Protein AF-L0RWX5-F1 (afdb_monomer)

Mean predicted aligned error: 13.11 Å

Solvent-accessible surface area (backbone atoms only — not comparable to full-atom values): 26676 Å² total; per-residue (Å²): 116,71,74,55,50,56,54,52,46,52,50,48,67,72,71,57,93,79,70,98,43,66,66,61,54,53,52,52,49,53,53,51,53,54,56,61,68,18,78,82,41,67,61,70,55,68,64,56,48,47,53,48,42,60,57,41,38,80,71,39,84,67,37,48,68,43,38,54,51,54,46,52,40,49,74,72,69,54,40,77,41,35,38,37,26,51,83,73,32,70,47,49,57,50,53,50,52,53,59,66,33,86,89,48,52,58,44,80,42,52,43,65,60,40,55,55,25,74,75,39,65,88,44,72,23,53,68,60,54,48,40,64,72,58,71,37,49,31,37,37,38,36,34,34,66,47,53,83,52,55,57,67,59,49,53,51,51,52,51,46,62,68,67,28,49,42,72,28,74,51,71,72,39,75,46,65,41,74,78,23,41,36,38,41,38,24,60,52,90,57,87,75,48,80,90,58,76,67,48,59,51,63,82,63,45,45,60,60,42,53,48,44,41,62,74,50,46,45,57,54,48,23,66,74,69,77,50,87,72,78,77,53,73,68,56,49,51,51,57,48,69,75,34,58,56,46,44,68,48,54,46,52,52,51,48,53,52,47,53,52,49,30,61,76,69,70,55,76,77,91,50,74,63,60,55,53,52,47,61,71,73,49,64,78,87,59,79,84,56,101,60,85,86,65,84,41,41,5,39,28,34,32,55,29,49,39,93,89,71,79,42,39,48,78,46,36,40,40,38,43,78,33,96,47,61,54,71,42,76,70,39,67,69,53,72,56,30,58,49,25,52,52,42,16,50,55,34,33,48,54,56,30,54,78,76,39,49,76,64,43,69,82,44,76,68,56,10,40,31,38,33,42,83,51,53,82,59,58,52,58,22,56,38,41,16,51,30,50,20,49,14,51,42,19,38,73,72,63,40,65,53,64,91,38,40,39,33,40,16,23,56,45,74,89,30,42,39,34,63,60,83,66,54,63,44,41,48,50,41,35,36,35,51,46,30,38,34,35,42,36,21,43,79,40,46,74,58,46,62,79,46,53,89,42,38,41,88,77,40,46,75,43,70,33,59,41,49,64,63,54,47,52,74,68,50,63,75,51,64,75,67,76,79,116

Sequence (484 aa):
MKNNIEKIIENLIMHNYTTHNPNFISENRKKIEILESFSNKNQNVKDELINLILNLMNSIIGFKSVAINLKNDLKNDITNFNLIGSKNSDIEQFIQSISNYKKLKTITIDAAKFINSLNNNNNVNLLTSEIIKSKVNNPIIFIKNISTLSPEHINFIFNQFNTKKIKDQYLNLDINIKKSIVFFIFNEYNNALINHNFHMFEEIKFNEKIETLLKREIPKINQKFNSNIQFTNDQILHFVSLNKNQCLDNLKSALFDFFSYLNKHNISNLNIEAFNNWDSENTYKEQNNNESNIQKPGLVNIIGVSPFYNKAFISKIITQFSSSNDDMILMKSNDDMNLSVKIAKEVAYEYLKANNPSEIKHHINKGFCISTNDINSQISGNSAGISLTTAIISKILNIKIPDDTAFTGAISLEGCIKAVGAIDLKLIKCSNSGIKKVFIPKENEKDYLKISSYLNPEMNVILINTYDEIFNNLFLNKNKMLIK

Structure (mmCIF, N/CA/C/O backbone):
data_AF-L0RWX5-F1
#
_entry.id   AF-L0RWX5-F1
#
loop_
_atom_site.group_PDB
_atom_site.id
_atom_site.type_symbol
_atom_site.label_atom_id
_atom_site.label_alt_id
_atom_site.label_comp_id
_atom_site.label_asym_id
_atom_site.label_entity_id
_atom_site.label_seq_id
_atom_site.pdbx_PDB_ins_code
_atom_site.Cartn_x
_atom_site.Cartn_y
_atom_site.Cartn_z
_atom_site.occupancy
_atom_site.B_iso_or_equiv
_atom_site.auth_seq_id
_atom_site.auth_comp_id
_atom_site.auth_asym_id
_atom_site.auth_atom_id
_atom_site.pdbx_PDB_model_num
ATOM 1 N N . MET A 1 1 ? -10.264 -1.232 55.047 1.00 43.47 1 MET A N 1
ATOM 2 C CA . MET A 1 1 ? -10.429 -0.258 53.941 1.00 43.47 1 MET A CA 1
ATOM 3 C C . MET A 1 1 ? -10.267 1.194 54.404 1.00 43.47 1 MET A C 1
ATOM 5 O O . MET A 1 1 ? -9.486 1.881 53.771 1.00 43.47 1 MET A O 1
ATOM 9 N N . LYS A 1 2 ? -10.851 1.647 55.532 1.00 35.06 2 LYS A N 1
ATOM 10 C CA . LYS A 1 2 ? -10.612 3.005 56.092 1.00 35.06 2 LYS A CA 1
ATOM 11 C C . LYS A 1 2 ? -9.134 3.347 56.392 1.00 35.06 2 LYS A C 1
ATOM 13 O O . LYS A 1 2 ? -8.679 4.404 55.985 1.00 35.06 2 LYS A O 1
ATOM 18 N N . ASN A 1 3 ? -8.355 2.425 56.969 1.00 41.94 3 ASN A N 1
ATOM 19 C CA . ASN A 1 3 ? -6.941 2.689 57.313 1.00 41.94 3 ASN A CA 1
ATOM 20 C C . ASN A 1 3 ? -5.988 2.832 56.108 1.00 41.94 3 ASN A C 1
ATOM 22 O O . ASN A 1 3 ? -4.879 3.324 56.275 1.00 41.94 3 ASN A O 1
ATOM 26 N N . ASN A 1 4 ? -6.386 2.418 54.896 1.00 50.44 4 ASN A N 1
ATOM 27 C CA . ASN A 1 4 ? -5.586 2.682 53.690 1.00 50.44 4 ASN A CA 1
ATOM 28 C C . ASN A 1 4 ? -5.815 4.102 53.164 1.00 50.44 4 ASN A C 1
ATOM 30 O O . ASN A 1 4 ? -4.911 4.669 52.564 1.00 50.44 4 ASN A O 1
ATOM 34 N N . ILE A 1 5 ? -6.993 4.680 53.414 1.00 49.12 5 ILE A N 1
ATOM 35 C CA . ILE A 1 5 ? -7.357 6.024 52.961 1.00 49.12 5 ILE A CA 1
ATOM 36 C C . ILE A 1 5 ? -6.548 7.065 53.733 1.00 49.12 5 ILE A C 1
ATOM 38 O O . ILE A 1 5 ? -5.940 7.921 53.109 1.00 49.12 5 ILE A O 1
ATOM 42 N N . GLU A 1 6 ? -6.447 6.952 55.059 1.00 50.97 6 GLU A N 1
ATOM 43 C CA . GLU A 1 6 ? -5.618 7.865 55.864 1.00 50.97 6 GLU A CA 1
ATOM 44 C C . GLU A 1 6 ? -4.140 7.785 55.485 1.00 50.97 6 GLU A C 1
ATOM 46 O O . GLU A 1 6 ? -3.507 8.815 55.313 1.00 50.97 6 GLU A O 1
ATOM 51 N N . LYS A 1 7 ? -3.617 6.585 55.216 1.00 50.97 7 LYS A N 1
ATOM 52 C CA . LYS A 1 7 ? -2.214 6.393 54.818 1.00 50.97 7 LYS A CA 1
ATOM 53 C C . LYS A 1 7 ? -1.907 6.899 53.403 1.00 50.97 7 LYS A C 1
ATOM 55 O O . LYS A 1 7 ? -0.819 7.408 53.147 1.00 50.97 7 LYS A O 1
ATOM 60 N N . ILE A 1 8 ? -2.857 6.769 52.473 1.00 53.31 8 ILE A N 1
ATOM 61 C CA . ILE A 1 8 ? -2.763 7.348 51.122 1.00 53.31 8 ILE A CA 1
ATOM 62 C C . ILE A 1 8 ? -2.906 8.874 51.195 1.00 53.31 8 ILE A C 1
ATOM 64 O O . ILE A 1 8 ? -2.178 9.577 50.504 1.00 53.31 8 ILE A O 1
ATOM 68 N N . ILE A 1 9 ? -3.776 9.390 52.068 1.00 52.16 9 ILE A N 1
ATOM 69 C CA . ILE A 1 9 ? -3.965 10.825 52.319 1.00 52.16 9 ILE A CA 1
ATOM 70 C C . ILE A 1 9 ? -2.725 11.440 52.973 1.00 52.16 9 ILE A C 1
ATOM 72 O O . ILE A 1 9 ? -2.271 12.475 52.505 1.00 52.16 9 ILE A O 1
ATOM 76 N N . GLU A 1 10 ? -2.136 10.809 53.986 1.00 52.94 10 GLU A N 1
ATOM 77 C CA . GLU A 1 10 ? -0.882 11.253 54.608 1.00 52.94 10 GLU A CA 1
ATOM 78 C C . GLU A 1 10 ? 0.265 11.244 53.596 1.00 52.94 10 GLU A C 1
ATOM 80 O O . GLU A 1 10 ? 1.011 12.215 53.508 1.00 52.94 10 GLU A O 1
ATOM 85 N N . ASN A 1 11 ? 0.356 10.216 52.746 1.00 50.34 11 ASN A N 1
ATOM 86 C CA . ASN A 1 11 ? 1.349 10.183 51.670 1.00 50.34 11 ASN A CA 1
ATOM 87 C C . ASN A 1 11 ? 1.093 11.240 50.583 1.00 50.34 11 ASN A C 1
ATOM 89 O O . ASN A 1 11 ? 2.051 11.796 50.052 1.00 50.34 11 ASN A O 1
ATOM 93 N N . LEU A 1 12 ? -0.166 11.558 50.267 1.00 48.75 12 LEU A N 1
ATOM 94 C CA . LEU A 1 12 ? -0.534 12.634 49.337 1.00 48.75 12 LEU A CA 1
ATOM 95 C C . LEU A 1 12 ? -0.238 14.026 49.908 1.00 48.75 12 LEU A C 1
ATOM 97 O O . LEU A 1 12 ? 0.231 14.892 49.174 1.00 48.75 12 LEU A O 1
ATOM 101 N N . ILE A 1 13 ? -0.463 14.216 51.211 1.00 51.84 13 ILE A N 1
ATOM 102 C CA . ILE A 1 13 ? -0.117 15.435 51.954 1.00 51.84 13 ILE A CA 1
ATOM 103 C C . ILE A 1 13 ? 1.407 15.602 52.037 1.00 51.84 13 ILE A C 1
ATOM 105 O O . ILE A 1 13 ? 1.899 16.722 51.939 1.00 51.84 13 ILE A O 1
ATOM 109 N N . MET A 1 14 ? 2.153 14.503 52.174 1.00 48.44 14 MET A N 1
ATOM 110 C CA . MET A 1 14 ? 3.611 14.527 52.321 1.00 48.44 14 MET A CA 1
ATOM 111 C C . MET A 1 14 ? 4.381 14.633 50.997 1.00 48.44 14 MET A C 1
ATOM 113 O O . MET A 1 14 ? 5.498 15.141 51.010 1.00 48.44 14 MET A O 1
ATOM 117 N N . HIS A 1 15 ? 3.848 14.136 49.872 1.00 44.56 15 HIS A N 1
ATOM 118 C CA . HIS A 1 15 ? 4.599 14.074 48.603 1.00 44.56 15 HIS A CA 1
ATOM 119 C C . HIS A 1 15 ? 4.208 15.130 47.558 1.00 44.56 15 HIS A C 1
ATOM 121 O O . HIS A 1 15 ? 5.030 15.412 46.689 1.00 44.56 15 HIS A O 1
ATOM 127 N N . ASN A 1 16 ? 3.024 15.755 47.639 1.00 42.59 16 ASN A N 1
ATOM 128 C CA . ASN A 1 16 ? 2.586 16.752 46.654 1.00 42.59 16 ASN A CA 1
ATOM 129 C C . ASN A 1 16 ? 2.390 18.140 47.278 1.00 42.59 16 ASN A C 1
ATOM 131 O O . ASN A 1 16 ? 1.287 18.544 47.644 1.00 42.59 16 ASN A O 1
ATOM 135 N N . TYR A 1 17 ? 3.467 18.927 47.308 1.00 42.75 17 TYR A N 1
ATOM 136 C CA . TYR A 1 17 ? 3.356 20.382 47.378 1.00 42.75 17 TYR A CA 1
ATOM 137 C C . TYR A 1 17 ? 2.915 20.932 46.018 1.00 42.75 17 TYR A C 1
ATOM 139 O O . TYR A 1 17 ? 3.749 21.340 45.220 1.00 42.75 17 TYR A O 1
ATOM 147 N N . THR A 1 18 ? 1.606 21.016 45.776 1.00 43.44 18 THR A N 1
ATOM 148 C CA . THR A 1 18 ? 1.030 22.103 44.967 1.00 43.44 18 THR A CA 1
ATOM 149 C C . THR A 1 18 ? -0.337 22.498 45.538 1.00 43.44 18 THR A C 1
ATOM 151 O O . THR A 1 18 ? -1.398 22.040 45.130 1.00 43.44 18 THR A O 1
ATOM 154 N N . THR A 1 19 ? -0.269 23.424 46.501 1.00 43.22 19 THR A N 1
ATOM 155 C CA . THR A 1 19 ? -1.348 24.147 47.201 1.00 43.22 19 THR A CA 1
ATOM 156 C C . THR A 1 19 ? -1.963 23.452 48.429 1.00 43.22 19 THR A C 1
ATOM 158 O O . THR A 1 19 ? -2.712 22.488 48.330 1.00 43.22 19 THR A O 1
ATOM 161 N N . HIS A 1 20 ? -1.776 24.048 49.616 1.00 50.41 20 HIS A N 1
ATOM 162 C CA . HIS A 1 20 ? -2.645 23.877 50.798 1.00 50.41 20 HIS A CA 1
ATOM 163 C C . HIS A 1 20 ? -4.076 24.407 50.556 1.00 50.41 20 HIS A C 1
ATOM 165 O O . HIS A 1 20 ? -4.748 24.864 51.475 1.00 50.41 20 HIS A O 1
ATOM 171 N N . ASN A 1 21 ? -4.545 24.410 49.308 1.00 57.00 21 ASN A N 1
ATOM 172 C CA . ASN A 1 21 ? -5.842 24.929 48.937 1.00 57.00 21 ASN A CA 1
ATOM 173 C C . ASN A 1 21 ? -6.885 23.813 49.139 1.00 57.00 21 ASN A C 1
ATOM 175 O O . ASN A 1 21 ? -6.863 22.810 48.414 1.00 57.00 21 ASN A O 1
ATOM 179 N N . PRO A 1 22 ? -7.814 23.972 50.099 1.00 61.06 22 PRO A N 1
ATOM 180 C CA . PRO A 1 22 ? -8.799 22.947 50.431 1.00 61.06 22 PRO A CA 1
ATOM 181 C C . PRO A 1 22 ? -9.681 22.549 49.239 1.00 61.06 22 PRO A C 1
ATOM 183 O O . PRO A 1 22 ? -10.177 21.421 49.196 1.00 61.06 22 PRO A O 1
ATOM 186 N N . ASN A 1 23 ? -9.835 23.430 48.243 1.00 61.97 23 ASN A N 1
ATOM 187 C CA . ASN A 1 23 ? -10.617 23.147 47.041 1.00 61.97 23 ASN A CA 1
ATOM 188 C C . ASN A 1 23 ? -9.975 22.051 46.178 1.00 61.97 23 ASN A C 1
ATOM 190 O O . ASN A 1 23 ? -10.678 21.127 45.774 1.00 61.97 23 ASN A O 1
ATOM 194 N N . PHE A 1 24 ? -8.654 22.086 45.966 1.00 62.97 24 PHE A N 1
ATOM 195 C CA . PHE A 1 24 ? -7.948 21.049 45.199 1.00 62.97 24 PHE A CA 1
ATOM 196 C C . PHE A 1 24 ? -7.957 19.701 45.927 1.00 62.97 24 PHE A C 1
ATOM 198 O O . PHE A 1 24 ? -8.168 18.661 45.306 1.00 62.97 24 PHE A O 1
ATOM 205 N N . ILE A 1 25 ? -7.817 19.710 47.256 1.00 65.62 25 ILE A N 1
ATOM 206 C CA . ILE A 1 25 ? -7.908 18.495 48.080 1.00 65.62 25 ILE A CA 1
ATOM 207 C C . ILE A 1 25 ? -9.308 17.875 47.969 1.00 65.62 25 ILE A C 1
ATOM 209 O O . ILE A 1 25 ? -9.438 16.668 47.763 1.00 65.62 25 ILE A O 1
ATOM 213 N N . SER A 1 26 ? -10.359 18.693 48.070 1.00 68.62 26 SER A N 1
ATOM 214 C CA . SER A 1 26 ? -11.752 18.253 47.915 1.00 68.62 26 SER A CA 1
ATOM 215 C C . SER A 1 26 ? -12.031 17.701 46.513 1.00 68.62 26 SER A C 1
ATOM 217 O O . SER A 1 26 ? -12.653 16.647 46.363 1.00 68.62 26 SER A O 1
ATOM 219 N N . GLU A 1 27 ? -11.521 18.359 45.472 1.00 73.69 27 GLU A N 1
ATOM 220 C CA . GLU A 1 27 ? -11.663 17.904 44.088 1.00 73.69 27 GLU A CA 1
ATOM 221 C C . GLU A 1 27 ? -10.933 16.574 43.838 1.00 73.69 27 GLU A C 1
ATOM 223 O O . GLU A 1 27 ? -11.491 15.662 43.224 1.00 73.69 27 GLU A O 1
ATOM 228 N N . ASN A 1 28 ? -9.717 16.420 44.366 1.00 74.19 28 ASN A N 1
ATOM 229 C CA . ASN A 1 28 ? -8.938 15.188 44.241 1.00 74.19 28 ASN A CA 1
ATOM 230 C C . ASN A 1 28 ? -9.560 14.029 45.028 1.00 74.19 28 ASN A C 1
ATOM 232 O O . ASN A 1 28 ? -9.602 12.910 44.515 1.00 74.19 28 ASN A O 1
ATOM 236 N N . ARG A 1 29 ? -10.141 14.291 46.209 1.00 72.31 29 ARG A N 1
ATOM 237 C CA . ARG A 1 29 ? -10.935 13.293 46.949 1.00 72.31 29 ARG A CA 1
ATOM 238 C C . ARG A 1 29 ? -12.110 12.786 46.123 1.00 72.31 29 ARG A C 1
ATOM 240 O O . ARG A 1 29 ? -12.251 11.577 45.967 1.00 72.31 29 ARG A O 1
ATOM 247 N N . LYS A 1 30 ? -12.883 13.686 45.505 1.00 76.81 30 LYS A N 1
ATOM 248 C CA . LYS A 1 30 ? -13.994 13.293 44.622 1.00 76.81 30 LYS A CA 1
AT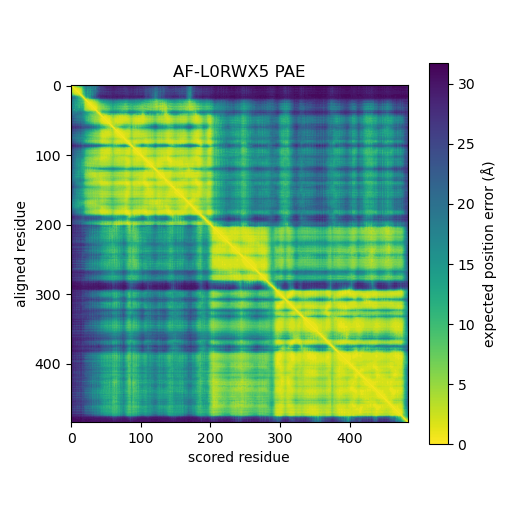OM 249 C C . LYS A 1 30 ? -13.522 12.416 43.462 1.00 76.81 30 LYS A C 1
ATOM 251 O O . LYS A 1 30 ? -14.187 11.442 43.129 1.00 76.81 30 LYS A O 1
ATOM 256 N N . LYS A 1 31 ? -12.374 12.726 42.848 1.00 78.38 31 LYS A N 1
ATOM 257 C CA . LYS A 1 31 ? -11.805 11.911 41.757 1.00 78.38 31 LYS A CA 1
ATOM 258 C C . LYS A 1 31 ? -11.441 10.498 42.227 1.00 78.38 31 LYS A C 1
ATOM 260 O O . LYS A 1 31 ? -11.764 9.539 41.529 1.00 78.38 31 LYS A O 1
ATOM 265 N N . ILE A 1 32 ? -10.826 10.366 43.403 1.00 77.31 32 ILE A N 1
ATOM 266 C CA . ILE A 1 32 ? -10.473 9.065 43.995 1.00 77.31 32 ILE A CA 1
ATOM 267 C C . ILE A 1 32 ? -11.736 8.267 44.348 1.00 77.31 32 ILE A C 1
ATOM 269 O O . ILE A 1 32 ? -11.853 7.114 43.942 1.00 77.31 32 ILE A O 1
ATOM 273 N N . GLU A 1 33 ? -12.720 8.888 45.003 1.00 77.56 33 GLU A N 1
ATOM 274 C CA . GLU A 1 33 ? -14.001 8.244 45.336 1.00 77.56 33 GLU A CA 1
ATOM 275 C C . GLU A 1 33 ? -14.735 7.740 44.082 1.00 77.56 33 GLU A C 1
ATOM 277 O O . GLU A 1 33 ? -15.280 6.634 44.066 1.00 77.56 33 GLU A O 1
ATOM 282 N N . ILE A 1 34 ? -14.707 8.522 42.995 1.00 78.56 34 ILE A N 1
ATOM 283 C CA . ILE A 1 34 ? -15.264 8.114 41.702 1.00 78.56 34 ILE A CA 1
ATOM 284 C C . ILE A 1 34 ? -14.545 6.867 41.171 1.00 78.56 34 ILE A C 1
ATOM 286 O O . ILE A 1 34 ? -15.220 5.912 40.780 1.00 78.56 34 ILE A O 1
ATOM 290 N N . LEU A 1 35 ? -13.209 6.844 41.185 1.00 75.38 35 LEU A N 1
ATOM 291 C CA . LEU A 1 35 ? -12.421 5.692 40.731 1.00 75.38 35 LEU A CA 1
ATOM 292 C C . LEU A 1 35 ? -12.709 4.435 41.566 1.00 75.38 35 LEU A C 1
ATOM 294 O O . LEU A 1 35 ? -12.925 3.359 41.006 1.00 75.38 35 LEU A O 1
ATOM 298 N N . GLU A 1 36 ? -12.789 4.566 42.890 1.00 73.88 36 GLU A N 1
ATOM 299 C CA . GLU A 1 36 ? -13.103 3.449 43.789 1.00 73.88 36 GLU A CA 1
ATOM 300 C C . GLU A 1 36 ? -14.527 2.908 43.574 1.00 73.88 36 GLU A C 1
ATOM 302 O O . GLU A 1 36 ? -14.747 1.689 43.608 1.00 73.88 36 GLU A O 1
ATOM 307 N N . SER A 1 37 ? -15.485 3.787 43.245 1.00 73.69 37 SER A N 1
ATOM 308 C CA . SER A 1 37 ? -16.873 3.404 42.938 1.00 73.69 37 SER A CA 1
ATOM 309 C C . SER A 1 37 ? -17.006 2.491 41.710 1.00 73.69 37 SER A C 1
ATOM 311 O O . SER A 1 37 ? -18.031 1.824 41.530 1.00 73.69 37 SER A O 1
ATOM 313 N N . PHE A 1 38 ? -15.983 2.434 40.851 1.00 73.19 38 PHE A N 1
ATOM 314 C CA . PHE A 1 38 ? -15.997 1.619 39.637 1.00 73.19 38 PHE A CA 1
ATOM 315 C C . PHE A 1 38 ? -15.566 0.171 39.855 1.00 73.19 38 PHE A C 1
ATOM 317 O O . PHE A 1 38 ? -15.795 -0.646 38.966 1.00 73.19 38 PHE A O 1
ATOM 324 N N . SER A 1 39 ? -15.014 -0.186 41.018 1.00 62.03 39 SER A N 1
ATOM 325 C CA . SER A 1 39 ? -14.544 -1.548 41.338 1.00 62.03 39 SER A CA 1
ATOM 326 C C . SER A 1 39 ? -15.546 -2.666 40.975 1.00 62.03 39 SER A C 1
ATOM 328 O O . SER A 1 39 ? -15.143 -3.732 40.496 1.00 62.03 39 SER A O 1
ATOM 330 N N . ASN A 1 40 ? -16.850 -2.379 41.080 1.00 61.22 40 ASN A N 1
ATOM 331 C CA . ASN A 1 40 ? -17.952 -3.291 40.746 1.00 61.22 40 ASN A CA 1
ATOM 332 C C . ASN A 1 40 ? -18.602 -3.060 39.361 1.00 61.22 40 ASN A C 1
ATOM 334 O O . ASN A 1 40 ? -19.476 -3.825 38.961 1.00 61.22 40 ASN A O 1
ATOM 338 N N . LYS A 1 41 ? -18.185 -2.045 38.593 1.00 70.88 41 LYS A N 1
ATOM 339 C CA . LYS A 1 41 ? -18.716 -1.712 37.253 1.00 70.88 41 LYS A CA 1
ATOM 340 C C . LYS A 1 41 ? -17.830 -2.276 36.141 1.00 70.88 41 LYS A C 1
ATOM 342 O O . LYS A 1 41 ? -17.271 -1.530 35.334 1.00 70.88 41 LYS A O 1
ATOM 347 N N . ASN A 1 42 ? -17.686 -3.600 36.119 1.00 77.50 42 ASN A N 1
ATOM 348 C CA . ASN A 1 42 ? -16.978 -4.291 35.042 1.00 77.50 42 ASN A CA 1
ATOM 349 C C . ASN A 1 42 ? -17.953 -4.636 33.909 1.00 77.50 42 ASN A C 1
ATOM 351 O O . ASN A 1 42 ? -18.993 -5.248 34.131 1.00 77.50 42 ASN A O 1
ATOM 355 N N . GLN A 1 43 ? -17.594 -4.261 32.690 1.00 85.94 43 GLN A N 1
ATOM 356 C CA . GLN A 1 43 ? -18.282 -4.643 31.463 1.00 85.94 43 GLN A CA 1
ATOM 357 C C . GLN A 1 43 ? -17.898 -6.075 31.070 1.00 85.94 43 GLN A C 1
ATOM 359 O O . GLN A 1 43 ? -16.756 -6.486 31.309 1.00 85.94 43 GLN A O 1
ATOM 364 N N . ASN A 1 44 ? -18.791 -6.801 30.390 1.00 86.19 44 ASN A N 1
ATOM 365 C CA . ASN A 1 44 ? -18.440 -8.063 29.733 1.00 86.19 44 ASN A CA 1
ATOM 366 C C . ASN A 1 44 ? -17.735 -7.800 28.388 1.00 86.19 44 ASN A C 1
ATOM 368 O O . ASN A 1 44 ? -18.266 -8.095 27.319 1.00 86.19 44 ASN A O 1
ATOM 372 N N . VAL A 1 45 ? -16.561 -7.159 28.446 1.00 86.00 45 VAL A N 1
ATOM 373 C CA . VAL A 1 45 ? -15.870 -6.625 27.260 1.00 86.00 45 VAL A CA 1
ATOM 374 C C . VAL A 1 45 ? -15.551 -7.723 26.252 1.00 86.00 45 VAL A C 1
ATOM 376 O O . VAL A 1 45 ? -15.787 -7.529 25.066 1.00 86.00 45 VAL A O 1
ATOM 379 N N . LYS A 1 46 ? -15.037 -8.869 26.714 1.00 87.69 46 LYS A N 1
ATOM 380 C CA . LYS A 1 46 ? -14.573 -9.963 25.849 1.00 87.69 46 LYS A CA 1
ATOM 381 C C . LYS A 1 46 ? -15.712 -10.532 25.001 1.00 87.69 46 LYS A C 1
ATOM 383 O O . LYS A 1 46 ? -15.606 -10.524 23.776 1.00 87.69 46 LYS A O 1
ATOM 388 N N . ASP A 1 47 ? -16.804 -10.968 25.625 1.00 88.25 47 ASP A N 1
ATOM 389 C CA . ASP A 1 47 ? -17.904 -11.614 24.899 1.00 88.25 47 ASP A CA 1
ATOM 390 C C . ASP A 1 47 ? -18.646 -10.625 23.995 1.00 88.25 47 ASP A C 1
ATOM 392 O O . ASP A 1 47 ? -18.957 -10.932 22.843 1.00 88.25 47 ASP A O 1
ATOM 396 N N . GLU A 1 48 ? -18.890 -9.407 24.486 1.00 91.75 48 GLU A N 1
ATOM 397 C CA . GLU A 1 48 ? -19.562 -8.368 23.704 1.00 91.75 48 GLU A CA 1
ATOM 398 C C . GLU A 1 48 ? -18.724 -7.913 22.504 1.00 91.75 48 GLU A C 1
ATOM 400 O O . GLU A 1 48 ? -19.273 -7.681 21.425 1.00 91.75 48 GLU A O 1
ATOM 405 N N . LEU A 1 49 ? -17.398 -7.845 22.650 1.00 90.56 49 LEU A N 1
ATOM 406 C CA . LEU A 1 49 ? -16.497 -7.533 21.546 1.00 90.56 49 LEU A CA 1
ATOM 407 C C . LEU A 1 49 ? -16.424 -8.678 20.527 1.00 90.56 49 LEU A C 1
ATOM 409 O O . LEU A 1 49 ? -16.453 -8.408 19.329 1.00 90.56 49 LEU A O 1
ATOM 413 N N . ILE A 1 50 ? -16.392 -9.942 20.967 1.00 89.50 50 ILE A N 1
ATOM 414 C CA . ILE A 1 50 ? -16.450 -11.105 20.063 1.00 89.50 50 ILE A CA 1
ATOM 415 C C . ILE A 1 50 ? -17.755 -11.094 19.256 1.00 89.50 50 ILE A C 1
ATOM 417 O O . ILE A 1 50 ? -17.722 -11.283 18.039 1.00 89.50 50 ILE A O 1
ATOM 421 N N . ASN A 1 51 ? -18.892 -10.830 19.905 1.00 88.81 51 ASN A N 1
ATOM 422 C CA . ASN A 1 51 ? -20.188 -10.734 19.230 1.00 88.81 51 ASN A CA 1
ATOM 423 C C . ASN A 1 51 ? -20.211 -9.595 18.205 1.00 88.81 51 ASN A C 1
ATOM 425 O O . ASN A 1 51 ? -20.673 -9.785 17.078 1.00 88.81 51 ASN A O 1
ATOM 429 N N . LEU A 1 52 ? -19.666 -8.428 18.561 1.00 88.94 52 LEU A N 1
ATOM 430 C CA . LEU A 1 52 ? -19.542 -7.314 17.629 1.00 88.94 52 LEU A CA 1
ATOM 431 C C . LEU A 1 52 ? -18.644 -7.674 16.436 1.00 88.94 52 LEU A C 1
ATOM 433 O O . LEU A 1 52 ? -19.045 -7.446 15.300 1.00 88.94 52 LEU A O 1
ATOM 437 N N . ILE A 1 53 ? -17.476 -8.282 16.668 1.00 87.31 53 ILE A N 1
ATOM 438 C CA . ILE A 1 53 ? -16.557 -8.722 15.604 1.00 87.31 53 ILE A CA 1
ATOM 439 C C . ILE A 1 53 ? -17.254 -9.696 14.647 1.00 87.31 53 ILE A C 1
ATOM 441 O O . ILE A 1 53 ? -17.118 -9.553 13.435 1.00 87.31 53 ILE A O 1
ATOM 445 N N . LEU A 1 54 ? -18.039 -10.646 15.163 1.00 85.69 54 LEU A N 1
ATOM 446 C CA . LEU A 1 54 ? -18.798 -11.593 14.338 1.00 85.69 54 LEU A CA 1
ATOM 447 C C . LEU A 1 54 ? -19.863 -10.905 13.477 1.00 85.69 54 LEU A C 1
ATOM 449 O O . LEU A 1 54 ? -20.021 -11.258 12.310 1.00 85.69 54 LEU A O 1
ATOM 453 N N . ASN A 1 55 ? -20.547 -9.893 14.012 1.00 83.44 55 ASN A N 1
ATOM 454 C CA . ASN A 1 55 ? -21.501 -9.090 13.241 1.00 83.44 55 ASN A CA 1
ATOM 455 C C . ASN A 1 55 ? -20.797 -8.229 12.179 1.00 83.44 55 ASN A C 1
ATOM 457 O O . ASN A 1 55 ? -21.292 -8.069 11.060 1.00 83.44 55 ASN A O 1
ATOM 461 N N . LEU A 1 56 ? -19.622 -7.689 12.509 1.00 79.81 56 LEU A N 1
ATOM 462 C CA . LEU A 1 56 ? -18.805 -6.903 11.587 1.00 79.81 56 LEU A CA 1
ATOM 463 C C . LEU A 1 56 ? -18.199 -7.753 10.471 1.00 79.81 56 LEU A C 1
ATOM 465 O O . LEU A 1 56 ? -18.080 -7.273 9.349 1.00 79.81 56 LEU A O 1
ATOM 469 N N . MET A 1 57 ? -17.906 -9.026 10.739 1.00 76.06 57 MET A N 1
ATOM 470 C CA . MET A 1 57 ? -17.376 -9.976 9.755 1.00 76.06 57 MET A CA 1
ATOM 471 C C . MET A 1 57 ? -18.262 -10.102 8.507 1.00 76.06 57 MET A C 1
ATOM 473 O O . MET A 1 57 ? -17.753 -10.371 7.424 1.00 76.06 57 MET A O 1
ATOM 477 N N . ASN A 1 58 ? -19.572 -9.883 8.655 1.00 66.44 58 ASN A N 1
ATOM 478 C CA . ASN A 1 58 ? -20.534 -9.935 7.554 1.00 66.44 58 ASN A CA 1
ATOM 479 C C . ASN A 1 58 ? -20.844 -8.556 6.943 1.00 66.44 58 ASN A C 1
ATOM 481 O O . ASN A 1 58 ? -21.488 -8.498 5.900 1.00 66.44 58 ASN A O 1
ATOM 485 N N . SER A 1 59 ? -20.435 -7.453 7.581 1.00 64.00 59 SER A N 1
ATOM 486 C CA . SER A 1 59 ? -20.779 -6.085 7.153 1.00 64.00 59 SER A CA 1
ATOM 487 C C . SER A 1 59 ? -19.590 -5.250 6.670 1.00 64.00 59 SER A C 1
ATOM 489 O O . SER A 1 59 ? -19.791 -4.266 5.954 1.00 64.00 59 SER A O 1
ATOM 491 N N . ILE A 1 60 ? -18.362 -5.631 7.028 1.00 60.88 60 ILE A N 1
ATOM 492 C CA . ILE A 1 60 ? -17.127 -5.017 6.537 1.00 60.88 60 ILE A CA 1
ATOM 493 C C . ILE A 1 60 ? -16.476 -5.986 5.549 1.00 60.88 60 ILE A C 1
ATOM 495 O O . ILE A 1 60 ? -16.009 -7.066 5.911 1.00 60.88 60 ILE A O 1
ATOM 499 N N . ILE A 1 61 ? -16.477 -5.592 4.281 1.00 53.78 61 ILE A N 1
ATOM 500 C CA . ILE A 1 61 ? -15.856 -6.341 3.193 1.00 53.78 61 ILE A CA 1
ATOM 501 C C . ILE A 1 61 ? -14.328 -6.294 3.393 1.00 53.78 61 ILE A C 1
ATOM 503 O O . ILE A 1 61 ? -13.808 -5.239 3.722 1.00 53.78 61 ILE A O 1
ATOM 507 N N . GLY A 1 62 ? -13.617 -7.423 3.279 1.00 55.81 62 GLY A N 1
ATOM 508 C CA . GLY A 1 62 ? -12.166 -7.498 3.552 1.00 55.81 62 GLY A CA 1
ATOM 509 C C . GLY A 1 62 ? -11.770 -7.691 5.029 1.00 55.81 62 GLY A C 1
ATOM 510 O O . GLY A 1 62 ? -10.632 -8.038 5.328 1.00 55.81 62 GLY A O 1
ATOM 511 N N . PHE A 1 63 ? -12.711 -7.590 5.977 1.00 67.56 63 PHE A N 1
ATOM 512 C CA . PHE A 1 63 ? -12.434 -7.749 7.416 1.00 67.56 63 PHE A CA 1
ATOM 513 C C . PHE A 1 63 ? -12.380 -9.212 7.890 1.00 67.56 63 PHE A C 1
ATOM 515 O O . PHE A 1 63 ? -12.019 -9.490 9.032 1.00 67.56 63 PHE A O 1
ATOM 522 N N . LYS A 1 64 ? -12.745 -10.178 7.040 1.00 68.88 64 LYS A N 1
ATOM 523 C CA . LYS A 1 64 ? -12.972 -11.572 7.459 1.00 68.88 64 LYS A CA 1
ATOM 524 C C . LYS A 1 64 ? -11.725 -12.252 8.037 1.00 68.88 64 LYS A C 1
ATOM 526 O O . LYS A 1 64 ? -11.834 -12.913 9.068 1.00 68.88 64 LYS A O 1
ATOM 531 N N . SER A 1 65 ? -10.559 -12.086 7.411 1.00 65.94 65 SER A N 1
ATOM 532 C CA . SER A 1 65 ? -9.288 -12.654 7.889 1.00 65.94 65 SER A CA 1
ATOM 533 C C . SER A 1 65 ? -8.894 -12.070 9.252 1.00 65.94 65 SER A C 1
ATOM 535 O O . SER A 1 65 ? -8.632 -12.804 10.208 1.00 65.94 65 SER A O 1
ATOM 537 N N . VAL A 1 66 ? -8.965 -10.745 9.376 1.00 73.81 66 VAL A N 1
ATOM 538 C CA . VAL A 1 66 ? -8.670 -9.992 10.605 1.00 73.81 66 VAL A CA 1
ATOM 539 C C . VAL A 1 66 ? -9.621 -10.356 11.739 1.00 73.81 66 VAL A C 1
ATOM 541 O O . VAL A 1 66 ? -9.179 -10.591 12.863 1.00 73.81 66 VAL A O 1
ATOM 544 N N . ALA A 1 67 ? -10.918 -10.455 11.442 1.00 80.06 67 ALA A N 1
ATOM 545 C CA . ALA A 1 67 ? -11.956 -10.820 12.397 1.00 80.06 67 ALA A CA 1
ATOM 546 C C . ALA A 1 67 ? -11.705 -12.198 13.020 1.00 80.06 67 ALA A C 1
ATOM 548 O O . ALA A 1 67 ? -11.861 -12.365 14.231 1.00 80.06 67 ALA A O 1
ATOM 549 N N . ILE A 1 68 ? -11.295 -13.180 12.206 1.00 76.75 68 ILE A N 1
ATOM 550 C CA . ILE A 1 68 ? -10.979 -14.537 12.672 1.00 76.75 68 ILE A CA 1
ATOM 551 C C . ILE A 1 68 ? -9.787 -14.504 13.635 1.00 76.75 68 ILE A C 1
ATOM 553 O O . ILE A 1 68 ? -9.878 -15.071 14.726 1.00 76.75 68 ILE A O 1
ATOM 557 N N . ASN A 1 69 ? -8.712 -13.797 13.276 1.00 77.88 69 ASN A N 1
ATOM 558 C CA . ASN A 1 69 ? -7.514 -13.695 14.114 1.00 77.88 69 ASN A CA 1
ATOM 559 C C . ASN A 1 69 ? -7.799 -12.954 15.427 1.00 77.88 69 ASN A C 1
ATOM 561 O O . ASN A 1 69 ? -7.491 -13.472 16.495 1.00 77.88 69 ASN A O 1
ATOM 565 N N . LEU A 1 70 ? -8.481 -11.803 15.370 1.00 85.38 70 LEU A N 1
ATOM 566 C CA . LEU A 1 70 ? -8.888 -11.056 16.567 1.00 85.38 70 LEU A CA 1
ATOM 567 C C . LEU A 1 70 ? -9.758 -11.906 17.496 1.00 85.38 70 LEU A C 1
ATOM 569 O O . LEU A 1 70 ? -9.561 -11.906 18.708 1.00 85.38 70 LEU A O 1
ATOM 573 N N . LYS A 1 71 ? -10.711 -12.662 16.941 1.00 86.31 71 LYS A N 1
ATOM 574 C CA . LYS A 1 71 ? -11.565 -13.564 17.721 1.00 86.31 71 LYS A CA 1
ATOM 575 C C . LYS A 1 71 ? -10.755 -14.658 18.418 1.00 86.31 71 LYS A C 1
ATOM 577 O O . LYS A 1 71 ? -11.042 -14.961 19.575 1.00 86.31 71 LYS A O 1
ATOM 582 N N . ASN A 1 72 ? -9.803 -15.277 17.724 1.00 81.56 72 ASN A N 1
ATOM 583 C CA . ASN A 1 72 ? -8.968 -16.336 18.297 1.00 81.56 72 ASN A CA 1
ATOM 584 C C . ASN A 1 72 ? -8.078 -15.791 19.420 1.00 81.56 72 ASN A C 1
ATOM 586 O O . ASN A 1 72 ? -8.032 -16.372 20.502 1.00 81.56 72 ASN A O 1
ATOM 590 N N . ASP A 1 73 ? -7.474 -14.628 19.207 1.00 84.06 73 ASP A N 1
ATOM 591 C CA . ASP A 1 73 ? -6.604 -13.991 20.191 1.00 84.06 73 ASP A CA 1
ATOM 592 C C . ASP A 1 73 ? -7.382 -13.514 21.423 1.00 84.06 73 ASP A C 1
ATOM 594 O O . ASP A 1 73 ? -6.961 -13.754 22.555 1.00 84.06 73 ASP A O 1
ATOM 598 N N . LEU A 1 74 ? -8.584 -12.959 21.230 1.00 87.56 74 LEU A N 1
ATOM 599 C CA . LEU A 1 74 ? -9.498 -12.653 22.333 1.00 87.56 74 LEU A CA 1
ATOM 600 C C . LEU A 1 74 ? -9.855 -13.910 23.132 1.00 87.56 74 LEU A C 1
ATOM 602 O O . LEU A 1 74 ? -9.884 -13.864 24.362 1.00 87.56 74 LEU A O 1
ATOM 606 N N . LYS A 1 75 ? -10.115 -15.045 22.467 1.00 87.19 75 LYS A N 1
ATOM 607 C CA . LYS A 1 75 ? -10.386 -16.321 23.151 1.00 87.19 75 LYS A CA 1
ATOM 608 C C . LYS A 1 75 ? -9.200 -16.782 23.998 1.00 87.19 75 LYS A C 1
ATOM 610 O O . LYS A 1 75 ? -9.454 -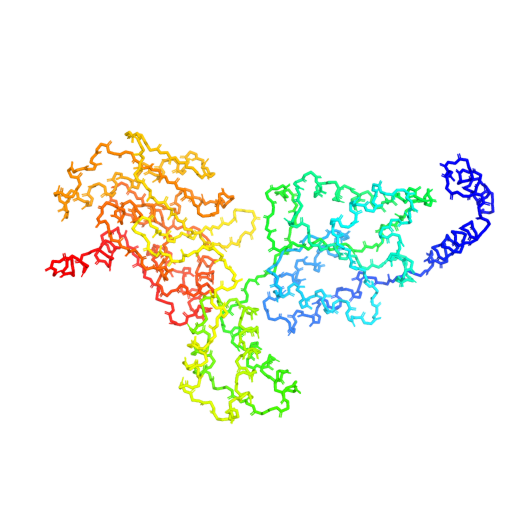17.243 25.107 1.00 87.19 75 LYS A O 1
ATOM 615 N N . ASN A 1 76 ? -7.973 -16.556 23.529 1.00 85.12 76 ASN A N 1
ATOM 616 C CA . ASN A 1 76 ? -6.714 -16.857 24.220 1.00 85.12 76 ASN A CA 1
ATOM 617 C C . ASN A 1 76 ? -6.320 -15.820 25.297 1.00 85.12 76 ASN A C 1
ATOM 619 O O . ASN A 1 76 ? -5.168 -15.785 25.720 1.00 85.12 76 ASN A O 1
ATOM 623 N N . ASP A 1 77 ? -7.254 -14.964 25.729 1.00 83.69 77 ASP A N 1
ATOM 624 C CA . ASP A 1 77 ? -7.053 -13.937 26.764 1.00 83.69 77 ASP A CA 1
ATOM 625 C C . ASP A 1 77 ? -5.979 -12.887 26.428 1.00 83.69 77 ASP A C 1
ATOM 627 O O . ASP A 1 77 ? -5.465 -12.182 27.306 1.00 83.69 77 ASP A O 1
ATOM 631 N N . ILE A 1 78 ? -5.693 -12.702 25.136 1.00 84.56 78 ILE A N 1
ATOM 632 C CA . ILE A 1 78 ? -4.906 -11.565 24.671 1.00 84.56 78 ILE A CA 1
ATOM 633 C C . ILE A 1 78 ? -5.734 -10.296 24.879 1.00 84.56 78 ILE A C 1
ATOM 635 O O . ILE A 1 78 ? -6.911 -10.209 24.532 1.00 84.56 78 ILE A O 1
ATOM 639 N N . THR A 1 79 ? -5.102 -9.299 25.492 1.00 87.19 79 THR A N 1
ATOM 640 C CA . THR A 1 79 ? -5.744 -8.031 25.870 1.00 87.19 79 THR A CA 1
ATOM 641 C C . THR A 1 79 ? -5.072 -6.814 25.248 1.00 87.19 79 THR A C 1
ATOM 643 O O . THR A 1 79 ? -5.631 -5.728 25.335 1.00 87.19 79 THR A O 1
ATOM 646 N N . ASN A 1 80 ? -3.900 -6.978 24.633 1.00 89.06 80 ASN A N 1
ATOM 647 C CA . ASN A 1 80 ? -3.163 -5.925 23.942 1.00 89.06 80 ASN A CA 1
ATOM 648 C C . ASN A 1 80 ? -3.059 -6.314 22.466 1.00 89.06 80 ASN A C 1
ATOM 650 O O . ASN A 1 80 ? -2.476 -7.344 22.141 1.00 89.06 80 ASN A O 1
ATOM 654 N N . PHE A 1 81 ? -3.623 -5.489 21.594 1.00 88.75 81 PHE A N 1
ATOM 655 C CA . PHE A 1 81 ? -3.732 -5.746 20.165 1.00 88.75 81 PHE A CA 1
ATOM 656 C C . PHE A 1 81 ? -3.063 -4.621 19.397 1.00 88.75 81 PHE A C 1
ATOM 658 O O . PHE A 1 81 ? -3.394 -3.453 19.601 1.00 88.75 81 PHE A O 1
ATOM 665 N N . ASN A 1 82 ? -2.166 -4.961 18.481 1.00 86.12 82 ASN A N 1
ATOM 666 C CA . ASN A 1 82 ? -1.589 -3.978 17.577 1.00 86.12 82 ASN A CA 1
ATOM 667 C C . ASN A 1 82 ? -2.345 -4.038 16.256 1.00 86.12 82 ASN A C 1
ATOM 669 O O . ASN A 1 82 ? -2.349 -5.069 15.591 1.00 86.12 82 ASN A O 1
ATOM 673 N N . LEU A 1 83 ? -3.020 -2.956 15.894 1.00 84.50 83 LEU A N 1
ATOM 674 C CA . LEU A 1 83 ? -3.778 -2.837 14.659 1.00 84.50 83 LEU A CA 1
ATOM 675 C C . LEU A 1 83 ? -3.019 -1.912 13.707 1.00 84.50 83 LEU A C 1
ATOM 677 O O . LEU A 1 83 ? -2.732 -0.768 14.063 1.00 84.50 83 LEU A O 1
ATOM 681 N N . ILE A 1 84 ? -2.724 -2.379 12.496 1.00 77.00 84 ILE A N 1
ATOM 682 C CA . ILE A 1 84 ? -2.186 -1.525 11.429 1.00 77.00 84 ILE A CA 1
ATOM 683 C C . ILE A 1 84 ? -3.220 -1.417 10.313 1.00 77.00 84 ILE A C 1
ATOM 685 O O . ILE A 1 84 ? -3.752 -2.420 9.835 1.00 77.00 84 ILE A O 1
ATOM 689 N N . GLY A 1 85 ? -3.454 -0.191 9.860 1.00 68.94 85 GLY A N 1
ATOM 690 C CA . GLY A 1 85 ? -4.262 0.111 8.686 1.00 68.94 85 GLY A CA 1
ATOM 691 C C . GLY A 1 85 ? -3.981 1.534 8.219 1.00 68.94 85 GLY A C 1
ATOM 692 O O . GLY A 1 85 ? -3.562 2.373 9.009 1.00 68.94 85 GLY A O 1
ATOM 693 N N . SER A 1 86 ? -4.191 1.835 6.936 1.00 57.16 86 SER A N 1
ATOM 694 C CA . SER A 1 86 ? -4.069 3.223 6.474 1.00 57.16 86 SER A CA 1
ATOM 695 C C . SER A 1 86 ? -5.124 4.100 7.152 1.00 57.16 86 SER A C 1
ATOM 697 O O . SER A 1 86 ? -6.196 3.609 7.530 1.00 57.16 86 SER A O 1
ATOM 699 N N . LYS A 1 87 ? -4.853 5.407 7.274 1.00 50.34 87 LYS A N 1
ATOM 700 C CA . LYS A 1 87 ? -5.880 6.379 7.680 1.00 50.34 87 LYS A CA 1
ATOM 701 C C . LYS A 1 87 ? -7.127 6.157 6.821 1.00 50.34 87 LYS A C 1
ATOM 703 O O . LYS A 1 87 ? -6.994 6.127 5.603 1.00 50.34 87 LYS A O 1
ATOM 708 N N . ASN A 1 88 ? -8.283 6.004 7.476 1.00 47.78 88 ASN A N 1
ATOM 709 C CA . ASN A 1 88 ? -9.615 5.751 6.902 1.00 47.78 88 ASN A CA 1
ATOM 710 C C . ASN A 1 88 ? -9.887 4.336 6.318 1.00 47.78 88 ASN A C 1
ATOM 712 O O . ASN A 1 88 ? -11.010 4.078 5.873 1.00 47.78 88 ASN A O 1
ATOM 716 N N . SER A 1 89 ? -8.941 3.391 6.431 1.00 56.03 89 SER A N 1
ATOM 717 C CA . SER A 1 89 ? -9.185 1.973 6.105 1.00 56.03 89 SER A CA 1
ATOM 718 C C . SER A 1 89 ? -10.262 1.337 6.996 1.00 56.03 89 SER A C 1
ATOM 720 O O . SER A 1 89 ? -10.778 1.963 7.930 1.00 56.03 89 SER A O 1
ATOM 722 N N . ASP A 1 90 ? -10.571 0.059 6.755 1.00 66.44 90 ASP A N 1
ATOM 723 C CA . ASP A 1 90 ? -11.481 -0.744 7.584 1.00 66.44 90 ASP A CA 1
ATOM 724 C C . ASP A 1 90 ? -11.156 -0.679 9.084 1.00 66.44 90 ASP A C 1
ATOM 726 O O . ASP A 1 90 ? -12.054 -0.861 9.905 1.00 66.44 90 ASP A O 1
ATOM 730 N N . ILE A 1 91 ? -9.915 -0.337 9.457 1.00 75.94 91 ILE A N 1
ATOM 731 C CA . ILE A 1 91 ? -9.527 -0.082 10.846 1.00 75.94 91 ILE A CA 1
ATOM 732 C C . ILE A 1 91 ? -10.342 1.052 11.484 1.00 75.94 91 ILE A C 1
ATOM 734 O O . ILE A 1 91 ? -10.805 0.905 12.609 1.00 75.94 91 ILE A O 1
ATOM 738 N N . GLU A 1 92 ? -10.578 2.168 10.786 1.00 74.38 92 GLU A N 1
ATOM 739 C CA . GLU A 1 92 ? -11.340 3.299 11.330 1.00 74.38 92 GLU A CA 1
ATOM 740 C C . GLU A 1 92 ? -12.825 2.958 11.387 1.00 74.38 92 GLU A C 1
ATOM 742 O O . GLU A 1 92 ? -13.492 3.273 12.371 1.00 74.38 92 GLU A O 1
ATOM 747 N N . GLN A 1 93 ? -13.343 2.230 10.392 1.00 73.69 93 GLN A N 1
ATOM 748 C CA . GLN A 1 93 ? -14.706 1.708 10.463 1.00 73.69 93 GLN A CA 1
ATOM 749 C C . GLN A 1 93 ? -14.869 0.731 11.637 1.00 73.69 93 GLN A C 1
ATOM 751 O O . GLN A 1 93 ? -15.886 0.775 12.334 1.00 73.69 93 GLN A O 1
ATOM 756 N N . PHE A 1 94 ? -13.876 -0.119 11.886 1.00 82.62 94 PHE A N 1
ATOM 757 C CA . PHE A 1 94 ? -13.840 -1.041 13.015 1.00 82.62 94 PHE A CA 1
ATOM 758 C C . PHE A 1 94 ? -13.805 -0.293 14.356 1.00 82.62 94 PHE A C 1
ATOM 760 O O . PHE A 1 94 ? -14.666 -0.524 15.208 1.00 82.62 94 PHE A O 1
ATOM 767 N N . ILE A 1 95 ? -12.895 0.674 14.516 1.00 86.56 95 ILE A N 1
ATOM 768 C CA . ILE A 1 95 ? -12.791 1.529 15.711 1.00 86.56 95 ILE A CA 1
ATOM 769 C C . ILE A 1 95 ? -14.099 2.287 15.953 1.00 86.56 95 ILE A C 1
ATOM 771 O O . ILE A 1 95 ? -14.599 2.315 17.081 1.00 86.56 95 ILE A O 1
ATOM 775 N N . GLN A 1 96 ? -14.683 2.870 14.905 1.00 83.38 96 GLN A N 1
ATOM 776 C CA . GLN A 1 96 ? -15.939 3.610 14.987 1.00 83.38 96 GLN A CA 1
ATOM 777 C C . GLN A 1 96 ? -17.109 2.689 15.349 1.00 83.38 96 GLN A C 1
ATOM 779 O O . GLN A 1 96 ? -17.982 3.073 16.127 1.00 83.38 96 GLN A O 1
ATOM 784 N N . SER A 1 97 ? -17.116 1.458 14.835 1.00 85.00 97 SER A N 1
ATOM 785 C CA . SER A 1 97 ? -18.139 0.462 15.163 1.00 85.00 97 SER A CA 1
ATOM 786 C C . SER A 1 97 ? -18.070 0.041 16.629 1.00 85.00 97 SER A C 1
ATOM 788 O O . SER A 1 97 ? -19.109 -0.034 17.279 1.00 85.00 97 SER A O 1
ATOM 790 N N . ILE A 1 98 ? -16.865 -0.158 17.176 1.00 89.88 98 ILE A N 1
ATOM 791 C CA . ILE A 1 98 ? -16.676 -0.428 18.611 1.00 89.88 98 ILE A CA 1
ATOM 792 C C . ILE A 1 98 ? -17.075 0.792 19.445 1.00 89.88 98 ILE A C 1
ATOM 794 O O . ILE A 1 98 ? -17.805 0.649 20.422 1.00 89.88 98 ILE A O 1
ATOM 798 N N . SER A 1 99 ? -16.649 1.992 19.047 1.00 88.88 99 SER A N 1
ATOM 799 C CA . SER A 1 99 ? -16.928 3.235 19.783 1.00 88.88 99 SER A CA 1
ATOM 800 C C . SER A 1 99 ? -18.421 3.569 19.851 1.00 88.88 99 SER A C 1
ATOM 802 O O . SER A 1 99 ? -18.894 4.094 20.857 1.00 88.88 99 SER A O 1
ATOM 804 N N . ASN A 1 100 ? -19.186 3.221 18.813 1.00 87.50 100 ASN A N 1
ATOM 805 C CA . ASN A 1 100 ? -20.636 3.431 18.772 1.00 87.50 100 ASN A CA 1
ATOM 806 C C . ASN A 1 100 ? -21.443 2.275 19.378 1.00 87.50 100 ASN A C 1
ATOM 808 O O . ASN A 1 100 ? -22.672 2.365 19.484 1.00 87.50 100 ASN A O 1
ATOM 812 N N . TYR A 1 101 ? -20.792 1.178 19.770 1.00 90.62 101 TYR A N 1
ATOM 813 C CA . TYR A 1 101 ? -21.490 0.024 20.307 1.00 90.62 101 TYR A CA 1
ATOM 814 C C . TYR A 1 101 ? -21.949 0.299 21.739 1.00 90.62 101 TYR A C 1
ATOM 816 O O . TYR A 1 101 ? -21.172 0.249 22.685 1.00 90.62 101 TYR A O 1
ATOM 824 N N . LYS A 1 102 ? -23.250 0.567 21.905 1.00 86.00 102 LYS A N 1
ATOM 825 C CA . LYS A 1 102 ? -23.864 1.052 23.159 1.00 86.00 102 LYS A CA 1
ATOM 826 C C . LYS A 1 102 ? -23.495 0.263 24.421 1.00 86.00 102 LYS A C 1
ATOM 828 O O . LYS A 1 102 ? -23.512 0.837 25.509 1.00 86.00 102 LYS A O 1
ATOM 833 N N . LYS A 1 103 ? -23.209 -1.035 24.289 1.00 87.00 103 LYS A N 1
ATOM 834 C CA . LYS A 1 103 ? -22.881 -1.923 25.411 1.00 87.00 103 LYS A CA 1
ATOM 835 C C . LYS A 1 103 ? -21.439 -1.792 25.909 1.00 87.00 103 LYS A C 1
ATOM 837 O O . LYS A 1 103 ? -21.145 -2.283 26.994 1.00 87.00 103 LYS A O 1
ATOM 842 N N . LEU A 1 104 ? -20.559 -1.162 25.132 1.00 90.75 104 LEU A N 1
ATOM 843 C CA . LEU A 1 104 ? -19.151 -0.989 25.459 1.00 90.75 104 LEU A CA 1
ATOM 844 C C . LEU A 1 104 ? -18.817 0.496 25.585 1.00 90.75 104 LEU A C 1
ATOM 846 O O . LEU A 1 104 ? -19.217 1.335 24.782 1.00 90.75 104 LEU A O 1
ATOM 850 N N . LYS A 1 105 ? -18.062 0.827 26.623 1.00 92.19 105 LYS A N 1
ATOM 851 C CA . LYS A 1 105 ? -17.431 2.128 26.803 1.00 92.19 105 LYS A CA 1
ATOM 852 C C . LYS A 1 105 ? -16.003 2.066 26.301 1.00 92.19 105 LYS A C 1
ATOM 854 O O . LYS A 1 105 ? -15.247 1.157 26.654 1.00 92.19 105 LYS A O 1
ATOM 859 N N . THR A 1 106 ? -15.656 3.059 25.500 1.00 93.56 106 THR A N 1
ATOM 860 C CA . THR A 1 106 ? -14.356 3.197 24.864 1.00 93.56 106 THR A CA 1
ATOM 861 C C . THR A 1 106 ? -13.687 4.489 25.308 1.00 93.56 106 THR A C 1
ATOM 863 O O . THR A 1 106 ? -14.351 5.470 25.643 1.00 93.56 106 THR A O 1
ATOM 866 N N . ILE A 1 107 ? -12.363 4.495 25.280 1.00 94.19 107 ILE A N 1
ATOM 867 C CA . ILE A 1 107 ? -11.523 5.667 25.488 1.00 94.19 107 ILE A CA 1
ATOM 868 C C . ILE A 1 107 ? -10.568 5.756 24.306 1.00 94.19 107 ILE A C 1
ATOM 870 O O . ILE A 1 107 ? -10.048 4.735 23.866 1.00 94.19 107 ILE A O 1
ATOM 874 N N . THR A 1 108 ? -10.315 6.966 23.811 1.00 93.50 108 THR A N 1
ATOM 875 C CA . THR A 1 108 ? -9.281 7.204 22.797 1.00 93.50 108 THR A CA 1
ATOM 876 C C . THR A 1 108 ? -8.209 8.120 23.363 1.00 93.50 108 THR A C 1
ATOM 878 O O . THR A 1 108 ? -8.513 9.189 23.883 1.00 93.50 108 THR A O 1
ATOM 881 N N . ILE A 1 109 ? -6.956 7.697 23.248 1.00 93.69 109 ILE A N 1
ATOM 882 C CA . ILE A 1 109 ? -5.782 8.379 23.781 1.00 93.69 109 ILE A CA 1
ATOM 883 C C . ILE A 1 109 ? -4.825 8.660 22.627 1.00 93.69 109 ILE A C 1
ATOM 885 O O . ILE A 1 109 ? -4.496 7.774 21.842 1.00 93.69 109 ILE A O 1
ATOM 889 N N . ASP A 1 110 ? -4.367 9.903 22.530 1.00 92.69 110 ASP A N 1
ATOM 890 C CA . ASP A 1 110 ? -3.259 10.260 21.651 1.00 92.69 110 ASP A CA 1
ATOM 891 C C . ASP A 1 110 ? -1.928 9.915 22.333 1.00 92.69 110 ASP A C 1
ATOM 893 O O . ASP A 1 110 ? -1.688 10.316 23.477 1.00 92.69 110 ASP A O 1
ATOM 897 N N . ALA A 1 111 ? -1.074 9.162 21.639 1.00 90.56 111 ALA A N 1
ATOM 898 C CA . ALA A 1 111 ? 0.157 8.618 22.201 1.00 90.56 111 ALA A CA 1
ATOM 899 C C . ALA A 1 111 ? 1.145 9.707 22.666 1.00 90.56 111 ALA A C 1
ATOM 901 O O . ALA A 1 111 ? 1.715 9.593 23.753 1.00 90.56 111 ALA A O 1
ATOM 902 N N . ALA A 1 112 ? 1.302 10.792 21.899 1.00 89.06 112 ALA A N 1
ATOM 903 C CA . ALA A 1 112 ? 2.195 11.895 22.257 1.00 89.06 112 ALA A CA 1
ATOM 904 C C . ALA A 1 112 ? 1.678 12.652 23.489 1.00 89.06 112 ALA A C 1
ATOM 906 O O . ALA A 1 112 ? 2.429 12.928 24.429 1.00 89.06 112 ALA A O 1
ATOM 907 N N . LYS A 1 113 ? 0.368 12.934 23.529 1.00 91.38 113 LYS A N 1
ATOM 908 C CA . LYS A 1 113 ? -0.264 13.577 24.694 1.00 91.38 113 LYS A CA 1
ATOM 909 C C . LYS A 1 113 ? -0.174 12.711 25.948 1.00 91.38 113 LYS A C 1
ATOM 911 O O . LYS A 1 113 ? 0.005 13.251 27.037 1.00 91.38 113 LYS A O 1
ATOM 916 N N . PHE A 1 114 ? -0.276 11.391 25.807 1.00 92.19 114 PHE A N 1
ATOM 917 C CA . PHE A 1 114 ? -0.138 10.467 26.928 1.00 92.19 114 PHE A CA 1
ATOM 918 C C . PHE A 1 114 ? 1.257 10.527 27.553 1.00 92.19 114 PHE A C 1
ATOM 920 O O . PHE A 1 114 ? 1.352 10.729 28.764 1.00 92.19 114 PHE A O 1
ATOM 927 N N . ILE A 1 115 ? 2.319 10.446 26.742 1.00 88.81 115 ILE A N 1
ATOM 928 C CA . ILE A 1 115 ? 3.707 10.571 27.223 1.00 88.81 115 ILE A CA 1
ATOM 929 C C . ILE A 1 115 ? 3.902 11.906 27.945 1.00 88.81 115 ILE A C 1
ATOM 931 O O . ILE A 1 115 ? 4.372 11.930 29.081 1.00 88.81 115 ILE A O 1
ATOM 935 N N . ASN A 1 116 ? 3.455 13.008 27.337 1.00 87.25 116 ASN A N 1
ATOM 936 C CA . ASN A 1 116 ? 3.549 14.330 27.959 1.00 87.25 116 ASN A CA 1
ATOM 937 C C . ASN A 1 116 ? 2.799 14.395 29.299 1.00 87.25 116 ASN A C 1
ATOM 939 O O . ASN A 1 116 ? 3.272 15.033 30.236 1.00 87.25 116 ASN A O 1
ATOM 943 N N . SER A 1 117 ? 1.653 13.716 29.417 1.00 87.25 117 SER A N 1
ATOM 944 C CA . SER A 1 117 ? 0.881 13.676 30.663 1.00 87.25 117 SER A CA 1
ATOM 945 C C . SER A 1 117 ? 1.519 12.829 31.765 1.00 87.25 117 SER A C 1
ATOM 947 O O . SER A 1 117 ? 1.263 13.089 32.932 1.00 87.25 117 SER A O 1
ATOM 949 N N . LEU A 1 118 ? 2.346 11.836 31.422 1.00 84.75 118 LEU A N 1
ATOM 950 C CA . LEU A 1 118 ? 3.073 11.030 32.409 1.00 84.75 118 LEU A CA 1
ATOM 951 C C . LEU A 1 118 ? 4.257 11.783 33.019 1.00 84.75 118 LEU A C 1
ATOM 953 O O . LEU A 1 118 ? 4.613 11.525 34.166 1.00 84.75 118 LEU A O 1
ATOM 957 N N . ASN A 1 119 ? 4.847 12.705 32.255 1.00 78.62 119 ASN A N 1
ATOM 958 C CA . ASN A 1 119 ? 5.965 13.537 32.700 1.00 78.62 119 ASN A CA 1
ATOM 959 C C . ASN A 1 119 ? 5.506 14.800 33.448 1.00 78.62 119 ASN A C 1
ATOM 961 O O . ASN A 1 119 ? 6.316 15.458 34.097 1.00 78.62 119 ASN A O 1
ATOM 965 N N . ASN A 1 120 ? 4.227 15.172 33.332 1.00 75.69 120 ASN A N 1
ATOM 966 C CA . ASN A 1 120 ? 3.681 16.376 33.944 1.00 75.69 120 ASN A CA 1
ATOM 967 C C . ASN A 1 120 ? 2.953 16.052 35.254 1.00 75.69 120 ASN A C 1
ATOM 969 O O . ASN A 1 120 ? 1.842 15.530 35.243 1.00 75.69 120 ASN A O 1
ATOM 973 N N . ASN A 1 121 ? 3.550 16.454 36.374 1.00 75.69 121 ASN A N 1
ATOM 974 C CA . ASN A 1 121 ? 3.021 16.187 37.713 1.00 75.69 121 ASN A CA 1
ATOM 975 C C . ASN A 1 121 ? 2.060 17.262 38.227 1.00 75.69 121 ASN A C 1
ATOM 977 O O . ASN A 1 121 ? 1.669 17.218 39.388 1.00 75.69 121 ASN A O 1
ATOM 981 N N . ASN A 1 122 ? 1.674 18.229 37.393 1.00 75.81 122 ASN A N 1
ATOM 982 C CA . ASN A 1 122 ? 0.787 19.316 37.8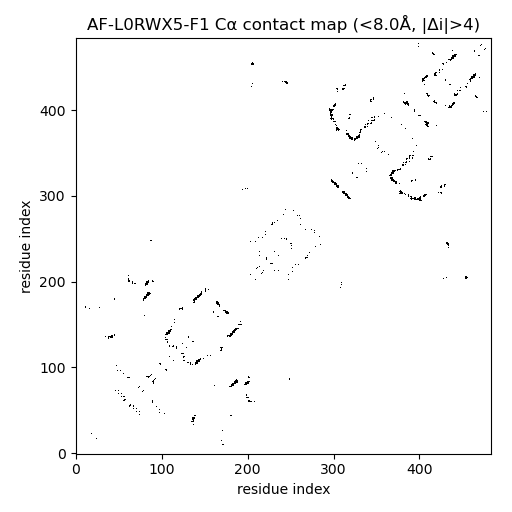14 1.00 75.81 122 ASN A CA 1
ATOM 983 C C . ASN A 1 122 ? -0.700 18.959 37.699 1.00 75.81 122 ASN A C 1
ATOM 985 O O . ASN A 1 122 ? -1.531 19.679 38.242 1.00 75.81 122 ASN A O 1
ATOM 989 N N . ASN A 1 123 ? -1.040 17.883 36.985 1.00 79.06 123 ASN A N 1
ATOM 990 C CA . ASN A 1 123 ? -2.411 17.437 36.763 1.00 79.06 123 ASN A CA 1
ATOM 991 C C . ASN A 1 123 ? -2.487 15.908 36.707 1.00 79.06 123 ASN A C 1
ATOM 993 O O . ASN A 1 123 ? -1.500 15.232 36.432 1.00 79.06 123 ASN A O 1
ATOM 997 N N . VAL A 1 124 ? -3.698 15.386 36.902 1.00 83.25 124 VAL A N 1
ATOM 998 C CA . VAL A 1 124 ? -4.049 13.981 36.652 1.00 83.25 124 VAL A CA 1
ATOM 999 C C . VAL A 1 124 ? -3.615 13.580 35.239 1.00 83.25 124 VAL A C 1
ATOM 1001 O O . VAL A 1 124 ? -3.847 14.332 34.284 1.00 83.25 124 VAL A O 1
ATOM 1004 N N . ASN A 1 125 ? -3.022 12.394 35.090 1.00 88.50 125 ASN A N 1
ATOM 1005 C CA . ASN A 1 125 ? -2.552 11.936 33.787 1.00 88.50 125 ASN A CA 1
ATOM 1006 C C . ASN A 1 125 ? -3.733 11.699 32.820 1.00 88.50 125 ASN A C 1
ATOM 1008 O O . ASN A 1 125 ? -4.894 11.533 33.220 1.00 88.50 125 ASN A O 1
ATOM 1012 N N . LEU A 1 126 ? -3.442 11.680 31.515 1.00 90.00 126 LEU A N 1
ATOM 1013 C CA . LEU A 1 126 ? -4.481 11.616 30.486 1.00 90.00 126 LEU A CA 1
ATOM 1014 C C . LEU A 1 126 ? -5.339 10.349 30.613 1.00 90.00 126 LEU A C 1
ATOM 1016 O O . LEU A 1 126 ? -6.564 10.435 30.548 1.00 90.00 126 LEU A O 1
ATOM 1020 N N . LEU A 1 127 ? -4.715 9.194 30.861 1.00 90.12 127 LEU A N 1
ATOM 1021 C CA . LEU A 1 127 ? -5.415 7.918 31.007 1.00 90.12 127 LEU A CA 1
ATOM 1022 C C . LEU A 1 127 ? -6.404 7.942 32.180 1.00 90.12 127 LEU A C 1
ATOM 1024 O O . LEU A 1 127 ? -7.568 7.583 32.007 1.00 90.12 127 LEU A O 1
ATOM 1028 N N . THR A 1 128 ? -5.965 8.392 33.354 1.00 87.56 128 THR A N 1
ATOM 1029 C CA . THR A 1 128 ? -6.799 8.498 34.553 1.00 87.56 128 THR A CA 1
ATOM 1030 C C . THR A 1 128 ? -7.979 9.432 34.306 1.00 87.56 128 THR A C 1
ATOM 1032 O O . THR A 1 128 ? -9.121 9.092 34.622 1.00 87.56 128 THR A O 1
ATOM 1035 N N . SER A 1 129 ? -7.728 10.587 33.680 1.00 88.81 129 SER A N 1
ATOM 1036 C CA . SER A 1 129 ? -8.778 11.562 33.376 1.00 88.81 129 SER A CA 1
ATOM 1037 C C . SER A 1 129 ? -9.862 10.983 32.457 1.00 88.81 129 SER A C 1
ATOM 1039 O O . SER A 1 129 ? -11.053 11.211 32.677 1.00 88.81 129 SER A O 1
ATOM 1041 N N . GLU A 1 130 ? -9.473 10.177 31.469 1.00 91.31 130 GLU A N 1
ATOM 1042 C CA . GLU A 1 130 ? -10.410 9.552 30.541 1.00 91.31 130 GLU A CA 1
ATOM 1043 C C . GLU A 1 130 ? -11.148 8.354 31.156 1.00 91.31 130 GLU A C 1
ATOM 1045 O O . GLU A 1 130 ? -12.338 8.162 30.897 1.00 91.31 130 GLU A O 1
ATOM 1050 N N . ILE A 1 131 ? -10.501 7.581 32.036 1.00 88.50 131 ILE A N 1
ATOM 1051 C CA . ILE A 1 131 ? -11.173 6.510 32.790 1.00 88.50 131 ILE A CA 1
ATOM 1052 C C . ILE A 1 131 ? -12.279 7.096 33.669 1.00 88.50 131 ILE A C 1
ATOM 1054 O O . ILE A 1 131 ? -13.407 6.593 33.638 1.00 88.50 131 ILE A O 1
ATOM 1058 N N . ILE A 1 132 ? -12.005 8.206 34.364 1.00 86.00 132 ILE A N 1
ATOM 1059 C CA . ILE A 1 132 ? -13.008 8.933 35.155 1.00 86.00 132 ILE A CA 1
ATOM 1060 C C . ILE A 1 132 ? -14.209 9.329 34.280 1.00 86.00 132 ILE A C 1
ATOM 1062 O O . ILE A 1 132 ? -15.358 9.101 34.669 1.00 86.00 132 ILE A O 1
ATOM 1066 N N . LYS A 1 133 ? -13.965 9.856 33.072 1.00 87.00 133 LYS A N 1
ATOM 1067 C CA . LYS A 1 133 ? -15.030 10.224 32.118 1.00 87.00 133 LYS A CA 1
ATOM 1068 C C . LYS A 1 133 ? -15.821 9.016 31.606 1.00 87.00 133 LYS A C 1
ATOM 1070 O O . LYS A 1 133 ? -17.029 9.133 31.401 1.00 87.00 133 LYS A O 1
ATOM 1075 N N . SER A 1 134 ? -15.170 7.865 31.424 1.00 86.75 134 SER A N 1
ATOM 1076 C CA . SER A 1 134 ? -15.796 6.643 30.897 1.00 86.75 134 SER A CA 1
ATOM 1077 C C . SER A 1 134 ? -16.816 6.007 31.851 1.00 86.75 134 SER A C 1
ATOM 1079 O O . SER A 1 134 ? -17.739 5.322 31.403 1.00 86.75 134 SER A O 1
ATOM 1081 N N . LYS A 1 135 ? -16.678 6.267 33.161 1.00 86.00 135 LYS A N 1
ATOM 1082 C CA . LYS A 1 135 ? -17.522 5.743 34.251 1.00 86.00 135 LYS A CA 1
ATOM 1083 C C . LYS A 1 135 ? -17.506 4.215 34.420 1.00 86.00 135 LYS A C 1
ATOM 1085 O O . LYS A 1 135 ? -18.418 3.660 35.042 1.00 86.00 135 LYS A O 1
ATOM 1090 N N . VAL A 1 136 ? -16.499 3.538 33.869 1.00 85.38 136 VAL A N 1
ATOM 1091 C CA . VAL A 1 136 ? -16.304 2.082 33.958 1.00 85.38 136 VAL A CA 1
ATOM 1092 C C . VAL A 1 136 ? -14.866 1.757 34.352 1.00 85.38 136 VAL A C 1
ATOM 1094 O O . VAL A 1 136 ? -13.955 2.540 34.103 1.00 85.38 136 VAL A O 1
ATOM 1097 N N . ASN A 1 137 ? -14.653 0.578 34.935 1.00 84.12 137 ASN A N 1
ATOM 1098 C CA . ASN A 1 137 ? -13.322 0.146 35.374 1.00 84.12 137 ASN A CA 1
ATOM 1099 C C . ASN A 1 137 ? -12.496 -0.529 34.266 1.00 84.12 137 ASN A C 1
ATOM 1101 O O . ASN A 1 137 ? -11.272 -0.548 34.314 1.00 84.12 137 ASN A O 1
ATOM 1105 N N . ASN A 1 138 ? -13.164 -1.097 33.262 1.00 89.19 138 ASN A N 1
ATOM 1106 C CA . ASN A 1 138 ? -12.531 -1.806 32.153 1.00 89.19 138 ASN A CA 1
ATOM 1107 C C . ASN A 1 138 ? -13.034 -1.304 30.788 1.00 89.19 138 ASN A C 1
ATOM 1109 O O . ASN A 1 138 ? -13.720 -2.032 30.066 1.00 89.19 138 ASN A O 1
ATOM 1113 N N . PRO A 1 139 ? -12.764 -0.039 30.433 1.00 92.25 139 PRO A N 1
ATOM 1114 C CA . PRO A 1 139 ? -13.056 0.464 29.097 1.00 92.25 139 PRO A CA 1
ATOM 1115 C C . PRO A 1 139 ? -12.181 -0.233 28.046 1.00 92.25 139 PRO A C 1
ATOM 1117 O O . PRO A 1 139 ? -11.091 -0.721 28.352 1.00 92.25 139 PRO A O 1
ATOM 1120 N N . ILE A 1 140 ? -12.629 -0.237 26.790 1.00 94.69 140 ILE A N 1
ATOM 1121 C CA . ILE A 1 140 ? -11.729 -0.506 25.660 1.00 94.69 140 ILE A CA 1
ATOM 1122 C C . ILE A 1 140 ? -10.891 0.749 25.424 1.00 94.69 140 ILE A C 1
ATOM 1124 O O . ILE A 1 140 ? -11.438 1.848 25.347 1.00 94.69 140 ILE A O 1
ATOM 1128 N N . ILE A 1 141 ? -9.576 0.601 25.308 1.00 95.06 141 ILE A N 1
ATOM 1129 C CA . ILE A 1 141 ? -8.643 1.721 25.177 1.00 95.06 141 ILE A CA 1
ATOM 1130 C C . ILE A 1 141 ? -8.042 1.700 23.774 1.00 95.06 141 ILE A C 1
ATOM 1132 O O . ILE A 1 141 ? -7.368 0.745 23.404 1.00 95.06 141 ILE A O 1
ATOM 1136 N N . PHE A 1 142 ? -8.251 2.764 23.008 1.00 94.62 142 PHE A N 1
ATOM 1137 C CA . PHE A 1 142 ? -7.599 2.997 21.725 1.00 94.62 142 PHE A CA 1
ATOM 1138 C C . PHE A 1 142 ? -6.433 3.961 21.906 1.00 94.62 142 PHE A C 1
ATOM 1140 O O . PHE A 1 142 ? -6.622 5.058 22.427 1.00 94.62 142 PHE A O 1
ATOM 1147 N N . ILE A 1 143 ? -5.245 3.587 21.441 1.00 92.81 143 ILE A N 1
ATOM 1148 C CA . ILE A 1 143 ? -4.065 4.456 21.443 1.00 92.81 143 ILE A CA 1
ATOM 1149 C C . ILE A 1 143 ? -3.740 4.790 19.992 1.00 92.81 143 ILE A C 1
ATOM 1151 O O . ILE A 1 143 ? -3.359 3.912 19.220 1.00 92.81 143 ILE A O 1
ATOM 1155 N N . LYS A 1 144 ? -3.940 6.053 19.611 1.00 90.00 144 LYS A N 1
ATOM 1156 C CA . LYS A 1 144 ? -3.753 6.560 18.244 1.00 90.00 144 LYS A CA 1
ATOM 1157 C C . LYS A 1 144 ? -2.439 7.331 18.104 1.00 90.00 144 LYS A C 1
ATOM 1159 O O . LYS A 1 144 ? -1.853 7.767 19.093 1.00 90.00 144 LYS A O 1
ATOM 1164 N N . ASN A 1 145 ? -2.021 7.531 16.852 1.00 83.44 145 ASN A N 1
ATOM 1165 C CA . ASN A 1 145 ? -0.841 8.317 16.468 1.00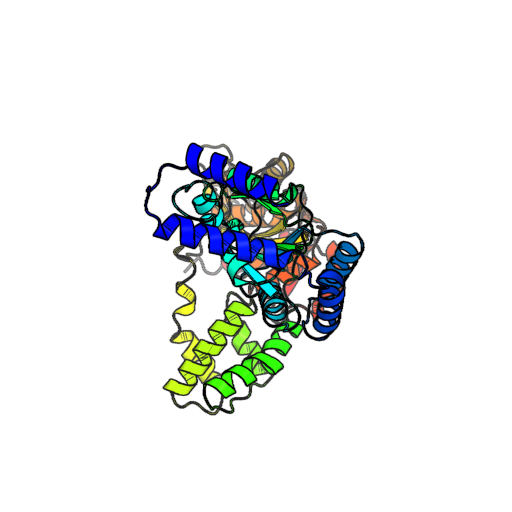 83.44 145 ASN A CA 1
ATOM 1166 C C . ASN A 1 145 ? 0.473 7.791 17.065 1.00 83.44 145 ASN A C 1
ATOM 1168 O O . ASN A 1 145 ? 1.369 8.553 17.406 1.00 83.44 145 ASN A O 1
ATOM 1172 N N . ILE A 1 146 ? 0.605 6.470 17.183 1.00 83.38 146 ILE A N 1
ATOM 1173 C CA . ILE A 1 146 ? 1.835 5.853 17.695 1.00 83.38 146 ILE A CA 1
ATOM 1174 C C . ILE A 1 146 ? 2.948 5.922 16.641 1.00 83.38 146 ILE A C 1
ATOM 1176 O O . ILE A 1 146 ? 4.102 6.161 16.981 1.00 83.38 146 ILE A O 1
ATOM 1180 N N . SER A 1 147 ? 2.603 5.779 15.354 1.00 74.00 147 SER A N 1
ATOM 1181 C CA . SER A 1 147 ? 3.564 5.794 14.240 1.00 74.00 147 SER A CA 1
ATOM 1182 C C . SER A 1 147 ? 4.371 7.095 14.125 1.00 74.00 147 SER A C 1
ATOM 1184 O O . SER A 1 147 ? 5.434 7.081 13.521 1.00 74.00 147 SER A O 1
ATOM 1186 N N . THR A 1 148 ? 3.901 8.209 14.699 1.00 78.25 148 THR A N 1
ATOM 1187 C CA . THR A 1 148 ? 4.607 9.504 14.659 1.00 78.25 148 THR A CA 1
ATOM 1188 C C . THR A 1 148 ? 5.691 9.640 15.733 1.00 78.25 148 THR A C 1
ATOM 1190 O O . THR A 1 148 ? 6.361 10.667 15.793 1.00 78.25 148 THR A O 1
ATOM 1193 N N . LEU A 1 149 ? 5.832 8.654 16.624 1.00 81.62 149 LEU A N 1
ATOM 1194 C CA . LEU A 1 149 ? 6.764 8.685 17.749 1.00 81.62 149 LEU A CA 1
ATOM 1195 C C . LEU A 1 149 ? 8.090 7.981 17.428 1.00 81.62 149 LEU A C 1
ATOM 1197 O O . LEU A 1 149 ? 8.166 7.108 16.562 1.00 81.62 149 LEU A O 1
ATOM 1201 N N . SER A 1 150 ? 9.136 8.336 18.179 1.00 81.75 150 SER A N 1
ATOM 1202 C CA . SER A 1 150 ? 10.421 7.636 18.128 1.00 81.75 150 SER A CA 1
ATOM 1203 C C . SER A 1 150 ? 10.306 6.203 18.683 1.00 81.75 150 SER A C 1
ATOM 1205 O O . SER A 1 150 ? 9.470 5.947 19.555 1.00 81.75 150 SER A O 1
ATOM 1207 N N . PRO A 1 151 ? 11.167 5.265 18.240 1.00 79.00 151 PRO A N 1
ATOM 1208 C CA . PRO A 1 151 ? 11.228 3.892 18.756 1.00 79.00 151 PRO A CA 1
ATOM 1209 C C . PRO A 1 151 ? 11.220 3.777 20.288 1.00 79.00 151 PRO A C 1
ATOM 1211 O O . PRO A 1 151 ? 10.499 2.957 20.854 1.00 79.00 151 PRO A O 1
ATOM 1214 N N . GLU A 1 152 ? 11.988 4.632 20.965 1.00 82.25 152 GLU A N 1
ATOM 1215 C CA . GLU A 1 152 ? 12.106 4.662 22.427 1.00 82.25 152 GLU A CA 1
ATOM 1216 C C . GLU A 1 152 ? 10.771 4.989 23.103 1.00 82.25 152 GLU A C 1
ATOM 1218 O O . GLU A 1 152 ? 10.348 4.299 24.032 1.00 82.25 152 GLU A O 1
ATOM 1223 N N . HIS A 1 153 ? 10.064 5.998 22.590 1.00 87.19 153 HIS A N 1
ATOM 1224 C CA . HIS A 1 153 ? 8.752 6.398 23.086 1.00 87.19 153 HIS A CA 1
ATOM 1225 C C . HIS A 1 153 ? 7.687 5.319 22.862 1.00 87.19 153 HIS A C 1
ATOM 1227 O O . HIS A 1 153 ? 6.832 5.108 23.723 1.00 87.19 153 HIS A O 1
ATOM 1233 N N . ILE A 1 154 ? 7.746 4.604 21.736 1.00 85.25 154 ILE A N 1
ATOM 1234 C CA . ILE A 1 154 ? 6.822 3.499 21.458 1.00 85.25 154 ILE A CA 1
ATOM 1235 C C . ILE A 1 154 ? 7.050 2.348 22.446 1.00 85.25 154 ILE A C 1
ATOM 1237 O O . ILE A 1 154 ? 6.097 1.883 23.075 1.00 85.25 154 ILE A O 1
ATOM 1241 N N . ASN A 1 155 ? 8.307 1.940 22.642 1.00 84.56 155 ASN A N 1
ATOM 1242 C CA . ASN A 1 155 ? 8.665 0.896 23.605 1.00 84.56 155 ASN A CA 1
ATOM 1243 C C . ASN A 1 155 ? 8.265 1.279 25.034 1.00 84.56 155 ASN A C 1
ATOM 1245 O O . ASN A 1 155 ? 7.751 0.446 25.783 1.00 84.56 155 ASN A O 1
ATOM 1249 N N . PHE A 1 156 ? 8.438 2.550 25.403 1.00 87.44 156 PHE A N 1
ATOM 1250 C CA . PHE A 1 156 ? 7.976 3.065 26.685 1.00 87.44 156 PHE A CA 1
ATOM 1251 C C . PHE A 1 156 ? 6.462 2.882 26.862 1.00 87.44 156 PHE A C 1
ATOM 1253 O O . PHE A 1 156 ? 6.038 2.317 27.871 1.00 87.44 156 PHE A O 1
ATOM 1260 N N . ILE A 1 157 ? 5.647 3.277 25.876 1.00 88.81 157 ILE A N 1
ATOM 1261 C CA . ILE A 1 157 ? 4.187 3.088 25.920 1.00 88.81 157 ILE A CA 1
ATOM 1262 C C . ILE A 1 157 ? 3.838 1.603 26.070 1.00 88.81 157 ILE A C 1
ATOM 1264 O O . ILE A 1 157 ? 3.053 1.240 26.947 1.00 88.81 157 ILE A O 1
ATOM 1268 N N . PHE A 1 158 ? 4.426 0.730 25.253 1.00 87.50 158 PHE A N 1
ATOM 1269 C CA . PHE A 1 158 ? 4.160 -0.707 25.326 1.00 87.50 158 PHE A CA 1
ATOM 1270 C C . PHE A 1 158 ? 4.480 -1.286 26.701 1.00 87.50 158 PHE A C 1
ATOM 1272 O O . PHE A 1 158 ? 3.661 -2.017 27.259 1.00 87.50 158 PHE A O 1
ATOM 1279 N N . ASN A 1 159 ? 5.607 -0.894 27.295 1.00 86.88 159 ASN A N 1
ATOM 1280 C CA . ASN A 1 159 ? 5.961 -1.306 28.649 1.00 86.88 159 ASN A CA 1
ATOM 1281 C C . ASN A 1 159 ? 4.915 -0.846 29.675 1.00 86.88 159 ASN A C 1
ATOM 1283 O O . ASN A 1 159 ? 4.449 -1.673 30.457 1.00 86.88 159 ASN A O 1
ATOM 1287 N N . GLN A 1 160 ? 4.467 0.415 29.624 1.00 88.31 160 GLN A N 1
ATOM 1288 C CA . GLN A 1 160 ? 3.428 0.931 30.533 1.00 88.31 160 GLN A CA 1
ATOM 1289 C C . GLN A 1 160 ? 2.113 0.139 30.443 1.00 88.31 160 GLN A C 1
ATOM 1291 O O . GLN A 1 160 ? 1.479 -0.153 31.455 1.00 88.31 160 GLN A O 1
ATOM 1296 N N . PHE A 1 161 ? 1.692 -0.244 29.239 1.00 88.88 161 PHE A N 1
ATOM 1297 C CA . PHE A 1 161 ? 0.444 -0.988 29.045 1.00 88.88 161 PHE A CA 1
ATOM 1298 C C . PHE A 1 161 ? 0.594 -2.506 29.251 1.00 88.88 161 PHE A C 1
ATOM 1300 O O . PHE A 1 161 ? -0.401 -3.187 29.515 1.00 88.88 161 PHE A O 1
ATOM 1307 N N . ASN A 1 162 ? 1.812 -3.051 29.184 1.00 86.00 162 ASN A N 1
ATOM 1308 C CA . ASN A 1 162 ? 2.095 -4.458 29.482 1.00 86.00 162 ASN A CA 1
ATOM 1309 C C . ASN A 1 162 ? 2.134 -4.747 30.990 1.00 86.00 162 ASN A C 1
ATOM 1311 O O . ASN A 1 162 ? 1.696 -5.820 31.403 1.00 86.00 162 ASN A O 1
ATOM 1315 N N . THR A 1 163 ? 2.563 -3.799 31.835 1.00 84.00 163 THR A N 1
ATOM 1316 C CA . THR A 1 163 ? 2.507 -3.966 33.306 1.00 84.00 163 THR A CA 1
ATOM 1317 C C . THR A 1 163 ? 1.073 -4.009 33.845 1.00 84.00 163 THR A C 1
ATOM 1319 O O . THR A 1 163 ? 0.842 -4.455 34.973 1.00 84.00 163 THR A O 1
ATOM 1322 N N . LYS A 1 164 ? 0.097 -3.533 33.055 1.00 84.81 164 LYS A N 1
ATOM 1323 C CA . LYS A 1 164 ? -1.331 -3.398 33.401 1.00 84.81 164 LYS A CA 1
ATOM 1324 C C . LYS A 1 164 ? -1.619 -2.517 34.625 1.00 84.81 164 LYS A C 1
ATOM 1326 O O . LYS A 1 164 ? -2.766 -2.456 35.075 1.00 84.81 164 LYS A O 1
ATOM 1331 N N . LYS A 1 165 ? -0.605 -1.840 35.160 1.00 86.31 165 LYS A N 1
ATOM 1332 C CA . LYS A 1 165 ? -0.695 -0.883 36.260 1.00 86.31 165 LYS A CA 1
ATOM 1333 C C . LYS A 1 165 ? 0.084 0.358 35.864 1.00 86.31 165 LYS A C 1
ATOM 1335 O O . LYS A 1 165 ? 1.298 0.286 35.689 1.00 86.31 165 LYS A O 1
ATOM 1340 N N . ILE A 1 166 ? -0.626 1.467 35.726 1.00 87.88 166 ILE A N 1
ATOM 1341 C CA . ILE A 1 166 ? -0.044 2.744 35.322 1.00 87.88 166 ILE A CA 1
ATOM 1342 C C . ILE A 1 166 ? -0.185 3.700 36.495 1.00 87.88 166 ILE A C 1
ATOM 1344 O O . ILE A 1 166 ? -1.291 3.922 36.988 1.00 87.88 166 ILE A O 1
ATOM 1348 N N . LYS A 1 167 ? 0.940 4.244 36.953 1.00 85.19 167 LYS A N 1
ATOM 1349 C CA . LYS A 1 167 ? 0.963 5.160 38.089 1.00 85.19 167 LYS A CA 1
ATOM 1350 C C . LYS A 1 167 ? 0.553 6.561 37.644 1.00 85.19 167 LYS A C 1
ATOM 1352 O O . LYS A 1 167 ? 1.149 7.137 36.735 1.00 85.19 167 LYS A O 1
ATOM 1357 N N . ASP A 1 168 ? -0.442 7.126 38.311 1.00 84.44 168 ASP A N 1
ATOM 1358 C CA . ASP A 1 168 ? -0.736 8.551 38.248 1.00 84.44 168 ASP A CA 1
ATOM 1359 C C . ASP A 1 168 ? 0.116 9.266 39.299 1.00 84.44 168 ASP A C 1
ATOM 1361 O O . ASP A 1 168 ? -0.081 9.062 40.495 1.00 84.44 168 ASP A O 1
ATOM 1365 N N . GLN A 1 169 ? 1.111 10.047 38.868 1.00 83.31 169 GLN A N 1
ATOM 1366 C CA . GLN A 1 169 ? 2.023 10.729 39.794 1.00 83.31 169 GLN A CA 1
ATOM 1367 C C . GLN A 1 169 ? 1.307 11.829 40.592 1.00 83.31 169 GLN A C 1
ATOM 1369 O O . GLN A 1 169 ? 1.596 12.016 41.773 1.00 83.31 169 GLN A O 1
ATOM 1374 N N . TYR A 1 170 ? 0.324 12.500 39.985 1.00 81.44 170 TYR A N 1
ATOM 1375 C CA . TYR A 1 170 ? -0.437 13.572 40.623 1.00 81.44 170 TYR A CA 1
ATOM 1376 C C . TYR A 1 170 ? -1.374 13.048 41.721 1.00 81.44 170 TYR A C 1
ATOM 1378 O O . TYR A 1 170 ? -1.465 13.635 42.797 1.00 81.44 170 TYR A O 1
ATOM 1386 N N . LEU A 1 171 ? -2.040 11.913 41.491 1.00 79.44 171 LEU A N 1
ATOM 1387 C CA . LEU A 1 171 ? -2.871 11.249 42.508 1.00 79.44 171 LEU A CA 1
ATOM 1388 C C . LEU A 1 171 ? -2.110 10.215 43.347 1.00 79.44 171 LEU A C 1
ATOM 1390 O O . LEU A 1 171 ? -2.711 9.598 44.224 1.00 79.44 171 LEU A O 1
ATOM 1394 N N . ASN A 1 172 ? -0.821 9.996 43.068 1.00 79.75 172 ASN A N 1
ATOM 1395 C CA . ASN A 1 172 ? 0.011 8.928 43.632 1.00 79.75 172 ASN A CA 1
ATOM 1396 C C . ASN A 1 172 ? -0.724 7.573 43.717 1.00 79.75 172 ASN A C 1
ATOM 1398 O O . ASN A 1 172 ? -0.665 6.875 44.731 1.00 79.75 172 ASN A O 1
ATOM 1402 N N . LEU A 1 173 ? -1.453 7.224 42.653 1.00 81.94 173 LEU A N 1
ATOM 1403 C CA . LEU A 1 173 ? -2.371 6.087 42.623 1.00 81.94 173 LEU A CA 1
ATOM 1404 C C . LEU A 1 173 ? -2.100 5.199 41.408 1.00 81.94 173 LEU A C 1
ATOM 1406 O O . LEU A 1 173 ? -1.924 5.686 40.291 1.00 81.94 173 LEU A O 1
ATOM 1410 N N . ASP A 1 174 ? -2.097 3.885 41.628 1.00 83.25 174 ASP A N 1
ATOM 1411 C CA . ASP A 1 174 ? -1.948 2.898 40.561 1.00 83.25 174 ASP A CA 1
ATOM 1412 C C . ASP A 1 174 ? -3.296 2.623 39.892 1.00 83.25 174 ASP A C 1
ATOM 1414 O O . ASP A 1 174 ? -4.203 2.021 40.475 1.00 83.25 174 ASP A O 1
ATOM 1418 N N . ILE A 1 175 ? -3.407 3.002 38.624 1.00 86.38 175 ILE A N 1
ATOM 1419 C CA . ILE A 1 175 ? -4.565 2.702 37.790 1.00 86.38 175 ILE A CA 1
ATOM 1420 C C . ILE A 1 175 ? -4.407 1.300 37.208 1.00 86.38 175 ILE A C 1
ATOM 1422 O O . ILE A 1 175 ? -3.484 1.018 36.440 1.00 86.38 175 ILE A O 1
ATOM 1426 N N . ASN A 1 176 ? -5.321 0.403 37.576 1.00 85.44 176 ASN A N 1
ATOM 1427 C CA . ASN A 1 176 ? -5.309 -0.988 37.138 1.00 85.44 176 ASN A CA 1
ATOM 1428 C C . ASN A 1 176 ? -6.158 -1.176 35.874 1.00 85.44 176 ASN A C 1
ATOM 1430 O O . ASN A 1 176 ? -7.378 -1.043 35.914 1.00 85.44 176 ASN A O 1
ATOM 1434 N N . ILE A 1 177 ? -5.512 -1.573 34.781 1.00 87.31 177 ILE A N 1
ATOM 1435 C CA . ILE A 1 177 ? -6.145 -1.823 33.479 1.00 87.31 177 ILE A CA 1
ATOM 1436 C C . ILE A 1 177 ? -6.117 -3.308 33.081 1.00 87.31 177 ILE A C 1
ATOM 1438 O O . ILE A 1 177 ? -6.277 -3.640 31.909 1.00 87.31 177 ILE A O 1
ATOM 1442 N N . LYS A 1 178 ? -5.923 -4.237 34.031 1.00 84.81 178 LYS A N 1
ATOM 1443 C CA . LYS A 1 178 ? -5.841 -5.690 33.752 1.00 84.81 178 LYS A CA 1
ATOM 1444 C C . LYS A 1 178 ? -7.039 -6.245 32.982 1.00 84.81 178 LYS A C 1
ATOM 1446 O O . LYS A 1 178 ? -6.867 -7.152 32.180 1.00 84.81 178 LYS A O 1
ATOM 1451 N N . LYS A 1 179 ? -8.241 -5.727 33.247 1.00 86.12 179 LYS A N 1
ATOM 1452 C CA . LYS A 1 179 ? -9.491 -6.175 32.609 1.00 86.12 179 LYS A CA 1
ATOM 1453 C C . LYS A 1 179 ? -9.838 -5.394 31.336 1.00 86.12 179 LYS A C 1
ATOM 1455 O O . LYS A 1 179 ? -10.847 -5.704 30.705 1.00 86.12 179 LYS A O 1
ATOM 1460 N N . SER A 1 180 ? -9.053 -4.375 30.995 1.00 90.12 180 SER A N 1
ATOM 1461 C CA . SER A 1 180 ? -9.248 -3.550 29.805 1.00 90.12 180 SER A CA 1
ATOM 1462 C C . SER A 1 180 ? -8.607 -4.214 28.592 1.00 90.12 180 SER A C 1
ATOM 1464 O O . SER A 1 180 ? -7.532 -4.810 28.691 1.00 90.12 180 SER A O 1
ATOM 1466 N N . ILE A 1 181 ? -9.255 -4.068 27.438 1.00 93.12 181 ILE A N 1
ATOM 1467 C CA . ILE A 1 181 ? -8.682 -4.433 26.141 1.00 93.12 181 ILE A CA 1
ATOM 1468 C C . ILE A 1 181 ? -8.100 -3.169 25.514 1.00 93.12 181 ILE A C 1
ATOM 1470 O O . ILE A 1 181 ? -8.765 -2.134 25.471 1.00 93.12 181 ILE A O 1
ATOM 1474 N N . VAL A 1 182 ? -6.855 -3.250 25.057 1.00 93.38 182 VAL A N 1
ATOM 1475 C CA . VAL A 1 182 ? -6.077 -2.136 24.517 1.00 93.38 182 VAL A CA 1
ATOM 1476 C C . VAL A 1 182 ? -5.782 -2.401 23.046 1.00 93.38 182 VAL A C 1
ATOM 1478 O O . VAL A 1 182 ? -5.228 -3.441 22.698 1.00 93.38 182 VAL A O 1
ATOM 1481 N N . PHE A 1 183 ? -6.130 -1.444 22.195 1.00 92.81 183 PHE A N 1
ATOM 1482 C CA . PHE A 1 183 ? -5.842 -1.438 20.768 1.00 92.81 183 PHE A CA 1
ATOM 1483 C C . PHE A 1 183 ? -4.846 -0.320 20.452 1.00 92.81 183 PHE A C 1
ATOM 1485 O O . PHE A 1 183 ? -5.173 0.866 20.545 1.00 92.81 183 PHE A O 1
ATOM 1492 N N . PHE A 1 184 ? -3.636 -0.695 20.056 1.00 90.31 184 PHE A N 1
ATOM 1493 C CA . PHE A 1 184 ? -2.613 0.213 19.550 1.00 90.31 184 PHE A CA 1
ATOM 1494 C C . PHE A 1 184 ? -2.799 0.387 18.046 1.00 90.31 184 PHE A C 1
ATOM 1496 O O . PHE A 1 184 ? -2.747 -0.592 17.308 1.00 90.31 184 PHE A O 1
ATOM 1503 N N . ILE A 1 185 ? -3.044 1.613 17.590 1.00 87.12 185 ILE A N 1
ATOM 1504 C CA . ILE A 1 185 ? -3.402 1.911 16.201 1.00 87.12 185 ILE A CA 1
ATOM 1505 C C . ILE A 1 185 ? -2.224 2.568 15.491 1.00 87.12 185 ILE A C 1
ATOM 1507 O O . ILE A 1 185 ? -1.735 3.632 15.890 1.00 87.12 185 ILE A O 1
ATOM 1511 N N . PHE A 1 186 ? -1.821 1.943 14.394 1.00 77.50 186 PHE A N 1
ATOM 1512 C CA . PHE A 1 186 ? -0.692 2.335 13.570 1.00 77.50 186 PHE A CA 1
ATOM 1513 C C . PHE A 1 186 ? -1.165 2.657 12.153 1.00 77.50 186 PHE A C 1
ATOM 1515 O O . PHE A 1 186 ? -1.829 1.844 11.512 1.00 77.50 186 PHE A O 1
ATOM 1522 N N . ASN A 1 187 ? -0.791 3.841 11.665 1.00 66.31 187 ASN A N 1
ATOM 1523 C CA . ASN A 1 187 ? -1.084 4.263 10.290 1.00 66.31 187 ASN A CA 1
ATOM 1524 C C . ASN A 1 187 ? -0.031 3.734 9.312 1.00 66.31 187 ASN A C 1
ATOM 1526 O O . ASN A 1 187 ? -0.323 3.391 8.170 1.00 66.31 187 ASN A O 1
ATOM 1530 N N . GLU A 1 188 ? 1.206 3.687 9.793 1.00 58.44 188 GLU A N 1
ATOM 1531 C CA . GLU A 1 188 ? 2.388 3.240 9.076 1.00 58.44 188 GLU A CA 1
ATOM 1532 C C . GLU A 1 188 ? 3.228 2.390 10.018 1.00 58.44 188 GLU A C 1
ATOM 1534 O O . GLU A 1 188 ? 3.162 2.533 11.248 1.00 58.44 188 GLU A O 1
ATOM 1539 N N . TYR A 1 189 ? 3.997 1.481 9.433 1.00 50.03 189 TYR A N 1
ATOM 1540 C CA . TYR A 1 189 ? 4.824 0.583 10.208 1.00 50.03 189 TYR A CA 1
ATOM 1541 C C . TYR A 1 189 ? 6.088 1.282 10.722 1.00 50.03 189 TYR A C 1
ATOM 1543 O O . TYR A 1 189 ? 6.757 1.989 9.974 1.00 50.03 189 TYR A O 1
ATOM 1551 N N . ASN A 1 190 ? 6.443 1.039 11.987 1.00 54.44 190 ASN A N 1
ATOM 1552 C CA . ASN A 1 190 ? 7.691 1.509 12.582 1.00 54.44 190 ASN A CA 1
ATOM 1553 C C . ASN A 1 190 ? 8.617 0.313 12.856 1.00 54.44 190 ASN A C 1
ATOM 1555 O O . ASN A 1 190 ? 8.256 -0.592 13.606 1.00 54.44 190 ASN A O 1
ATOM 1559 N N . ASN A 1 191 ? 9.827 0.335 12.282 1.00 51.09 191 ASN A N 1
ATOM 1560 C CA . ASN A 1 191 ? 10.847 -0.718 12.399 1.00 51.09 191 ASN A CA 1
ATOM 1561 C C . ASN A 1 191 ? 11.231 -1.079 13.847 1.00 51.09 191 ASN A C 1
ATOM 1563 O O . ASN A 1 191 ? 11.810 -2.137 14.069 1.00 51.09 191 ASN A O 1
ATOM 1567 N N . ALA A 1 192 ? 10.886 -0.251 14.833 1.00 50.41 192 ALA A N 1
ATOM 1568 C CA . ALA A 1 192 ? 11.044 -0.563 16.251 1.00 50.41 192 ALA A CA 1
ATOM 1569 C C . ALA A 1 192 ? 10.209 -1.764 16.738 1.00 50.41 192 ALA A C 1
ATOM 1571 O O . ALA A 1 192 ? 10.476 -2.294 17.812 1.00 50.41 192 ALA A O 1
ATOM 1572 N N . LEU A 1 193 ? 9.191 -2.184 15.977 1.00 57.84 193 LEU A N 1
ATOM 1573 C CA . LEU A 1 193 ? 8.117 -3.057 16.462 1.00 57.84 193 LEU A CA 1
ATOM 1574 C C . LEU A 1 193 ? 8.162 -4.487 15.909 1.00 57.84 193 LEU A C 1
ATOM 1576 O O . LEU A 1 193 ? 7.161 -5.194 15.967 1.00 57.84 193 LEU A O 1
ATOM 1580 N N . ILE A 1 194 ? 9.319 -4.926 15.406 1.00 50.12 194 ILE A N 1
ATOM 1581 C CA . ILE A 1 194 ? 9.497 -6.195 14.667 1.00 50.12 194 ILE A CA 1
ATOM 1582 C C . ILE A 1 194 ? 9.043 -7.431 15.463 1.00 50.12 194 ILE A C 1
ATOM 1584 O O . ILE A 1 194 ? 8.641 -8.427 14.873 1.00 50.12 194 ILE A O 1
ATOM 1588 N N . ASN A 1 195 ? 9.056 -7.356 16.795 1.00 55.78 195 ASN A N 1
ATOM 1589 C CA . ASN A 1 195 ? 8.737 -8.482 17.677 1.00 55.78 195 ASN A CA 1
ATOM 1590 C C . ASN A 1 195 ? 7.278 -8.508 18.164 1.00 55.78 195 ASN A C 1
ATOM 1592 O O . ASN A 1 195 ? 6.944 -9.293 19.052 1.00 55.78 195 ASN A O 1
ATOM 1596 N N . HIS A 1 196 ? 6.410 -7.639 17.645 1.00 63.56 196 HIS A N 1
ATOM 1597 C CA . HIS A 1 196 ? 5.019 -7.561 18.080 1.00 63.56 196 HIS A CA 1
ATOM 1598 C C . HIS A 1 196 ? 4.073 -8.205 17.066 1.00 63.56 196 HIS A C 1
ATOM 1600 O O . HIS A 1 196 ? 4.232 -8.038 15.864 1.00 63.56 196 HIS A O 1
ATOM 1606 N N . ASN A 1 197 ? 3.052 -8.914 17.554 1.00 66.38 197 ASN A N 1
ATOM 1607 C CA . ASN A 1 197 ? 1.987 -9.444 16.704 1.00 66.38 197 ASN A CA 1
ATOM 1608 C C . ASN A 1 197 ? 1.057 -8.307 16.273 1.00 66.38 197 ASN A C 1
ATOM 1610 O O . ASN A 1 197 ? 0.585 -7.544 17.123 1.00 66.38 197 ASN A O 1
ATOM 1614 N N . PHE A 1 198 ? 0.771 -8.216 14.974 1.00 70.62 198 PHE A N 1
ATOM 1615 C CA . PHE A 1 198 ? -0.131 -7.217 14.411 1.00 70.62 198 PHE A CA 1
ATOM 1616 C C . PHE A 1 198 ? -1.319 -7.850 13.690 1.00 70.62 198 PHE A C 1
ATOM 1618 O O . PHE A 1 198 ? -1.181 -8.811 12.937 1.00 70.62 198 PHE A O 1
ATOM 1625 N N . HIS A 1 199 ? -2.485 -7.240 13.871 1.00 71.44 199 HIS A N 1
ATOM 1626 C CA . HIS A 1 199 ? -3.682 -7.484 13.085 1.00 71.44 199 HIS A CA 1
ATOM 1627 C C . HIS A 1 199 ? -3.748 -6.433 11.984 1.00 71.44 199 HIS A C 1
ATOM 1629 O O . HIS A 1 199 ? -3.989 -5.248 12.233 1.00 71.44 199 HIS A O 1
ATOM 1635 N N . MET A 1 200 ? -3.488 -6.882 10.765 1.00 65.62 200 MET A N 1
ATOM 1636 C CA . MET A 1 200 ? -3.370 -6.015 9.602 1.00 65.62 200 MET A CA 1
ATOM 1637 C C . MET A 1 200 ? -4.713 -5.925 8.896 1.00 65.62 200 MET A C 1
ATOM 1639 O O . MET A 1 200 ? -5.221 -6.940 8.433 1.00 65.62 200 MET A O 1
ATOM 1643 N N . PHE A 1 201 ? -5.268 -4.727 8.770 1.00 66.31 201 PHE A N 1
ATOM 1644 C CA . PHE A 1 201 ? -6.433 -4.508 7.918 1.00 66.31 201 PHE A CA 1
ATOM 1645 C C . PHE A 1 201 ? -5.972 -4.487 6.452 1.00 66.31 201 PHE A C 1
ATOM 1647 O O . PHE A 1 201 ? -5.122 -3.673 6.077 1.00 66.31 201 PHE A O 1
ATOM 1654 N N . GLU A 1 202 ? -6.470 -5.439 5.653 1.00 56.97 202 GLU A N 1
ATOM 1655 C CA . GLU A 1 202 ? -6.108 -5.616 4.241 1.00 56.97 202 GLU A CA 1
ATOM 1656 C C . GLU A 1 202 ? -6.530 -4.405 3.392 1.00 56.97 202 GLU A C 1
ATOM 1658 O O . GLU A 1 202 ? -7.480 -3.688 3.712 1.00 56.97 202 GLU A O 1
ATOM 1663 N N . GLU A 1 203 ? -5.819 -4.158 2.286 1.00 58.41 203 GLU A N 1
ATOM 1664 C CA . GLU A 1 203 ? -6.315 -3.210 1.289 1.00 58.41 203 GLU A CA 1
ATOM 1665 C C . GLU A 1 203 ? -7.474 -3.862 0.524 1.00 58.41 203 GLU A C 1
ATOM 1667 O O . GLU A 1 203 ? -7.288 -4.877 -0.145 1.00 58.41 203 GLU A O 1
ATOM 1672 N N . ILE A 1 204 ? -8.662 -3.260 0.625 1.00 65.31 204 ILE A N 1
ATOM 1673 C CA . ILE A 1 204 ? -9.895 -3.719 -0.028 1.00 65.31 204 ILE A CA 1
ATOM 1674 C C . ILE A 1 204 ? -9.643 -3.966 -1.522 1.00 65.31 204 ILE A C 1
ATOM 1676 O O . ILE A 1 204 ? -9.072 -3.112 -2.218 1.00 65.31 204 ILE A O 1
ATOM 1680 N N . LYS A 1 205 ? -10.099 -5.122 -2.021 1.00 71.56 205 LYS A N 1
ATOM 1681 C CA . LYS A 1 205 ? -9.977 -5.499 -3.437 1.00 71.56 205 LYS A CA 1
ATOM 1682 C C . LYS A 1 205 ? -10.674 -4.479 -4.331 1.00 71.56 205 LYS A C 1
ATOM 1684 O O . LYS A 1 205 ? -11.614 -3.806 -3.907 1.00 71.56 205 LYS A O 1
ATOM 1689 N N . PHE A 1 206 ? -10.270 -4.391 -5.597 1.00 75.94 206 PHE A N 1
ATOM 1690 C CA . PHE A 1 206 ? -10.822 -3.382 -6.501 1.00 75.94 206 PHE A CA 1
ATOM 1691 C C . PHE A 1 206 ? -12.357 -3.468 -6.610 1.00 75.94 206 PHE A C 1
ATOM 1693 O O . PHE A 1 206 ? -13.042 -2.472 -6.394 1.00 75.94 206 PHE A O 1
ATOM 1700 N N . ASN A 1 207 ? -12.916 -4.663 -6.817 1.00 77.31 207 ASN A N 1
ATOM 1701 C CA . ASN A 1 207 ? -14.370 -4.843 -6.955 1.00 77.31 207 ASN A CA 1
ATOM 1702 C C . ASN A 1 207 ? -15.140 -4.492 -5.674 1.00 77.31 207 ASN A C 1
ATOM 1704 O O . ASN A 1 207 ? -16.169 -3.824 -5.720 1.00 77.31 207 ASN A O 1
ATOM 1708 N N . GLU A 1 208 ? -14.611 -4.902 -4.523 1.00 75.50 208 GLU A N 1
ATOM 1709 C CA . GLU A 1 208 ? -15.189 -4.628 -3.203 1.00 75.50 208 GLU A CA 1
ATOM 1710 C C . GLU A 1 208 ? -15.202 -3.121 -2.896 1.00 75.50 208 GLU A C 1
ATOM 1712 O O . GLU A 1 208 ? -16.127 -2.588 -2.275 1.00 75.50 208 GLU A O 1
ATOM 1717 N N . LYS A 1 209 ? -14.186 -2.405 -3.387 1.00 78.50 209 LYS A N 1
ATOM 1718 C CA . LYS A 1 209 ? -14.078 -0.950 -3.291 1.00 78.50 209 LYS A CA 1
ATOM 1719 C C . LYS A 1 209 ? -15.142 -0.255 -4.132 1.00 78.50 209 LYS A C 1
ATOM 1721 O O . LYS A 1 209 ? -15.827 0.625 -3.615 1.00 78.50 209 LYS A O 1
ATOM 1726 N N . ILE A 1 210 ? -15.316 -0.676 -5.387 1.00 84.38 210 ILE A N 1
ATOM 1727 C CA . ILE A 1 210 ? -16.377 -0.166 -6.268 1.00 84.38 210 ILE A CA 1
ATOM 1728 C C . ILE A 1 210 ? -17.755 -0.417 -5.648 1.00 84.38 210 ILE A C 1
ATOM 1730 O O . ILE A 1 210 ? -18.572 0.500 -5.561 1.00 84.38 210 ILE A O 1
ATOM 1734 N N . GLU A 1 211 ? -17.989 -1.624 -5.130 1.00 82.81 211 GLU A N 1
ATOM 1735 C CA . GLU A 1 211 ? -19.235 -1.967 -4.446 1.00 82.81 211 GLU A CA 1
ATOM 1736 C C . GLU A 1 211 ? -19.483 -1.072 -3.223 1.00 82.81 211 GLU A C 1
ATOM 1738 O O . GLU A 1 211 ? -20.594 -0.573 -3.033 1.00 82.81 211 GLU A O 1
ATOM 1743 N N . THR A 1 212 ? -18.443 -0.813 -2.426 1.00 80.62 212 THR A N 1
ATOM 1744 C CA . THR A 1 212 ? -18.526 0.079 -1.262 1.00 80.62 212 THR A CA 1
ATOM 1745 C C . THR A 1 212 ? -18.891 1.508 -1.668 1.00 80.62 212 THR A C 1
ATOM 1747 O O . THR A 1 212 ? -19.758 2.123 -1.040 1.00 80.62 212 THR A O 1
ATOM 1750 N N . LEU A 1 213 ? -18.277 2.039 -2.730 1.00 86.12 213 LEU A N 1
ATOM 1751 C CA . LEU A 1 213 ? -18.584 3.380 -3.234 1.00 86.12 213 LEU A CA 1
ATOM 1752 C C . LEU A 1 213 ? -20.042 3.478 -3.706 1.00 86.12 213 LEU A C 1
ATOM 1754 O O . LEU A 1 213 ? -20.763 4.369 -3.256 1.00 86.12 213 LEU A O 1
ATOM 1758 N N . LEU A 1 214 ? -20.494 2.528 -4.530 1.00 89.12 214 LEU A N 1
ATOM 1759 C CA . LEU A 1 214 ? -21.846 2.506 -5.099 1.00 89.12 214 LEU A CA 1
ATOM 1760 C C . LEU A 1 214 ? -22.941 2.279 -4.051 1.00 89.12 214 LEU A C 1
ATOM 1762 O O . LEU A 1 214 ? -23.916 3.026 -4.003 1.00 89.12 214 LEU A O 1
ATOM 1766 N N . LYS A 1 215 ? -22.803 1.250 -3.206 1.00 83.88 215 LYS A N 1
ATOM 1767 C CA . LYS A 1 215 ? -23.882 0.819 -2.299 1.00 83.88 215 LYS A CA 1
ATOM 1768 C C . LYS A 1 215 ? -23.915 1.579 -0.979 1.00 83.88 215 LYS A C 1
ATOM 1770 O O . LYS A 1 215 ? -24.947 1.578 -0.311 1.00 83.88 215 LYS A O 1
ATOM 1775 N N . ARG A 1 216 ? -22.799 2.188 -0.565 1.00 82.62 216 ARG A N 1
ATOM 1776 C CA . ARG A 1 216 ? -22.671 2.769 0.778 1.00 82.62 216 ARG A CA 1
ATOM 1777 C C . ARG A 1 216 ? -22.305 4.241 0.770 1.00 82.62 216 ARG A C 1
ATOM 1779 O O . ARG A 1 216 ? -22.952 5.007 1.477 1.00 82.62 216 ARG A O 1
ATOM 1786 N N . GLU A 1 217 ? -21.276 4.639 0.031 1.00 84.88 217 GLU A N 1
ATOM 1787 C CA . GLU A 1 217 ? -20.763 6.013 0.117 1.00 84.88 217 GLU A CA 1
ATOM 1788 C C . GLU A 1 217 ? -21.604 6.999 -0.707 1.00 84.88 217 GLU A C 1
ATOM 1790 O O . GLU A 1 217 ? -22.035 8.012 -0.159 1.00 84.88 217 GLU A O 1
ATOM 1795 N N . ILE A 1 218 ? -21.949 6.676 -1.959 1.00 91.94 218 ILE A N 1
ATOM 1796 C CA . ILE A 1 218 ? -22.819 7.519 -2.802 1.00 91.94 218 ILE A CA 1
ATOM 1797 C C . ILE A 1 218 ? -24.177 7.807 -2.126 1.00 91.94 218 ILE A C 1
ATOM 1799 O O . ILE A 1 218 ? -24.531 8.982 -2.009 1.00 91.94 218 ILE A O 1
ATOM 1803 N N . PRO A 1 219 ? -24.922 6.815 -1.589 1.00 89.44 219 PRO A N 1
ATOM 1804 C CA . PRO A 1 219 ? -26.182 7.079 -0.891 1.00 89.44 219 PRO A CA 1
ATOM 1805 C C . PRO A 1 219 ? -26.030 7.994 0.330 1.00 89.44 219 PRO A C 1
ATOM 1807 O O . PRO A 1 219 ? -26.862 8.873 0.553 1.00 89.44 219 PRO A O 1
ATOM 1810 N N . LYS A 1 220 ? -24.951 7.830 1.107 1.00 88.31 220 LYS A N 1
ATOM 1811 C CA . LYS A 1 220 ? -24.663 8.698 2.260 1.00 88.31 220 LYS A CA 1
ATOM 1812 C C . LYS A 1 220 ? -24.374 10.138 1.839 1.00 88.31 220 LYS A C 1
ATOM 1814 O O . LYS A 1 220 ? -24.772 11.062 2.544 1.00 88.31 220 LYS A O 1
ATOM 1819 N N . ILE A 1 221 ? -23.659 10.341 0.733 1.00 90.81 221 ILE A N 1
ATOM 1820 C CA . ILE A 1 221 ? -23.343 11.681 0.223 1.00 90.81 221 ILE A CA 1
ATOM 1821 C C . ILE A 1 221 ? -24.605 12.332 -0.363 1.00 90.81 221 ILE A C 1
ATOM 1823 O O . ILE A 1 221 ? -24.894 13.472 -0.012 1.00 90.81 221 ILE A O 1
ATOM 1827 N N . ASN A 1 222 ? -25.413 11.595 -1.132 1.00 91.56 222 ASN A N 1
ATOM 1828 C CA . ASN A 1 222 ? -26.726 12.051 -1.611 1.00 91.56 222 ASN A CA 1
ATOM 1829 C C . ASN A 1 222 ? -27.608 12.582 -0.469 1.00 91.56 222 ASN A C 1
ATOM 1831 O O . ASN A 1 222 ? -28.146 13.681 -0.564 1.00 91.56 222 ASN A O 1
ATOM 1835 N N . GLN A 1 223 ? -27.688 11.852 0.652 1.00 91.31 223 GLN A N 1
ATOM 1836 C CA . GLN A 1 223 ? -28.427 12.301 1.840 1.00 91.31 223 GLN A CA 1
ATOM 1837 C C . GLN A 1 223 ? -27.888 13.612 2.427 1.00 91.31 223 GLN A C 1
ATOM 1839 O O . GLN A 1 223 ? -28.663 14.418 2.927 1.00 91.31 223 GLN A O 1
ATOM 1844 N N . LYS A 1 224 ? -26.571 13.841 2.383 1.00 91.62 224 LYS A N 1
ATOM 1845 C CA . LYS A 1 224 ? -25.963 15.083 2.888 1.00 91.62 224 LYS A CA 1
ATOM 1846 C C . LYS A 1 224 ? -26.221 16.282 1.978 1.00 91.62 224 LYS A C 1
ATOM 1848 O O . LYS A 1 224 ? -26.403 17.383 2.483 1.00 91.62 224 LYS A O 1
ATOM 1853 N N . PHE A 1 225 ? -26.206 16.072 0.665 1.00 89.00 225 PHE A N 1
ATOM 1854 C CA . PHE A 1 225 ? -26.412 17.127 -0.332 1.00 89.00 225 PHE A CA 1
ATOM 1855 C C . PHE A 1 225 ? -27.877 17.280 -0.764 1.00 89.00 225 PHE A C 1
ATOM 1857 O O . PHE A 1 225 ? -28.165 18.125 -1.604 1.00 89.00 225 PHE A O 1
ATOM 1864 N N . ASN A 1 226 ? -28.800 16.488 -0.202 1.00 88.06 226 ASN A N 1
ATOM 1865 C CA . ASN A 1 226 ? -30.192 16.388 -0.655 1.00 88.06 226 ASN A CA 1
ATOM 1866 C C . ASN A 1 226 ? -30.305 16.167 -2.178 1.00 88.06 226 ASN A C 1
ATOM 1868 O O . ASN A 1 226 ? -31.162 16.747 -2.842 1.00 88.06 226 ASN A O 1
ATOM 1872 N N . SER A 1 227 ? -29.428 15.329 -2.732 1.00 87.06 227 SER A N 1
ATOM 1873 C CA . SER A 1 227 ? -29.387 14.981 -4.154 1.00 87.06 227 SER A CA 1
ATOM 1874 C C . SER A 1 227 ? -29.806 13.524 -4.393 1.00 87.06 227 SER A C 1
ATOM 1876 O O . SER A 1 227 ? -29.954 12.736 -3.458 1.00 87.06 227 SER A O 1
ATOM 1878 N N . ASN A 1 228 ? -30.039 13.160 -5.659 1.00 88.75 228 ASN A N 1
ATOM 1879 C CA . ASN A 1 228 ? -30.393 11.796 -6.076 1.00 88.75 228 ASN A CA 1
ATOM 1880 C C . ASN A 1 228 ? -29.509 11.320 -7.241 1.00 88.75 228 ASN A C 1
ATOM 1882 O O . ASN A 1 228 ? -29.985 10.769 -8.232 1.00 88.75 228 ASN A O 1
ATOM 1886 N N . ILE A 1 229 ? -28.211 11.601 -7.149 1.00 89.38 229 ILE A N 1
ATOM 1887 C CA . ILE A 1 229 ? -27.240 11.260 -8.187 1.00 89.3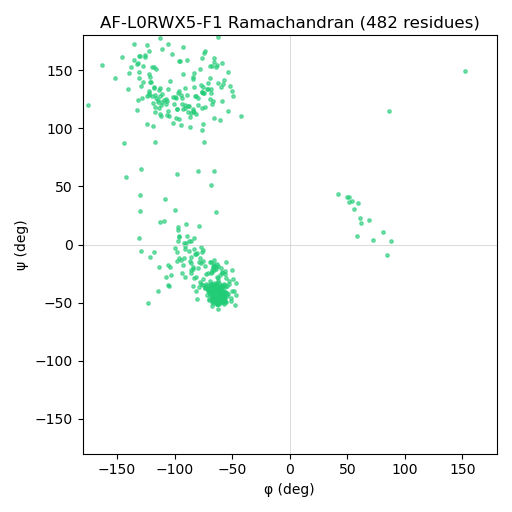8 229 ILE A CA 1
ATOM 1888 C C . ILE A 1 229 ? -26.951 9.758 -8.121 1.00 89.38 229 ILE A C 1
ATOM 1890 O O . ILE A 1 229 ? -26.641 9.218 -7.056 1.00 89.38 229 ILE A O 1
ATOM 1894 N N . GLN A 1 230 ? -27.016 9.084 -9.265 1.00 89.06 230 GLN A N 1
ATOM 1895 C CA . GLN A 1 230 ? -26.708 7.661 -9.394 1.00 89.06 230 GLN A CA 1
ATOM 1896 C C . GLN A 1 230 ? -25.575 7.456 -10.391 1.00 89.06 230 GLN A C 1
ATOM 1898 O O . GLN A 1 230 ? -25.531 8.112 -11.425 1.00 89.06 230 GLN A O 1
ATOM 1903 N N . PHE A 1 231 ? -24.673 6.532 -10.072 1.00 91.69 231 PHE A N 1
ATOM 1904 C CA . PHE A 1 231 ? -23.550 6.169 -10.927 1.00 91.69 231 PHE A CA 1
ATOM 1905 C C . PHE A 1 231 ? -23.822 4.808 -11.558 1.00 91.69 231 PHE A C 1
ATOM 1907 O O . PHE A 1 231 ? -24.197 3.858 -10.869 1.00 91.69 231 PHE A O 1
ATOM 1914 N N . THR A 1 232 ? -23.580 4.704 -12.858 1.00 90.12 232 THR A N 1
ATOM 1915 C CA . THR A 1 232 ? -23.415 3.414 -13.537 1.00 90.12 232 THR A CA 1
ATOM 1916 C C . THR A 1 232 ? -22.048 2.808 -13.207 1.00 90.12 232 THR A C 1
ATOM 1918 O O . THR A 1 232 ? -21.144 3.505 -12.737 1.00 90.12 232 THR A O 1
ATOM 1921 N N . ASN A 1 233 ? -21.875 1.510 -13.482 1.00 86.62 233 ASN A N 1
ATOM 1922 C CA . ASN A 1 233 ? -20.580 0.840 -13.315 1.00 86.62 233 ASN A CA 1
ATOM 1923 C C . ASN A 1 233 ? -19.475 1.523 -14.139 1.00 86.62 233 ASN A C 1
ATOM 1925 O O . ASN A 1 233 ? -18.391 1.763 -13.620 1.00 86.62 233 ASN A O 1
ATOM 1929 N N . ASP A 1 234 ? -19.758 1.918 -15.378 1.00 87.31 234 ASP A N 1
ATOM 1930 C CA . ASP A 1 234 ? -18.754 2.563 -16.232 1.00 87.31 234 ASP A CA 1
ATOM 1931 C C . ASP A 1 234 ? -18.377 3.958 -15.718 1.00 87.31 234 ASP A C 1
ATOM 1933 O O . ASP A 1 234 ? -17.204 4.325 -15.705 1.00 87.31 234 ASP A O 1
ATOM 1937 N N . GLN A 1 235 ? -19.349 4.723 -15.211 1.00 91.19 235 GLN A N 1
ATOM 1938 C CA . GLN A 1 235 ? -19.095 6.048 -14.635 1.00 91.19 235 GLN A CA 1
ATOM 1939 C C . GLN A 1 235 ? -18.261 5.981 -13.355 1.00 91.19 235 GLN A C 1
ATOM 1941 O O . GLN A 1 235 ? -17.371 6.808 -13.170 1.00 91.19 235 GLN A O 1
ATOM 1946 N N . ILE A 1 236 ? -18.518 5.014 -12.464 1.00 90.69 236 ILE A N 1
ATOM 1947 C CA . ILE A 1 236 ? -17.700 4.878 -11.252 1.00 90.69 236 ILE A CA 1
ATOM 1948 C C . ILE A 1 236 ? -16.291 4.382 -11.588 1.00 90.69 236 ILE A C 1
ATOM 1950 O O . ILE A 1 236 ? -15.333 4.858 -10.987 1.00 90.69 236 ILE A O 1
ATOM 1954 N N . LEU A 1 237 ? -16.139 3.490 -12.571 1.00 88.44 237 LEU A N 1
ATOM 1955 C CA . LEU A 1 237 ? -14.821 3.058 -13.040 1.00 88.44 237 LEU A CA 1
ATOM 1956 C C . LEU A 1 237 ? -14.038 4.228 -13.639 1.00 88.44 237 LEU A C 1
ATOM 1958 O O . LEU A 1 237 ? -12.883 4.431 -13.270 1.00 88.44 237 LEU A O 1
ATOM 1962 N N . HIS A 1 238 ? -14.689 5.045 -14.470 1.00 87.88 238 HIS A N 1
ATOM 1963 C CA . HIS A 1 238 ? -14.099 6.262 -15.019 1.00 87.88 238 HIS A CA 1
ATOM 1964 C C . HIS A 1 238 ? -13.702 7.258 -13.919 1.00 87.88 238 HIS A C 1
ATOM 1966 O O . HIS A 1 238 ? -12.584 7.764 -13.904 1.00 87.88 238 HIS A O 1
ATOM 1972 N N . PHE A 1 239 ? -14.571 7.484 -12.931 1.00 89.44 239 PHE A N 1
ATOM 1973 C CA . PHE A 1 239 ? -14.240 8.308 -11.769 1.00 89.44 239 PHE A CA 1
ATOM 1974 C C . PHE A 1 239 ? -12.998 7.787 -11.027 1.00 89.44 239 PHE A C 1
ATOM 1976 O O . PHE A 1 239 ? -12.102 8.557 -10.680 1.00 89.44 239 PHE A O 1
ATOM 1983 N N . VAL A 1 240 ? -12.908 6.474 -10.797 1.00 86.38 240 VAL A N 1
ATOM 1984 C CA . VAL A 1 240 ? -11.750 5.869 -10.127 1.00 86.38 240 VAL A CA 1
ATOM 1985 C C . VAL A 1 240 ? -10.477 5.994 -10.969 1.00 86.38 240 VAL A C 1
ATOM 1987 O O . VAL A 1 240 ? -9.417 6.249 -10.397 1.00 86.38 240 VAL A O 1
ATOM 1990 N N . SER A 1 241 ? -10.551 5.881 -12.298 1.00 82.00 241 SER A N 1
ATOM 1991 C CA . SER A 1 241 ? -9.372 5.991 -13.167 1.00 82.00 241 SER A CA 1
ATOM 1992 C C . SER A 1 241 ? -8.805 7.407 -13.284 1.00 82.00 241 SER A C 1
ATOM 1994 O O . SER A 1 241 ? -7.598 7.560 -13.489 1.00 82.00 241 SER A O 1
ATOM 1996 N N . LEU A 1 242 ? -9.621 8.442 -13.055 1.00 81.62 242 LEU A N 1
ATOM 1997 C CA . LEU A 1 242 ? -9.153 9.832 -12.937 1.00 81.62 242 LEU A CA 1
ATOM 1998 C C . LEU A 1 242 ? -8.299 10.068 -11.674 1.00 81.62 242 LEU A C 1
ATOM 2000 O O . LEU A 1 242 ? -7.441 10.955 -11.633 1.00 81.62 242 LEU A O 1
ATOM 2004 N N . ASN A 1 243 ? -8.474 9.234 -10.646 1.00 77.31 243 ASN A N 1
ATOM 2005 C CA . ASN A 1 243 ? -7.763 9.346 -9.380 1.00 77.31 243 ASN A CA 1
ATOM 2006 C C . ASN A 1 243 ? -6.459 8.528 -9.396 1.00 77.31 243 ASN A C 1
ATOM 2008 O O . ASN A 1 243 ? -6.474 7.304 -9.503 1.00 77.31 243 ASN A O 1
ATOM 2012 N N . LYS A 1 244 ? -5.308 9.195 -9.211 1.00 66.56 244 LYS A N 1
ATOM 2013 C CA . LYS A 1 244 ? -3.989 8.524 -9.142 1.00 66.56 244 LYS A CA 1
ATOM 2014 C C . LYS A 1 244 ? -3.870 7.582 -7.942 1.00 66.56 244 LYS A C 1
ATOM 2016 O O . LYS A 1 244 ? -3.405 6.458 -8.074 1.00 66.56 244 LYS A O 1
ATOM 2021 N N . ASN A 1 245 ? -4.274 8.046 -6.760 1.00 67.88 245 ASN A N 1
ATOM 2022 C CA . ASN A 1 245 ? -4.324 7.212 -5.566 1.00 67.88 245 ASN A CA 1
ATOM 2023 C C . ASN A 1 245 ? -5.738 6.645 -5.425 1.00 67.88 245 ASN A C 1
ATOM 2025 O O . ASN A 1 245 ? -6.652 7.345 -4.994 1.00 67.88 245 ASN A O 1
ATOM 2029 N N . GLN A 1 246 ? -5.898 5.376 -5.790 1.00 72.31 246 GLN A N 1
ATOM 2030 C CA . GLN A 1 246 ? -7.188 4.693 -5.801 1.00 72.31 246 GLN A CA 1
ATOM 2031 C C . GLN A 1 246 ? -7.485 4.006 -4.463 1.00 72.31 246 GLN A C 1
ATOM 2033 O O . GLN A 1 246 ? -8.337 3.120 -4.404 1.00 72.31 246 GLN A O 1
ATOM 2038 N N . CYS A 1 247 ? -6.809 4.363 -3.367 1.00 68.31 247 CYS A N 1
ATOM 2039 C CA . CYS A 1 247 ? -7.237 3.951 -2.031 1.00 68.31 247 CYS A CA 1
ATOM 2040 C C . CYS A 1 247 ? -8.676 4.419 -1.773 1.00 68.31 247 CYS A C 1
ATOM 2042 O O . CYS A 1 247 ? -9.051 5.527 -2.156 1.00 68.31 247 CYS A O 1
ATOM 2044 N N . LEU A 1 248 ? -9.478 3.585 -1.097 1.00 72.88 248 LEU A N 1
ATOM 2045 C CA . LEU A 1 248 ? -10.906 3.852 -0.876 1.00 72.88 248 LEU A CA 1
ATOM 2046 C C . LEU A 1 248 ? -11.152 5.242 -0.263 1.00 72.88 248 LEU A C 1
ATOM 2048 O O . LEU A 1 248 ? -12.160 5.872 -0.549 1.00 72.88 248 LEU A O 1
ATOM 2052 N N . ASP A 1 249 ? -10.231 5.738 0.551 1.00 67.00 249 ASP A N 1
ATOM 2053 C CA . ASP A 1 249 ? -10.420 6.980 1.297 1.00 67.00 249 ASP A CA 1
ATOM 2054 C C . ASP A 1 249 ? -10.137 8.223 0.482 1.00 67.00 249 ASP A C 1
ATOM 2056 O O . ASP A 1 249 ? -10.917 9.170 0.534 1.00 67.00 249 ASP A O 1
ATOM 2060 N N . ASN A 1 250 ? -9.089 8.177 -0.341 1.00 71.06 250 ASN A N 1
ATOM 2061 C CA . ASN A 1 250 ? -8.868 9.183 -1.368 1.00 71.06 250 ASN A CA 1
ATOM 2062 C C . ASN A 1 250 ? -10.076 9.247 -2.301 1.00 71.06 250 ASN A C 1
ATOM 2064 O O . ASN A 1 250 ? -10.545 10.338 -2.598 1.00 71.06 250 ASN A O 1
ATOM 2068 N N . LEU A 1 251 ? -10.635 8.093 -2.679 1.00 81.19 251 LEU A N 1
ATOM 2069 C CA . LEU A 1 251 ? -11.845 8.045 -3.496 1.00 81.19 251 LEU A CA 1
ATOM 2070 C C . LEU A 1 251 ? -13.074 8.595 -2.763 1.00 81.19 251 LEU A C 1
ATOM 2072 O O . LEU A 1 251 ? -13.846 9.310 -3.382 1.00 81.19 251 LEU A O 1
ATOM 2076 N N . LYS A 1 252 ? -13.262 8.328 -1.462 1.00 82.50 252 LYS A N 1
ATOM 2077 C CA . LYS A 1 252 ? -14.357 8.923 -0.665 1.00 82.50 252 LYS A CA 1
ATOM 2078 C C . LYS A 1 252 ? -14.248 10.448 -0.604 1.00 82.50 252 LYS A C 1
ATOM 2080 O O . LYS A 1 252 ? -15.256 11.127 -0.782 1.00 82.50 252 LYS A O 1
ATOM 2085 N N . SER A 1 253 ? -13.050 10.973 -0.339 1.00 79.88 253 SER A N 1
ATOM 2086 C CA . SER A 1 253 ? -12.795 12.417 -0.313 1.00 79.88 253 SER A CA 1
ATOM 2087 C C . SER A 1 253 ? -13.026 13.038 -1.686 1.00 79.88 253 SER A C 1
ATOM 2089 O O . SER A 1 253 ? -13.849 13.939 -1.803 1.00 79.88 253 SER A O 1
ATOM 2091 N N . ALA A 1 254 ? -12.417 12.475 -2.731 1.00 84.75 254 ALA A N 1
ATOM 2092 C CA . ALA A 1 254 ? -12.612 12.914 -4.107 1.00 84.75 254 ALA A CA 1
ATOM 2093 C C . ALA A 1 254 ? -14.086 12.849 -4.533 1.00 84.75 254 ALA A C 1
ATOM 2095 O O . ALA A 1 254 ? -14.565 13.723 -5.245 1.00 84.75 254 ALA A O 1
ATOM 2096 N N . LEU A 1 255 ? -14.831 11.836 -4.081 1.00 90.12 255 LEU A N 1
ATOM 2097 C CA . LEU A 1 255 ? -16.249 11.689 -4.393 1.00 90.12 255 LEU A CA 1
ATOM 2098 C C . LEU A 1 255 ? -17.068 12.782 -3.701 1.00 90.12 255 LEU A C 1
ATOM 2100 O O . LEU A 1 255 ? -17.956 13.361 -4.315 1.00 90.12 255 LEU A O 1
ATOM 2104 N N . PHE A 1 256 ? -16.764 13.104 -2.444 1.00 89.69 256 PHE A N 1
ATOM 2105 C CA . PHE A 1 256 ? -17.398 14.223 -1.747 1.00 89.69 256 PHE A CA 1
ATOM 2106 C C . PHE A 1 256 ? -17.106 15.566 -2.440 1.00 89.69 256 PHE A C 1
ATOM 2108 O O . PHE A 1 256 ? -18.016 16.380 -2.627 1.00 89.69 256 PHE A O 1
ATOM 2115 N N . ASP A 1 257 ? -15.862 15.771 -2.874 1.00 89.00 257 ASP A N 1
ATOM 2116 C CA . ASP A 1 257 ? -15.451 16.961 -3.625 1.00 89.00 257 ASP A CA 1
ATOM 2117 C C . ASP A 1 257 ? -16.154 17.027 -4.989 1.00 89.00 257 ASP A C 1
ATOM 2119 O O . ASP A 1 257 ? -16.639 18.084 -5.394 1.00 89.00 257 ASP A O 1
ATOM 2123 N N . PHE A 1 258 ? -16.309 15.888 -5.670 1.00 91.56 258 PHE A N 1
ATOM 2124 C CA . PHE A 1 258 ? -17.065 15.791 -6.917 1.00 91.56 258 PHE A CA 1
ATOM 2125 C C . PHE A 1 258 ? -18.539 16.137 -6.730 1.00 91.56 258 PHE A C 1
ATOM 2127 O O . PHE A 1 258 ? -19.082 16.934 -7.487 1.00 91.56 258 PHE A O 1
ATOM 2134 N N . PHE A 1 259 ? -19.191 15.633 -5.683 1.00 92.25 259 PHE A N 1
ATOM 2135 C CA . PHE A 1 259 ? -20.570 16.020 -5.370 1.00 92.25 259 PHE A CA 1
ATOM 2136 C C . PHE A 1 259 ? -20.703 17.513 -5.057 1.00 92.25 259 PHE A C 1
ATOM 2138 O O . PHE A 1 259 ? -21.674 18.147 -5.473 1.00 92.25 259 PHE A O 1
ATOM 2145 N N . SER A 1 260 ? -19.711 18.088 -4.376 1.00 89.81 260 SER A N 1
ATOM 2146 C CA . SER A 1 260 ? -19.656 19.529 -4.120 1.00 89.81 260 SER A CA 1
ATOM 2147 C C . SER A 1 260 ? -19.560 20.326 -5.426 1.00 89.81 260 SER A C 1
ATOM 2149 O O . SER A 1 260 ? -20.271 21.318 -5.591 1.00 89.81 260 SER A O 1
ATOM 2151 N N . TYR A 1 261 ? -18.738 19.865 -6.374 1.00 90.94 261 TYR A N 1
ATOM 2152 C CA . TYR A 1 261 ? -18.644 20.426 -7.723 1.00 90.94 261 TYR A CA 1
ATOM 2153 C C . TYR A 1 261 ? -19.972 20.326 -8.481 1.00 90.94 261 TYR A C 1
ATOM 2155 O O . TYR A 1 261 ? -20.475 21.338 -8.964 1.00 90.94 261 TYR A O 1
ATOM 2163 N N . LEU A 1 262 ? -20.593 19.144 -8.522 1.00 91.50 262 LEU A N 1
ATOM 2164 C CA . LEU A 1 262 ? -21.878 18.953 -9.200 1.00 91.50 262 LEU A CA 1
ATOM 2165 C C . LEU A 1 262 ? -22.951 19.894 -8.645 1.00 91.50 262 LEU A C 1
ATOM 2167 O O . LEU A 1 262 ? -23.660 20.532 -9.418 1.00 91.50 262 LEU A O 1
ATOM 2171 N N . ASN A 1 263 ? -23.025 20.041 -7.318 1.00 89.38 263 ASN A N 1
ATOM 2172 C CA . ASN A 1 263 ? -23.967 20.953 -6.673 1.00 89.38 263 ASN A CA 1
ATOM 2173 C C . ASN A 1 263 ? -23.679 22.423 -7.022 1.00 89.38 263 ASN A C 1
ATOM 2175 O O . ASN A 1 263 ? -24.586 23.163 -7.388 1.00 89.38 263 ASN A O 1
ATOM 2179 N N . LYS A 1 264 ? -22.408 22.844 -6.983 1.00 90.06 264 LYS A N 1
ATOM 2180 C CA . LYS A 1 264 ? -21.994 24.209 -7.353 1.00 90.06 264 LYS A CA 1
ATOM 2181 C C . LYS A 1 264 ? -22.357 24.555 -8.803 1.00 90.06 264 LYS A C 1
ATOM 2183 O O . LYS A 1 264 ? -22.716 25.697 -9.080 1.00 90.06 264 LYS A O 1
ATOM 2188 N N . HIS A 1 265 ? -22.267 23.584 -9.708 1.00 88.38 265 HIS A N 1
ATOM 2189 C CA . HIS A 1 265 ? -22.554 23.757 -11.133 1.00 88.38 265 HIS A CA 1
ATOM 2190 C C . HIS A 1 265 ? -23.985 23.334 -11.524 1.00 88.38 265 HIS A C 1
ATOM 2192 O O . HIS A 1 265 ? -24.315 23.341 -12.708 1.00 88.38 265 HIS A O 1
ATOM 2198 N N . ASN A 1 266 ? -24.847 22.998 -10.552 1.00 87.56 266 ASN A N 1
ATOM 2199 C CA . ASN A 1 266 ? -26.219 22.515 -10.761 1.00 87.56 266 ASN A CA 1
ATOM 2200 C C . ASN A 1 266 ? -26.329 21.328 -11.744 1.00 87.56 266 ASN A C 1
ATOM 2202 O O . ASN A 1 266 ? -27.285 21.224 -12.515 1.00 87.56 266 ASN A O 1
ATOM 2206 N N . ILE A 1 267 ? -25.353 20.418 -11.722 1.00 85.88 267 ILE A N 1
ATOM 2207 C CA . ILE A 1 267 ? -25.307 19.240 -12.593 1.00 85.88 267 ILE A CA 1
ATOM 2208 C C . ILE A 1 267 ? -26.055 18.091 -11.914 1.00 8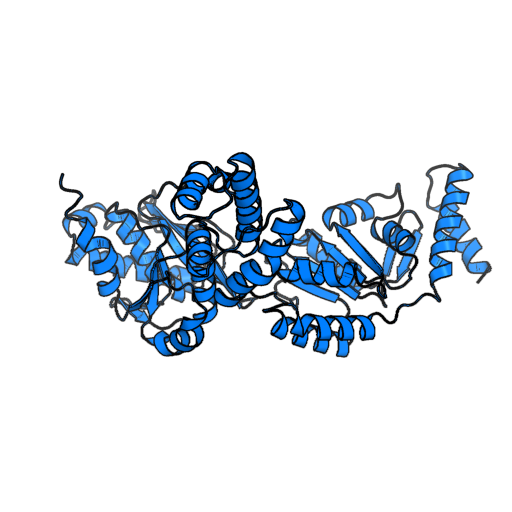5.88 267 ILE A C 1
ATOM 2210 O O . ILE A 1 267 ? -25.622 17.562 -10.891 1.00 85.88 267 ILE A O 1
ATOM 2214 N N . SER A 1 268 ? -27.176 17.680 -12.503 1.00 78.06 268 SER A N 1
ATOM 2215 C CA . SER A 1 268 ? -27.995 16.561 -12.018 1.00 78.06 268 SER A CA 1
ATOM 2216 C C . SER A 1 268 ? -27.816 15.277 -12.829 1.00 78.06 268 SER A C 1
ATOM 2218 O O . SER A 1 268 ? -28.003 14.187 -12.290 1.00 78.06 268 SER A O 1
ATOM 2220 N N . ASN A 1 269 ? -27.432 15.390 -14.104 1.00 81.88 269 ASN A N 1
ATOM 2221 C CA . ASN A 1 269 ? -27.212 14.252 -14.991 1.00 81.88 269 ASN A CA 1
ATOM 2222 C C . ASN A 1 269 ? -25.714 14.055 -15.248 1.00 81.88 269 ASN A C 1
ATOM 2224 O O . ASN A 1 269 ? -25.043 14.959 -15.745 1.00 81.88 269 ASN A O 1
ATOM 2228 N N . LEU A 1 270 ? -25.193 12.878 -14.905 1.00 85.50 270 LEU A N 1
ATOM 2229 C CA . LEU A 1 270 ? -23.772 12.573 -15.040 1.00 85.50 270 LEU A CA 1
ATOM 2230 C C . LEU A 1 270 ? -23.427 12.206 -16.485 1.00 85.50 270 LEU A C 1
ATOM 2232 O O . LEU A 1 270 ? -23.901 11.201 -17.014 1.00 85.50 270 LEU A O 1
ATOM 2236 N N . ASN A 1 271 ? -22.533 12.974 -17.095 1.00 84.81 271 ASN A N 1
ATOM 2237 C CA . ASN A 1 271 ? -21.885 12.643 -18.359 1.00 84.81 271 ASN A CA 1
ATOM 2238 C C . ASN A 1 271 ? -20.357 12.624 -18.182 1.00 84.81 271 ASN A C 1
ATOM 2240 O O . ASN A 1 271 ? -19.832 13.082 -17.169 1.00 84.81 271 ASN A O 1
ATOM 2244 N N . ILE A 1 272 ? -19.640 12.075 -19.167 1.00 82.56 272 ILE A N 1
ATOM 2245 C CA . ILE A 1 272 ? -18.168 11.986 -19.146 1.00 82.56 272 ILE A CA 1
ATOM 2246 C C . ILE A 1 272 ? -17.527 13.383 -19.042 1.00 82.56 272 ILE A C 1
ATOM 2248 O O . ILE A 1 272 ? -16.521 13.557 -18.359 1.00 82.56 272 ILE A O 1
ATOM 2252 N N . GLU A 1 273 ? -18.133 14.400 -19.658 1.00 84.94 273 GLU A N 1
ATOM 2253 C CA . GLU A 1 273 ? -17.643 15.783 -19.593 1.00 84.94 273 GLU A CA 1
ATOM 2254 C C . GLU A 1 273 ? -17.623 16.338 -18.167 1.00 84.94 273 GLU A C 1
ATOM 2256 O O . GLU A 1 273 ? -16.646 16.973 -17.788 1.00 84.94 273 GLU A O 1
ATOM 2261 N N . ALA A 1 274 ? -18.638 16.056 -17.345 1.00 87.19 274 ALA A N 1
ATOM 2262 C CA . ALA A 1 274 ? -18.674 16.504 -15.955 1.00 87.19 274 ALA A CA 1
ATOM 2263 C C . ALA A 1 274 ? -17.497 15.945 -15.139 1.00 87.19 274 ALA A C 1
ATOM 2265 O O . ALA A 1 274 ? -16.925 16.664 -14.322 1.00 87.19 274 ALA A O 1
ATOM 2266 N N . PHE A 1 275 ? -17.107 14.690 -15.386 1.00 88.62 275 PHE A N 1
ATOM 2267 C CA . PHE A 1 275 ? -15.944 14.077 -14.744 1.00 88.62 275 PHE A CA 1
ATOM 2268 C C . PHE A 1 275 ? -14.634 14.730 -15.185 1.00 88.62 275 PHE A C 1
ATOM 2270 O O . PHE A 1 275 ? -13.809 15.069 -14.340 1.00 88.62 275 PHE A O 1
ATOM 2277 N N . ASN A 1 276 ? -14.457 14.949 -16.489 1.00 86.44 276 ASN A N 1
ATOM 2278 C CA . ASN A 1 276 ? -13.246 15.569 -17.031 1.00 86.44 276 ASN A CA 1
ATOM 2279 C C . ASN A 1 276 ? -13.108 17.038 -16.608 1.00 86.44 276 ASN A C 1
ATOM 2281 O O . ASN A 1 276 ? -12.017 17.473 -16.244 1.00 86.44 276 ASN A O 1
ATOM 2285 N N . ASN A 1 277 ? -14.209 17.793 -16.609 1.00 88.25 277 ASN A N 1
ATOM 2286 C CA . ASN A 1 277 ? -14.222 19.184 -16.163 1.00 88.25 277 ASN A CA 1
ATOM 2287 C C . ASN A 1 277 ? -13.891 19.268 -14.671 1.00 88.25 277 ASN A C 1
ATOM 2289 O O . ASN A 1 277 ? -13.000 20.026 -14.288 1.00 88.25 277 ASN A O 1
ATOM 2293 N N . TRP A 1 278 ? -14.512 18.418 -13.846 1.00 89.69 278 TRP A N 1
ATOM 2294 C CA . TRP A 1 278 ? -14.147 18.287 -12.437 1.00 89.69 278 TRP A CA 1
ATOM 2295 C C . TRP A 1 278 ? -12.659 17.962 -12.265 1.00 89.69 278 TRP A C 1
ATOM 2297 O O . TRP A 1 278 ? -11.974 18.649 -11.513 1.00 89.69 278 TRP A O 1
ATOM 2307 N N . ASP A 1 279 ? -12.133 16.969 -12.981 1.00 84.38 279 ASP A N 1
ATOM 2308 C CA . ASP A 1 279 ? -10.725 16.572 -12.878 1.00 84.38 279 ASP A CA 1
ATOM 2309 C C . ASP A 1 279 ? -9.757 17.696 -13.290 1.00 84.38 279 ASP A C 1
ATOM 2311 O O . ASP A 1 279 ? -8.662 17.804 -12.735 1.00 84.38 279 ASP A O 1
ATOM 2315 N N . SER A 1 280 ? -10.170 18.551 -14.231 1.00 81.88 280 SER A N 1
ATOM 2316 C CA . SER A 1 280 ? -9.400 19.719 -14.669 1.00 81.88 280 SER A CA 1
ATOM 2317 C C . SER A 1 280 ? -9.431 20.882 -13.669 1.00 81.88 280 SER A C 1
ATOM 2319 O O . SER A 1 280 ? -8.430 21.577 -13.508 1.00 81.88 280 SER A O 1
ATOM 2321 N N . GLU A 1 281 ? -10.555 21.078 -12.973 1.00 78.19 281 GLU A N 1
ATOM 2322 C CA . GLU A 1 281 ? -10.738 22.148 -11.985 1.00 78.19 281 GLU A CA 1
ATOM 2323 C C . GLU A 1 281 ? -10.200 21.775 -10.594 1.00 78.19 281 GLU A C 1
ATOM 2325 O O . GLU A 1 281 ? -9.930 22.656 -9.772 1.00 78.19 281 GLU A O 1
ATOM 2330 N N . ASN A 1 282 ? -10.040 20.480 -10.300 1.00 68.56 282 ASN A N 1
ATOM 2331 C CA . ASN A 1 282 ? -9.656 20.023 -8.968 1.00 68.56 282 ASN A CA 1
ATOM 2332 C C . ASN A 1 282 ? -8.145 19.960 -8.757 1.00 68.56 282 ASN A C 1
ATOM 2334 O O . ASN A 1 282 ? -7.417 19.148 -9.324 1.00 68.56 282 ASN A O 1
ATOM 2338 N N . THR A 1 283 ? -7.697 20.751 -7.787 1.00 52.75 283 THR A N 1
ATOM 2339 C CA . THR A 1 283 ? -6.316 20.814 -7.293 1.00 52.75 283 THR A CA 1
ATOM 2340 C C . THR A 1 283 ? -5.984 19.734 -6.255 1.00 52.75 283 THR A C 1
ATOM 2342 O O . THR A 1 283 ? -4.868 19.706 -5.736 1.00 52.75 283 THR A O 1
ATOM 2345 N N . TYR A 1 284 ? -6.895 18.788 -5.968 1.00 51.97 284 TYR A N 1
ATOM 2346 C CA . TYR A 1 284 ? -6.656 17.686 -5.014 1.00 51.97 284 TYR A CA 1
ATOM 2347 C C . TYR A 1 284 ? -5.412 16.845 -5.377 1.00 51.97 284 TYR A C 1
ATOM 2349 O O . TYR A 1 284 ? -4.788 16.229 -4.513 1.00 51.97 284 TYR A O 1
ATOM 2357 N N . LYS A 1 285 ? -4.991 16.868 -6.652 1.00 50.81 285 LYS A N 1
ATOM 2358 C CA . LYS A 1 285 ? -3.753 16.240 -7.140 1.00 50.81 285 LYS A CA 1
ATOM 2359 C C . LYS A 1 285 ? -2.463 16.835 -6.547 1.00 50.81 285 LYS A C 1
ATOM 2361 O O . LYS A 1 285 ? -1.443 16.150 -6.596 1.00 50.81 285 LYS A O 1
ATOM 2366 N N . GLU A 1 286 ? -2.485 18.049 -5.989 1.00 44.50 286 GLU A N 1
ATOM 2367 C CA . GLU A 1 286 ? -1.273 18.765 -5.548 1.00 44.50 286 GLU A CA 1
ATOM 2368 C C . GLU A 1 286 ? -1.063 18.805 -4.024 1.00 44.50 286 GLU A C 1
ATOM 2370 O O . GLU A 1 286 ? 0.058 19.012 -3.570 1.00 44.50 286 GLU A O 1
ATOM 2375 N N . GLN A 1 287 ? -2.085 18.551 -3.200 1.00 37.94 287 GLN A N 1
ATOM 2376 C CA . GLN A 1 287 ? -1.997 18.853 -1.759 1.00 37.94 287 GLN A CA 1
ATOM 2377 C C . GLN A 1 287 ? -1.391 17.758 -0.860 1.00 37.94 287 GLN A C 1
ATOM 2379 O O . GLN A 1 287 ? -1.312 17.958 0.348 1.00 37.94 287 GLN A O 1
ATOM 2384 N N . ASN A 1 288 ? -0.912 16.628 -1.398 1.00 34.38 288 ASN A N 1
ATOM 2385 C CA . ASN A 1 288 ? -0.338 15.541 -0.581 1.00 34.38 288 ASN A CA 1
ATOM 2386 C C . ASN A 1 288 ? 1.042 15.026 -1.030 1.00 34.38 288 ASN A C 1
ATOM 2388 O O . ASN A 1 288 ? 1.352 13.867 -0.784 1.00 34.38 288 ASN A O 1
ATOM 2392 N N . ASN A 1 289 ? 1.875 15.865 -1.659 1.00 34.47 289 ASN A N 1
ATOM 2393 C CA . ASN A 1 289 ? 3.340 15.848 -1.493 1.00 34.47 289 ASN A CA 1
ATOM 2394 C C . ASN A 1 289 ? 3.970 17.014 -2.270 1.00 34.47 289 ASN A C 1
ATOM 2396 O O . ASN A 1 289 ? 3.884 17.071 -3.494 1.00 34.47 289 ASN A O 1
ATOM 2400 N N . ASN A 1 290 ? 4.670 17.895 -1.550 1.00 31.30 290 ASN A N 1
ATOM 2401 C CA . ASN A 1 290 ? 5.603 18.897 -2.077 1.00 31.30 290 ASN A CA 1
ATOM 2402 C C . ASN A 1 290 ? 6.866 18.240 -2.676 1.00 31.30 290 ASN A C 1
ATOM 2404 O O . ASN A 1 290 ? 7.990 18.617 -2.358 1.00 31.30 290 ASN A O 1
ATOM 2408 N N . GLU A 1 291 ? 6.698 17.266 -3.563 1.00 40.38 291 GLU A N 1
ATOM 2409 C CA . GLU A 1 291 ? 7.736 16.863 -4.499 1.00 40.38 291 GLU A CA 1
ATOM 2410 C C . GLU A 1 291 ? 7.140 16.986 -5.889 1.00 40.38 291 GLU A C 1
ATOM 2412 O O . GLU A 1 291 ? 6.309 16.191 -6.323 1.00 40.38 291 GLU A O 1
ATOM 2417 N N . SER A 1 292 ? 7.547 18.045 -6.577 1.00 40.34 292 SER A N 1
ATOM 2418 C CA . SER A 1 292 ? 7.316 18.218 -8.001 1.00 40.34 292 SER A CA 1
ATOM 2419 C C . SER A 1 292 ? 7.563 16.888 -8.733 1.00 40.34 292 SER A C 1
ATOM 2421 O O . SER A 1 292 ? 8.690 16.398 -8.815 1.00 40.34 292 SER A O 1
ATOM 2423 N N . ASN A 1 293 ? 6.478 16.291 -9.244 1.00 49.72 293 ASN A N 1
ATOM 2424 C CA . ASN A 1 293 ? 6.439 15.086 -10.080 1.00 49.72 293 ASN A CA 1
ATOM 2425 C C . ASN A 1 293 ? 7.121 15.356 -11.433 1.00 49.72 293 ASN A C 1
ATOM 2427 O O . ASN A 1 293 ? 6.502 15.343 -12.496 1.00 49.72 293 ASN A O 1
ATOM 2431 N N . ILE A 1 294 ? 8.416 15.651 -11.414 1.00 57.12 294 ILE A N 1
ATOM 2432 C CA . ILE A 1 294 ? 9.211 15.778 -12.623 1.00 57.12 294 ILE A CA 1
ATOM 2433 C C . ILE A 1 294 ? 9.685 14.368 -12.945 1.00 57.12 294 ILE A C 1
ATOM 2435 O O . ILE A 1 294 ? 10.648 13.883 -12.349 1.00 57.12 294 ILE A O 1
ATOM 2439 N N . GLN A 1 295 ? 9.024 13.711 -13.902 1.00 71.56 295 GLN A N 1
ATOM 2440 C CA . GLN A 1 295 ? 9.591 12.517 -14.526 1.00 71.56 295 GLN A CA 1
ATOM 2441 C C . GLN A 1 295 ? 10.987 12.859 -15.036 1.00 71.56 295 GLN A C 1
ATOM 2443 O O . GLN A 1 295 ? 11.161 13.700 -15.931 1.00 71.56 295 GLN A O 1
ATOM 2448 N N . LYS A 1 296 ? 11.982 12.208 -14.442 1.00 86.25 296 LYS A N 1
ATOM 2449 C CA . LYS A 1 296 ? 13.395 12.350 -14.772 1.00 86.25 296 LYS A CA 1
ATOM 2450 C C . LYS A 1 296 ? 13.941 10.983 -15.181 1.00 86.25 296 LYS A C 1
ATOM 2452 O O . LYS A 1 296 ? 13.523 9.970 -14.623 1.00 86.25 296 LYS A O 1
ATOM 2457 N N . PRO A 1 297 ? 14.864 10.930 -16.146 1.00 92.31 297 PRO A N 1
ATOM 2458 C CA . PRO A 1 297 ? 15.576 9.697 -16.457 1.00 92.31 297 PRO A CA 1
ATOM 2459 C C . PRO A 1 297 ? 16.315 9.162 -15.226 1.00 92.31 297 PRO A C 1
ATOM 2461 O O . PRO A 1 297 ? 16.902 9.939 -14.467 1.00 92.31 297 PRO A O 1
ATOM 2464 N N . GLY A 1 298 ? 16.261 7.847 -15.031 1.00 91.69 298 GLY A N 1
ATOM 2465 C CA . GLY A 1 298 ? 16.761 7.167 -13.838 1.00 91.69 298 GLY A CA 1
ATOM 2466 C C . GLY A 1 298 ? 15.755 7.044 -12.691 1.00 91.69 298 GLY A C 1
ATOM 2467 O O . GLY A 1 298 ? 16.133 6.544 -11.638 1.00 91.69 298 GLY A O 1
ATOM 2468 N N . LEU A 1 299 ? 14.501 7.487 -12.860 1.00 93.62 299 LEU A N 1
ATOM 2469 C CA . LEU A 1 299 ? 13.427 7.261 -11.884 1.00 93.62 299 LEU A CA 1
ATOM 2470 C C . LEU A 1 299 ? 12.531 6.111 -12.344 1.00 93.62 299 LEU A C 1
ATOM 2472 O O . LEU A 1 299 ? 11.933 6.184 -13.418 1.00 93.62 299 LEU A O 1
ATOM 2476 N N . VAL A 1 300 ? 12.429 5.063 -11.526 1.00 93.50 300 VAL A N 1
ATOM 2477 C CA . VAL A 1 300 ? 11.672 3.844 -11.854 1.00 93.50 300 VAL A CA 1
ATOM 2478 C C . VAL A 1 300 ? 10.933 3.332 -10.625 1.00 93.50 300 VAL A C 1
ATOM 2480 O O . VAL A 1 300 ? 11.514 3.236 -9.545 1.00 93.50 300 VAL A O 1
ATOM 2483 N N . ASN A 1 301 ? 9.656 2.975 -10.779 1.00 92.12 301 ASN A N 1
ATOM 2484 C CA . ASN A 1 301 ? 8.905 2.372 -9.682 1.00 92.12 301 ASN A CA 1
ATOM 2485 C C . ASN A 1 301 ? 9.410 0.960 -9.369 1.00 92.12 301 ASN A C 1
ATOM 2487 O O . ASN A 1 301 ? 9.716 0.155 -10.255 1.00 92.12 301 ASN A O 1
ATOM 2491 N N . ILE A 1 302 ? 9.402 0.634 -8.087 1.00 89.25 302 ILE A N 1
ATOM 2492 C CA . ILE A 1 302 ? 9.688 -0.694 -7.568 1.00 89.25 302 ILE A CA 1
ATOM 2493 C C . ILE A 1 302 ? 8.610 -1.099 -6.573 1.00 89.25 302 ILE A C 1
ATOM 2495 O O . ILE A 1 302 ? 8.111 -0.272 -5.808 1.00 89.25 302 ILE A O 1
ATOM 2499 N N . ILE A 1 303 ? 8.255 -2.383 -6.590 1.00 88.00 303 ILE A N 1
ATOM 2500 C CA . ILE A 1 303 ? 7.274 -2.952 -5.672 1.00 88.00 303 ILE A CA 1
ATOM 2501 C C . ILE A 1 303 ? 8.015 -3.772 -4.621 1.00 88.00 303 ILE A C 1
ATOM 2503 O O . ILE A 1 303 ? 8.574 -4.832 -4.917 1.00 88.00 303 ILE A O 1
ATOM 2507 N N . GLY A 1 304 ? 8.018 -3.279 -3.388 1.00 81.38 304 GLY A N 1
ATOM 2508 C CA . GLY A 1 304 ? 8.549 -4.001 -2.242 1.00 81.38 304 GLY A CA 1
ATOM 2509 C C . GLY A 1 304 ? 7.441 -4.726 -1.493 1.00 81.38 304 GLY A C 1
ATOM 2510 O O . GLY A 1 304 ? 6.270 -4.363 -1.587 1.00 81.38 304 GLY A O 1
ATOM 2511 N N . VAL A 1 305 ? 7.812 -5.757 -0.739 1.00 74.81 305 VAL A N 1
ATOM 2512 C CA . VAL A 1 305 ? 6.930 -6.388 0.246 1.00 74.81 305 VAL A CA 1
ATOM 2513 C C . VAL A 1 305 ? 7.643 -6.337 1.575 1.00 74.81 305 VAL A C 1
ATOM 2515 O O . VAL A 1 305 ? 8.796 -6.747 1.678 1.00 74.81 305 VAL A O 1
ATOM 2518 N N . SER A 1 306 ? 6.957 -5.817 2.585 1.00 65.19 306 SER A N 1
ATOM 2519 C CA . SER A 1 306 ? 7.493 -5.823 3.936 1.00 65.19 306 SER A CA 1
ATOM 2520 C C . SER A 1 306 ? 7.568 -7.271 4.439 1.00 65.19 306 SER A C 1
ATOM 2522 O O . SER A 1 306 ? 6.517 -7.918 4.527 1.00 65.19 306 SER A O 1
ATOM 2524 N N . PRO A 1 307 ? 8.762 -7.779 4.803 1.00 53.25 307 PRO A N 1
ATOM 2525 C CA . PRO A 1 307 ? 8.930 -9.154 5.281 1.00 53.25 307 PRO A CA 1
ATOM 2526 C C . PRO A 1 307 ? 8.223 -9.400 6.618 1.00 53.25 307 PRO A C 1
ATOM 2528 O O . PRO A 1 307 ? 7.985 -10.540 6.997 1.00 53.25 307 PRO A O 1
ATOM 2531 N N . PHE A 1 308 ? 7.870 -8.330 7.325 1.00 48.31 308 PHE A N 1
ATOM 2532 C CA . PHE A 1 308 ? 7.274 -8.393 8.649 1.00 48.31 308 PHE A CA 1
ATOM 2533 C C . PHE A 1 308 ? 5.738 -8.434 8.629 1.00 48.31 308 PHE A C 1
ATOM 2535 O O . PHE A 1 308 ? 5.140 -8.989 9.543 1.00 48.31 308 PHE A O 1
ATOM 2542 N N . TYR A 1 309 ? 5.090 -7.865 7.603 1.00 51.81 309 TYR A N 1
ATOM 2543 C CA . TYR A 1 309 ? 3.630 -7.650 7.616 1.00 51.81 309 TYR A CA 1
ATOM 2544 C C . TYR A 1 309 ? 2.891 -8.124 6.382 1.00 51.81 309 TYR A C 1
ATOM 2546 O O . TYR A 1 309 ? 1.696 -7.859 6.262 1.00 51.81 309 TYR A O 1
ATOM 2554 N N . ASN A 1 310 ? 3.586 -8.786 5.455 1.00 57.19 310 ASN A N 1
ATOM 2555 C CA . ASN A 1 310 ? 2.975 -9.316 4.242 1.00 57.19 310 ASN A CA 1
ATOM 2556 C C . ASN A 1 310 ? 2.157 -8.235 3.497 1.00 57.19 310 ASN A C 1
ATOM 2558 O O . ASN A 1 310 ? 1.040 -8.468 3.046 1.00 57.19 310 ASN A O 1
ATOM 2562 N N . LYS A 1 311 ? 2.695 -7.008 3.429 1.00 61.12 311 LYS A N 1
ATOM 2563 C CA . LYS A 1 311 ? 2.084 -5.875 2.724 1.00 61.12 311 LYS A CA 1
ATOM 2564 C C . LYS A 1 311 ? 3.038 -5.356 1.667 1.00 61.12 311 LYS A C 1
ATOM 2566 O O . LYS A 1 311 ? 4.212 -5.111 1.951 1.00 61.12 311 LYS A O 1
ATOM 2571 N N . ALA A 1 312 ? 2.511 -5.166 0.464 1.00 77.75 312 ALA A N 1
ATOM 2572 C CA . ALA A 1 312 ? 3.249 -4.538 -0.610 1.00 77.75 312 ALA A CA 1
ATOM 2573 C C . ALA A 1 312 ? 3.186 -3.008 -0.526 1.00 77.75 312 ALA A C 1
ATOM 2575 O O . ALA A 1 312 ? 2.187 -2.414 -0.110 1.00 77.75 312 ALA A O 1
ATOM 2576 N N . PHE A 1 313 ? 4.260 -2.369 -0.964 1.00 75.88 313 PHE A N 1
ATOM 2577 C CA . PHE A 1 313 ? 4.369 -0.926 -1.120 1.00 75.88 313 PHE A CA 1
ATOM 2578 C C . PHE A 1 313 ? 5.028 -0.614 -2.463 1.00 75.88 313 PHE A C 1
ATOM 2580 O O . PHE A 1 313 ? 5.708 -1.459 -3.045 1.00 75.88 313 PHE A O 1
ATOM 2587 N N . ILE A 1 314 ? 4.820 0.606 -2.950 1.00 82.06 314 ILE A N 1
ATOM 2588 C CA . ILE A 1 314 ? 5.486 1.107 -4.151 1.00 82.06 314 ILE A CA 1
ATOM 2589 C C . ILE A 1 314 ? 6.420 2.224 -3.720 1.00 82.06 314 ILE A C 1
ATOM 2591 O O . ILE A 1 314 ? 6.006 3.155 -3.034 1.00 82.06 314 ILE A O 1
ATOM 2595 N N . SER A 1 315 ? 7.673 2.108 -4.131 1.00 84.50 315 SER A N 1
ATOM 2596 C CA . SER A 1 315 ? 8.711 3.116 -3.953 1.00 84.50 315 SER A CA 1
ATOM 2597 C C . SER A 1 315 ? 9.289 3.472 -5.327 1.00 84.50 315 SER A C 1
ATOM 2599 O O . SER A 1 315 ? 8.966 2.832 -6.332 1.00 84.50 315 SER A O 1
ATOM 2601 N N . LYS A 1 316 ? 10.128 4.504 -5.394 1.00 87.81 316 LYS A N 1
ATOM 2602 C CA . LYS A 1 316 ? 10.870 4.876 -6.600 1.00 87.81 316 LYS A CA 1
ATOM 2603 C C . LYS A 1 316 ? 12.356 4.690 -6.363 1.00 87.81 316 LYS A C 1
ATOM 2605 O O . LYS A 1 316 ? 12.901 5.295 -5.444 1.00 87.81 316 LYS A O 1
ATOM 2610 N N . ILE A 1 317 ? 12.994 3.904 -7.225 1.00 90.62 317 ILE A N 1
ATOM 2611 C CA . ILE A 1 317 ? 14.446 3.917 -7.379 1.00 90.62 317 ILE A CA 1
ATOM 2612 C C . ILE A 1 317 ? 14.822 5.214 -8.081 1.00 90.62 317 ILE A C 1
ATOM 2614 O O . ILE A 1 317 ? 14.208 5.589 -9.083 1.00 90.62 317 ILE A O 1
ATOM 2618 N N . ILE A 1 318 ? 15.836 5.876 -7.543 1.00 92.06 318 ILE A N 1
ATOM 2619 C CA . ILE A 1 318 ? 16.443 7.076 -8.094 1.00 92.06 318 ILE A CA 1
ATOM 2620 C C . ILE A 1 318 ? 17.891 6.726 -8.423 1.00 92.06 318 ILE A C 1
ATOM 2622 O O . ILE A 1 318 ? 18.694 6.459 -7.531 1.00 92.06 318 ILE A O 1
ATOM 2626 N N . THR A 1 319 ? 18.220 6.736 -9.711 1.00 93.56 319 THR A N 1
ATOM 2627 C CA . THR A 1 319 ? 19.571 6.483 -10.213 1.00 93.56 319 THR A CA 1
ATOM 2628 C C . THR A 1 319 ? 20.185 7.768 -10.755 1.00 93.56 319 THR A C 1
ATOM 2630 O O . THR A 1 319 ? 19.649 8.425 -11.654 1.00 93.56 319 THR A O 1
ATOM 2633 N N . GLN A 1 320 ? 21.347 8.125 -10.219 1.00 92.31 320 GLN A N 1
ATOM 2634 C CA . GLN A 1 320 ? 22.161 9.254 -10.658 1.00 92.31 320 GLN A CA 1
ATOM 2635 C C . GLN A 1 320 ? 23.579 8.789 -10.982 1.00 92.31 320 GLN A C 1
ATOM 2637 O O . GLN A 1 320 ? 24.002 7.722 -10.549 1.00 92.31 320 GLN A O 1
ATOM 2642 N N . PHE A 1 321 ? 24.320 9.587 -11.749 1.00 90.94 321 PHE A N 1
ATOM 2643 C CA . PHE A 1 321 ? 25.752 9.341 -11.896 1.00 90.94 321 PHE A CA 1
ATOM 2644 C C . PHE A 1 321 ? 26.445 9.699 -10.582 1.00 90.94 321 PHE A C 1
ATOM 2646 O O . PHE A 1 321 ? 26.153 10.743 -9.998 1.00 90.94 321 PHE A O 1
ATOM 2653 N N . SER A 1 322 ? 27.330 8.821 -10.126 1.00 88.38 322 SER A N 1
ATOM 2654 C CA . SER A 1 322 ? 28.214 9.091 -9.000 1.00 88.38 322 SER A CA 1
ATOM 2655 C C . SER A 1 322 ? 29.248 10.152 -9.387 1.00 88.38 322 SER A C 1
ATOM 2657 O O . SER A 1 322 ? 29.585 10.321 -10.563 1.00 88.38 322 SER A O 1
ATOM 2659 N N . SER A 1 323 ? 29.740 10.886 -8.389 1.00 82.50 323 SER A N 1
ATOM 2660 C CA . SER A 1 323 ? 30.911 11.755 -8.537 1.00 82.50 323 SER A CA 1
ATOM 2661 C C . SER A 1 323 ? 32.216 10.954 -8.613 1.00 82.50 323 SER A C 1
ATOM 2663 O O . SER A 1 323 ? 33.216 11.483 -9.095 1.00 82.50 323 SER A O 1
ATOM 2665 N N . SER A 1 324 ? 32.205 9.692 -8.170 1.00 82.62 324 SER A N 1
ATOM 2666 C CA . SER A 1 324 ? 33.299 8.730 -8.311 1.00 82.62 324 SER A CA 1
ATOM 2667 C C . SER A 1 324 ? 32.994 7.675 -9.385 1.00 82.62 324 SER A C 1
ATOM 2669 O O . SER A 1 324 ? 31.881 7.579 -9.910 1.00 82.62 324 SER A O 1
ATOM 2671 N N . ASN A 1 325 ? 33.990 6.848 -9.708 1.00 83.44 325 ASN A N 1
ATOM 2672 C CA . ASN A 1 325 ? 33.792 5.675 -10.568 1.00 83.44 325 ASN A CA 1
ATOM 2673 C C . ASN A 1 325 ? 33.114 4.505 -9.827 1.00 83.44 325 ASN A C 1
ATOM 2675 O O . ASN A 1 325 ? 32.737 3.517 -10.455 1.00 83.44 325 ASN A O 1
ATOM 2679 N N . ASP A 1 326 ? 32.923 4.634 -8.512 1.00 84.44 326 ASP A N 1
ATOM 2680 C CA . ASP A 1 326 ? 32.335 3.604 -7.664 1.00 84.44 326 ASP A CA 1
ATOM 2681 C C . ASP A 1 326 ? 30.823 3.786 -7.516 1.00 84.44 326 ASP A C 1
ATOM 2683 O O . ASP A 1 326 ? 30.295 4.906 -7.482 1.00 84.44 326 ASP A O 1
ATOM 2687 N N . ASP A 1 327 ? 30.123 2.659 -7.401 1.00 85.44 327 ASP A N 1
ATOM 2688 C CA . ASP A 1 327 ? 28.690 2.643 -7.137 1.00 85.44 327 ASP A CA 1
ATOM 2689 C C . ASP A 1 327 ? 28.421 2.957 -5.655 1.00 85.44 327 ASP A C 1
ATOM 2691 O O . ASP A 1 327 ? 29.007 2.360 -4.752 1.00 85.44 327 ASP A O 1
ATOM 2695 N N . MET A 1 328 ? 27.505 3.891 -5.400 1.00 84.88 328 MET A N 1
ATOM 2696 C CA . MET A 1 328 ? 27.081 4.303 -4.063 1.00 84.88 328 MET A CA 1
ATOM 2697 C C . MET A 1 328 ? 25.620 3.915 -3.839 1.00 84.88 328 MET A C 1
ATOM 2699 O O . MET A 1 328 ? 24.722 4.416 -4.515 1.00 84.88 328 MET A O 1
ATOM 2703 N N . ILE A 1 329 ? 25.366 3.047 -2.860 1.00 85.81 329 ILE A N 1
ATOM 2704 C CA . ILE A 1 329 ? 24.014 2.601 -2.504 1.00 85.81 329 ILE A CA 1
ATOM 2705 C C . ILE A 1 329 ? 23.576 3.359 -1.248 1.00 85.81 329 ILE A C 1
ATOM 2707 O O . ILE A 1 329 ? 24.035 3.079 -0.144 1.00 85.81 329 ILE A O 1
ATOM 2711 N N . LEU A 1 330 ? 22.690 4.342 -1.422 1.00 80.50 330 LEU A N 1
ATOM 2712 C CA . LEU A 1 330 ? 22.212 5.248 -0.367 1.00 80.50 330 LEU A CA 1
ATOM 2713 C C . LEU A 1 330 ? 20.840 4.837 0.194 1.00 80.50 330 LEU A C 1
ATOM 2715 O O . LEU A 1 330 ? 20.046 5.676 0.615 1.00 80.50 330 LEU A O 1
ATOM 2719 N N . MET A 1 331 ? 20.542 3.541 0.176 1.00 76.25 331 MET A N 1
ATOM 2720 C CA . MET A 1 331 ? 19.333 2.955 0.758 1.00 76.25 331 MET A CA 1
ATOM 2721 C C . MET A 1 331 ? 19.706 1.842 1.734 1.00 76.25 331 MET A C 1
ATOM 2723 O O . MET A 1 331 ? 20.820 1.310 1.682 1.00 76.25 331 MET A O 1
ATOM 2727 N N . LYS A 1 332 ? 18.764 1.450 2.599 1.00 68.75 332 LYS A N 1
ATOM 2728 C CA . LYS A 1 332 ? 18.950 0.293 3.478 1.00 68.75 332 LYS A CA 1
ATOM 2729 C C . LYS A 1 332 ? 19.172 -0.960 2.623 1.00 68.75 332 LYS A C 1
ATOM 2731 O O . LYS A 1 332 ? 18.248 -1.456 1.986 1.00 68.75 332 LYS A O 1
ATOM 2736 N N . SER A 1 333 ? 20.406 -1.448 2.605 1.00 70.81 333 SER A N 1
ATOM 2737 C CA . SER A 1 333 ? 20.861 -2.541 1.749 1.00 70.81 333 SER A CA 1
ATOM 2738 C C . SER A 1 333 ? 21.432 -3.679 2.589 1.00 70.81 333 SER A C 1
ATOM 2740 O O . SER A 1 333 ? 21.985 -3.470 3.669 1.00 70.81 333 SER A O 1
ATOM 2742 N N . ASN A 1 334 ? 21.237 -4.901 2.104 1.00 74.12 334 ASN A N 1
ATOM 2743 C CA . ASN A 1 334 ? 21.909 -6.108 2.568 1.00 74.12 334 ASN A CA 1
ATOM 2744 C C . ASN A 1 334 ? 22.827 -6.632 1.449 1.00 74.12 334 ASN A C 1
ATOM 2746 O O . ASN A 1 334 ? 22.839 -6.080 0.344 1.00 74.12 334 ASN A O 1
ATOM 2750 N N . ASP A 1 335 ? 23.563 -7.710 1.713 1.00 81.06 335 ASP A N 1
ATOM 2751 C CA . ASP A 1 335 ? 24.459 -8.315 0.718 1.00 81.06 335 ASP A CA 1
ATOM 2752 C C . ASP A 1 335 ? 23.725 -8.699 -0.577 1.00 81.06 335 ASP A C 1
ATOM 2754 O O . ASP A 1 335 ? 24.246 -8.471 -1.670 1.00 81.06 335 ASP A O 1
ATOM 2758 N N . ASP A 1 336 ? 22.473 -9.160 -0.473 1.00 81.69 336 ASP A N 1
ATOM 2759 C CA . ASP A 1 336 ? 21.640 -9.480 -1.639 1.00 81.69 336 ASP A CA 1
ATOM 2760 C C . ASP A 1 336 ? 21.351 -8.250 -2.507 1.00 81.69 336 ASP A C 1
ATOM 2762 O O . ASP A 1 336 ? 21.364 -8.334 -3.736 1.00 81.69 336 ASP A O 1
ATOM 2766 N N . MET A 1 337 ? 21.083 -7.090 -1.897 1.00 84.81 337 MET A N 1
ATOM 2767 C CA . MET A 1 337 ? 20.856 -5.842 -2.630 1.00 84.81 337 MET A CA 1
ATOM 2768 C C . MET A 1 337 ? 22.139 -5.368 -3.318 1.00 84.81 337 MET A C 1
ATOM 2770 O O . MET A 1 337 ? 22.098 -4.986 -4.487 1.00 84.81 337 MET A O 1
ATOM 2774 N N . ASN A 1 338 ? 23.284 -5.454 -2.635 1.00 86.31 338 ASN A N 1
ATOM 2775 C CA . ASN A 1 338 ? 24.584 -5.108 -3.217 1.00 86.31 338 ASN A CA 1
ATOM 2776 C C . ASN A 1 338 ? 24.904 -5.990 -4.431 1.00 86.31 338 ASN A C 1
ATOM 2778 O O . ASN A 1 338 ? 25.345 -5.492 -5.469 1.00 86.31 338 ASN A O 1
ATOM 2782 N N . LEU A 1 339 ? 24.642 -7.295 -4.325 1.00 87.88 339 LEU A N 1
ATOM 2783 C CA . LEU A 1 339 ? 24.772 -8.228 -5.441 1.00 87.88 339 LEU A CA 1
ATOM 2784 C C . LEU A 1 339 ? 23.794 -7.891 -6.575 1.00 87.88 339 LEU A C 1
ATOM 2786 O O . LEU A 1 339 ? 24.187 -7.867 -7.740 1.00 87.88 339 LEU A O 1
ATOM 2790 N N . SER A 1 340 ? 22.545 -7.568 -6.241 1.00 89.62 340 SER A N 1
ATOM 2791 C CA . SER A 1 340 ? 21.507 -7.232 -7.224 1.00 89.62 340 SER A CA 1
ATOM 2792 C C . SER A 1 340 ? 21.843 -5.976 -8.026 1.00 89.62 340 SER A C 1
ATOM 2794 O O . SER A 1 340 ? 21.611 -5.951 -9.230 1.00 89.62 340 SER A O 1
ATOM 2796 N N . VAL A 1 341 ? 22.441 -4.956 -7.399 1.00 90.25 341 VAL A N 1
ATOM 2797 C CA . VAL A 1 341 ? 22.931 -3.755 -8.096 1.00 90.25 341 VAL A CA 1
ATOM 2798 C C . VAL A 1 341 ? 24.047 -4.103 -9.082 1.00 90.25 341 VAL A C 1
ATOM 2800 O O . VAL A 1 341 ? 24.007 -3.643 -10.223 1.00 90.25 341 VAL A O 1
ATOM 2803 N N . LYS A 1 342 ? 25.006 -4.948 -8.680 1.00 90.31 342 LYS A N 1
ATOM 2804 C CA . LYS A 1 342 ? 26.095 -5.397 -9.564 1.00 90.31 342 LYS A CA 1
ATOM 2805 C C . LYS A 1 342 ? 25.554 -6.150 -10.777 1.00 90.31 342 LYS A C 1
ATOM 2807 O O . LYS A 1 342 ? 25.866 -5.780 -11.903 1.00 90.31 342 LYS A O 1
ATOM 2812 N N . ILE A 1 343 ? 24.691 -7.145 -10.553 1.00 92.50 343 ILE A N 1
ATOM 2813 C CA . ILE A 1 343 ? 24.048 -7.905 -11.637 1.00 92.50 343 ILE A CA 1
ATOM 2814 C C . ILE A 1 343 ? 23.264 -6.955 -12.548 1.00 92.50 343 ILE A C 1
ATOM 2816 O O . ILE A 1 343 ? 23.406 -7.008 -13.765 1.00 92.50 343 ILE A O 1
ATOM 2820 N N . ALA A 1 344 ? 22.477 -6.044 -11.971 1.00 93.69 344 ALA A N 1
ATOM 2821 C CA . ALA A 1 344 ? 21.675 -5.104 -12.740 1.00 93.69 344 ALA A CA 1
ATOM 2822 C C . ALA A 1 344 ? 22.520 -4.192 -13.641 1.00 93.69 344 ALA A C 1
ATOM 2824 O O . ALA A 1 344 ? 22.112 -3.920 -14.772 1.00 93.69 344 ALA A O 1
ATOM 2825 N N . LYS A 1 345 ? 23.683 -3.739 -13.155 1.00 92.56 345 LYS A N 1
ATOM 2826 C CA . LYS A 1 345 ? 24.642 -2.925 -13.911 1.00 92.56 345 LYS A CA 1
ATOM 2827 C C . LYS A 1 345 ? 25.272 -3.708 -15.059 1.00 92.56 345 LYS A C 1
ATOM 2829 O O . LYS A 1 345 ? 25.271 -3.202 -16.178 1.00 92.56 345 LYS A O 1
ATOM 2834 N N . GLU A 1 346 ? 25.743 -4.929 -14.803 1.00 92.88 346 GLU A N 1
ATOM 2835 C CA . GLU A 1 346 ? 26.319 -5.791 -15.845 1.00 92.88 346 GLU A CA 1
ATOM 2836 C C . GLU A 1 346 ? 25.304 -6.072 -16.954 1.00 92.88 346 GLU A C 1
ATOM 2838 O O . GLU A 1 346 ? 25.575 -5.822 -18.128 1.00 92.88 346 GLU A O 1
ATOM 2843 N N . VAL A 1 347 ? 24.082 -6.467 -16.581 1.00 94.81 347 VAL A N 1
ATOM 2844 C CA . VAL A 1 347 ? 23.002 -6.686 -17.551 1.00 94.81 347 VAL A CA 1
ATOM 2845 C C . VAL A 1 347 ? 22.709 -5.398 -18.323 1.00 94.81 347 VAL A C 1
ATOM 2847 O O . VAL A 1 347 ? 22.673 -5.412 -19.550 1.00 94.81 347 VAL A O 1
ATOM 2850 N N . ALA A 1 348 ? 22.564 -4.254 -17.646 1.00 93.81 348 ALA A N 1
ATOM 2851 C CA . ALA A 1 348 ? 22.321 -2.981 -18.325 1.00 93.81 348 ALA A CA 1
ATOM 2852 C C . ALA A 1 348 ? 23.411 -2.656 -19.360 1.00 93.81 348 ALA A C 1
ATOM 2854 O O . ALA A 1 348 ? 23.105 -2.183 -20.457 1.00 93.81 348 ALA A O 1
ATOM 2855 N N . TYR A 1 349 ? 24.674 -2.921 -19.029 1.00 92.31 349 TYR A N 1
ATOM 2856 C CA . TYR A 1 349 ? 25.809 -2.648 -19.904 1.00 92.31 349 TYR A CA 1
ATOM 2857 C C . TYR A 1 349 ? 25.823 -3.567 -21.121 1.00 92.31 349 TYR A C 1
ATOM 2859 O O . TYR A 1 349 ? 26.023 -3.068 -22.227 1.00 92.31 349 TYR A O 1
ATOM 2867 N N . GLU A 1 350 ? 25.570 -4.864 -20.956 1.00 91.44 350 GLU A N 1
ATOM 2868 C CA . GLU A 1 350 ? 25.494 -5.803 -22.082 1.00 91.44 350 GLU A CA 1
ATOM 2869 C C . GLU A 1 350 ? 24.376 -5.424 -23.063 1.00 91.44 350 GLU A C 1
ATOM 2871 O O . GLU A 1 350 ? 24.612 -5.310 -24.271 1.00 91.44 350 GLU A O 1
ATOM 2876 N N . TYR A 1 351 ? 23.194 -5.081 -22.549 1.00 90.06 351 TYR A N 1
ATOM 2877 C CA . TYR A 1 351 ? 22.082 -4.601 -23.373 1.00 90.06 351 TYR A CA 1
ATOM 2878 C C . TYR A 1 351 ? 22.418 -3.311 -24.131 1.00 90.06 351 TYR A C 1
ATOM 2880 O O . TYR A 1 351 ? 22.094 -3.174 -25.316 1.00 90.06 351 TYR A O 1
ATOM 2888 N N . LEU A 1 352 ? 23.093 -2.363 -23.477 1.00 90.44 352 LEU A N 1
ATOM 2889 C CA . LEU A 1 352 ? 23.495 -1.104 -24.102 1.00 90.44 352 LEU A CA 1
ATOM 2890 C C . LEU A 1 352 ? 24.643 -1.276 -25.100 1.00 90.44 352 LEU A C 1
ATOM 2892 O O . LEU A 1 352 ? 24.649 -0.593 -26.119 1.00 90.44 352 LEU A O 1
ATOM 2896 N N . LYS A 1 353 ? 25.587 -2.194 -24.872 1.00 90.00 353 LYS A N 1
ATOM 2897 C CA . LYS A 1 353 ? 26.640 -2.521 -25.849 1.00 90.00 353 LYS A CA 1
ATOM 2898 C C . LYS A 1 353 ? 26.039 -3.087 -27.134 1.00 90.00 353 LYS A C 1
ATOM 2900 O O . LYS A 1 353 ? 26.467 -2.689 -28.216 1.00 90.00 353 LYS A O 1
ATOM 2905 N N . ALA A 1 354 ? 25.042 -3.964 -27.014 1.00 88.12 354 ALA A N 1
ATOM 2906 C CA . ALA A 1 354 ? 24.384 -4.582 -28.159 1.00 88.12 354 ALA A CA 1
ATOM 2907 C C . ALA A 1 354 ? 23.510 -3.595 -28.956 1.00 88.12 354 ALA A C 1
ATOM 2909 O O . ALA A 1 354 ? 23.511 -3.633 -30.185 1.00 88.12 354 ALA A O 1
ATOM 2910 N N . ASN A 1 355 ? 22.785 -2.696 -28.276 1.00 86.69 355 ASN A N 1
ATOM 2911 C CA . ASN A 1 355 ? 21.751 -1.866 -28.911 1.00 86.69 355 ASN A CA 1
ATOM 2912 C C . ASN A 1 355 ? 22.128 -0.379 -29.077 1.00 86.69 355 ASN A C 1
ATOM 2914 O O . ASN A 1 355 ? 21.641 0.284 -29.992 1.00 86.69 355 ASN A O 1
ATOM 2918 N N . ASN A 1 356 ? 22.989 0.167 -28.210 1.00 85.62 356 ASN A N 1
ATOM 2919 C CA . ASN A 1 356 ? 23.348 1.593 -28.147 1.00 85.62 356 ASN A CA 1
ATOM 2920 C C . ASN A 1 356 ? 24.851 1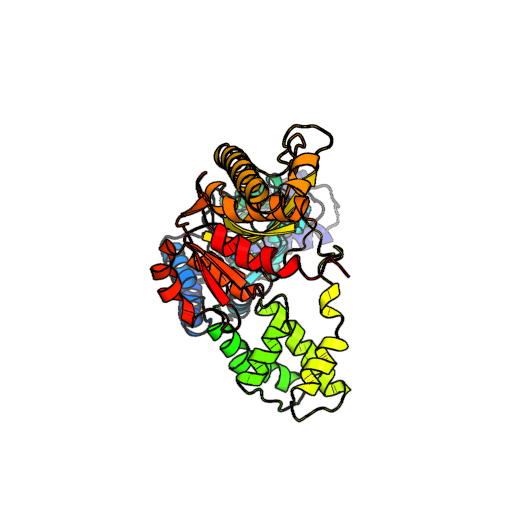.811 -27.828 1.00 85.62 356 ASN A C 1
ATOM 2922 O O . ASN A 1 356 ? 25.193 2.494 -26.854 1.00 85.62 356 ASN A O 1
ATOM 2926 N N . PRO A 1 357 ? 25.781 1.284 -28.650 1.00 83.62 357 PRO A N 1
ATOM 2927 C CA . PRO A 1 357 ? 27.213 1.256 -28.334 1.00 83.62 357 PRO A CA 1
ATOM 2928 C C . PRO A 1 357 ? 27.860 2.645 -28.192 1.00 83.62 357 PRO A C 1
ATOM 2930 O O . PRO A 1 357 ? 28.846 2.794 -27.472 1.00 83.62 357 PRO A O 1
ATOM 2933 N N . SER A 1 358 ? 27.337 3.674 -28.864 1.00 82.62 358 SER A N 1
ATOM 2934 C CA . SER A 1 358 ? 27.864 5.045 -28.771 1.00 82.62 358 SER A CA 1
ATOM 2935 C C . SER A 1 358 ? 27.566 5.705 -27.424 1.00 82.62 358 SER A C 1
ATOM 2937 O O . SER A 1 358 ? 28.425 6.398 -26.881 1.00 82.62 358 SER A O 1
ATOM 2939 N N . GLU A 1 359 ? 26.380 5.455 -26.867 1.00 82.06 359 GLU A N 1
ATOM 2940 C CA . GLU A 1 359 ? 25.968 6.009 -25.574 1.00 82.06 359 GLU A CA 1
ATOM 2941 C C . GLU A 1 359 ? 26.816 5.401 -24.456 1.00 82.06 359 GLU A C 1
ATOM 2943 O O . GLU A 1 359 ? 27.499 6.112 -23.721 1.00 82.06 359 GLU A O 1
ATOM 2948 N N . ILE A 1 360 ? 26.889 4.067 -24.388 1.00 83.06 360 ILE A N 1
ATOM 2949 C CA . ILE A 1 360 ? 27.592 3.381 -23.296 1.00 83.06 360 ILE A CA 1
ATOM 2950 C C . ILE A 1 360 ? 29.085 3.723 -23.233 1.00 83.06 360 ILE A C 1
ATOM 2952 O O . ILE A 1 360 ? 29.624 3.849 -22.135 1.00 83.06 360 ILE A O 1
ATOM 2956 N N . LYS A 1 361 ? 29.752 3.969 -24.372 1.00 80.62 361 LYS A N 1
ATOM 2957 C CA . LYS A 1 361 ? 31.179 4.354 -24.417 1.00 80.62 361 LYS A CA 1
ATOM 2958 C C . LYS A 1 361 ? 31.516 5.552 -23.522 1.00 80.62 361 LYS A C 1
ATOM 2960 O O . LYS A 1 361 ? 32.591 5.572 -22.932 1.00 80.62 361 LYS A O 1
ATOM 2965 N N . HIS A 1 362 ? 30.599 6.506 -23.364 1.00 78.06 362 HIS A N 1
ATOM 2966 C CA . HIS A 1 362 ? 30.797 7.697 -22.528 1.00 78.06 362 HIS A CA 1
ATOM 2967 C C . HIS A 1 362 ? 30.569 7.440 -21.024 1.00 78.06 362 HIS A C 1
ATOM 2969 O O . HIS A 1 362 ? 30.823 8.317 -20.190 1.00 78.06 362 HIS A O 1
ATOM 2975 N N . HIS A 1 363 ? 30.084 6.247 -20.667 1.00 81.00 363 HIS A N 1
ATOM 2976 C CA . HIS A 1 363 ? 29.602 5.905 -19.329 1.00 81.00 363 HIS A CA 1
ATOM 2977 C C . HIS A 1 363 ? 30.202 4.615 -18.739 1.00 81.00 363 HIS A C 1
ATOM 2979 O O . HIS A 1 363 ? 29.977 4.367 -17.560 1.00 81.00 363 HIS A O 1
ATOM 2985 N N . ILE A 1 364 ? 31.007 3.844 -19.489 1.00 75.06 364 ILE A N 1
ATOM 2986 C CA . ILE A 1 364 ? 31.600 2.557 -19.052 1.00 75.06 364 ILE A CA 1
ATOM 2987 C C . ILE A 1 364 ? 32.270 2.633 -17.667 1.00 75.06 364 ILE A C 1
ATOM 2989 O O . ILE A 1 364 ? 32.084 1.729 -16.859 1.00 75.06 364 ILE A O 1
ATOM 2993 N N . ASN A 1 365 ? 32.979 3.727 -17.366 1.00 78.88 365 ASN A N 1
ATOM 2994 C CA . ASN A 1 365 ? 33.717 3.891 -16.106 1.00 78.88 365 ASN A CA 1
ATOM 2995 C C . ASN A 1 365 ? 32.964 4.680 -15.023 1.00 78.88 365 ASN A C 1
ATOM 2997 O O . ASN A 1 365 ? 33.540 4.952 -13.976 1.00 78.88 365 ASN A O 1
ATOM 3001 N N . LYS A 1 366 ? 31.713 5.096 -15.255 1.00 81.19 366 LYS A N 1
ATOM 3002 C CA . LYS A 1 366 ? 30.978 5.893 -14.264 1.00 81.19 366 LYS A CA 1
ATOM 3003 C C . LYS A 1 366 ? 30.328 4.994 -13.216 1.00 81.19 366 LYS A C 1
ATOM 3005 O O . LYS A 1 366 ? 29.696 3.992 -13.552 1.00 81.19 366 LYS A O 1
ATOM 3010 N N . GLY A 1 367 ? 30.449 5.397 -11.956 1.00 86.75 367 GLY A N 1
ATOM 3011 C CA . GLY A 1 367 ? 29.666 4.825 -10.871 1.00 86.75 367 GLY A CA 1
ATOM 3012 C C . GLY A 1 367 ? 28.233 5.351 -10.890 1.00 86.75 367 GLY A C 1
ATOM 3013 O O . GLY A 1 367 ? 27.949 6.417 -11.454 1.00 86.75 367 GLY A O 1
ATOM 3014 N N . PHE A 1 368 ? 27.323 4.634 -10.240 1.00 90.69 368 PHE A N 1
ATOM 3015 C CA . PHE A 1 368 ? 25.950 5.078 -10.016 1.00 90.69 368 PHE A CA 1
ATOM 3016 C C . PHE A 1 368 ? 25.680 5.329 -8.540 1.00 90.69 368 PHE A C 1
ATOM 3018 O O . PHE A 1 368 ? 25.996 4.509 -7.686 1.00 90.69 368 PHE A O 1
ATOM 3025 N N . CYS A 1 369 ? 25.028 6.448 -8.248 1.00 91.44 369 CYS A N 1
ATOM 3026 C CA . CYS A 1 369 ? 24.387 6.678 -6.967 1.00 91.44 369 CYS A CA 1
ATOM 3027 C C . CYS A 1 369 ? 22.938 6.184 -7.060 1.00 91.44 369 CYS A C 1
ATOM 3029 O O . CYS A 1 369 ? 22.169 6.677 -7.892 1.00 91.44 369 CYS A O 1
ATOM 3031 N N . ILE A 1 370 ? 22.583 5.189 -6.248 1.00 90.88 370 ILE A N 1
ATOM 3032 C CA . ILE A 1 370 ? 21.261 4.558 -6.241 1.00 90.88 370 ILE A CA 1
ATOM 3033 C C . ILE A 1 370 ? 20.628 4.755 -4.866 1.00 90.88 370 ILE A C 1
ATOM 3035 O O . ILE A 1 370 ? 21.168 4.322 -3.847 1.00 90.88 370 ILE A O 1
ATOM 3039 N N . SER A 1 371 ? 19.460 5.386 -4.843 1.00 88.81 371 SER A N 1
ATOM 3040 C CA . SER A 1 371 ? 18.663 5.608 -3.638 1.00 88.81 371 SER A CA 1
ATOM 3041 C C . SER A 1 371 ? 17.190 5.290 -3.891 1.00 88.81 371 SER A C 1
ATOM 3043 O O . SER A 1 371 ? 16.777 5.005 -5.018 1.00 88.81 371 SER A O 1
ATOM 3045 N N . THR A 1 372 ? 16.397 5.309 -2.825 1.00 83.44 372 THR A N 1
ATOM 3046 C CA . THR A 1 372 ? 14.938 5.239 -2.878 1.00 83.44 372 THR A CA 1
ATOM 3047 C C . THR A 1 372 ? 14.336 6.512 -2.301 1.00 83.44 372 THR A C 1
ATOM 3049 O O . THR A 1 372 ? 14.933 7.156 -1.440 1.00 83.44 372 THR A O 1
ATOM 3052 N N . ASN A 1 373 ? 13.132 6.871 -2.750 1.00 75.00 373 ASN A N 1
ATOM 3053 C CA . ASN A 1 373 ? 12.371 7.972 -2.144 1.00 75.00 373 ASN A CA 1
ATOM 3054 C C . ASN A 1 373 ? 11.907 7.669 -0.704 1.00 75.00 373 ASN A C 1
ATOM 3056 O O . ASN A 1 373 ? 11.629 8.588 0.056 1.00 75.00 373 ASN A O 1
ATOM 3060 N N . ASP A 1 374 ? 11.860 6.393 -0.318 1.00 67.88 374 ASP A N 1
ATOM 3061 C CA . ASP A 1 374 ? 11.663 5.955 1.060 1.00 67.88 374 ASP A CA 1
ATOM 3062 C C . ASP A 1 374 ? 12.885 5.149 1.519 1.00 67.88 374 ASP A C 1
ATOM 3064 O O . ASP A 1 374 ? 13.064 3.981 1.163 1.00 67.88 374 ASP A O 1
ATOM 3068 N N . ILE A 1 375 ? 13.746 5.792 2.308 1.00 50.84 375 ILE A N 1
ATOM 3069 C CA . ILE A 1 375 ? 15.017 5.230 2.796 1.00 50.84 375 ILE A CA 1
ATOM 3070 C C . ILE A 1 375 ? 14.778 4.041 3.751 1.00 50.84 375 ILE A C 1
ATOM 3072 O O . ILE A 1 375 ? 15.654 3.187 3.916 1.00 50.84 375 ILE A O 1
ATOM 3076 N N . ASN A 1 376 ? 13.588 3.948 4.358 1.00 50.03 376 ASN A N 1
ATOM 3077 C CA . ASN A 1 376 ? 13.248 2.927 5.353 1.00 50.03 376 ASN A CA 1
ATOM 3078 C C . ASN A 1 376 ? 12.601 1.671 4.756 1.00 50.03 376 ASN A C 1
ATOM 3080 O O . ASN A 1 376 ? 12.482 0.656 5.453 1.00 50.03 376 ASN A O 1
ATOM 3084 N N . SER A 1 377 ? 12.203 1.727 3.486 1.00 57.88 377 SER A N 1
ATOM 3085 C CA . SER A 1 377 ? 11.592 0.618 2.766 1.00 57.88 377 SER A CA 1
ATOM 3086 C C . SER A 1 377 ? 12.582 -0.540 2.585 1.00 57.88 377 SER A C 1
ATOM 3088 O O . SER A 1 377 ? 13.529 -0.461 1.806 1.00 57.88 377 SER A O 1
ATOM 3090 N N . GLN A 1 378 ? 12.364 -1.652 3.296 1.00 62.12 378 GLN A N 1
ATOM 3091 C CA . GLN A 1 378 ? 13.123 -2.887 3.076 1.00 62.12 378 GLN A CA 1
ATOM 3092 C C . GLN A 1 378 ? 12.629 -3.585 1.812 1.00 62.12 378 GLN A C 1
ATOM 3094 O O . GLN A 1 378 ? 11.617 -4.286 1.818 1.00 62.12 378 GLN A O 1
ATOM 3099 N N . ILE A 1 379 ? 13.353 -3.379 0.719 1.00 69.25 379 ILE A N 1
ATOM 3100 C CA . ILE A 1 379 ? 13.132 -4.067 -0.549 1.00 69.25 379 ILE A CA 1
ATOM 3101 C C . ILE A 1 379 ? 14.061 -5.280 -0.595 1.00 69.25 379 ILE A C 1
ATOM 3103 O O . ILE A 1 379 ? 15.266 -5.148 -0.391 1.00 69.25 379 ILE A O 1
ATOM 3107 N N . SER A 1 380 ? 13.525 -6.465 -0.887 1.00 68.50 380 SER A N 1
ATOM 3108 C CA . SER A 1 380 ? 14.363 -7.644 -1.116 1.00 68.50 380 SER A CA 1
ATOM 3109 C C . SER A 1 380 ? 15.198 -7.470 -2.387 1.00 68.50 380 SER A C 1
ATOM 3111 O O . SER A 1 380 ? 14.617 -7.279 -3.461 1.00 68.50 380 SER A O 1
ATOM 3113 N N . GLY A 1 381 ? 16.529 -7.587 -2.271 1.00 65.19 381 GLY A N 1
ATOM 3114 C CA . GLY A 1 381 ? 17.485 -7.412 -3.376 1.00 65.19 381 GLY A CA 1
ATOM 3115 C C . GLY A 1 381 ? 17.084 -8.178 -4.634 1.00 65.19 381 GLY A C 1
ATOM 3116 O O . GLY A 1 381 ? 16.874 -7.572 -5.684 1.00 65.19 381 GLY A O 1
ATOM 3117 N N . ASN A 1 382 ? 16.803 -9.478 -4.491 1.00 74.38 382 ASN A N 1
ATOM 3118 C CA . ASN A 1 382 ? 16.429 -10.332 -5.620 1.00 74.38 382 ASN A CA 1
ATOM 3119 C C . ASN A 1 382 ? 15.220 -9.811 -6.406 1.00 74.38 382 ASN A C 1
ATOM 3121 O O . ASN A 1 382 ? 15.187 -9.946 -7.614 1.00 74.38 382 ASN A O 1
ATOM 3125 N N . SER A 1 383 ? 14.227 -9.184 -5.774 1.00 79.62 383 SER A N 1
ATOM 3126 C CA . SER A 1 383 ? 13.032 -8.713 -6.495 1.00 79.62 383 SER A CA 1
ATOM 3127 C C . SER A 1 383 ? 13.205 -7.374 -7.220 1.00 79.62 383 SER A C 1
ATOM 3129 O O . SER A 1 383 ? 12.286 -6.955 -7.929 1.00 79.62 383 SER A O 1
ATOM 3131 N N . ALA A 1 384 ? 14.336 -6.696 -6.992 1.00 86.25 384 ALA A N 1
ATOM 3132 C CA . ALA A 1 384 ? 14.622 -5.343 -7.463 1.00 86.25 384 ALA A CA 1
ATOM 3133 C C . ALA A 1 384 ? 15.395 -5.298 -8.786 1.00 86.25 384 ALA A C 1
ATOM 3135 O O . ALA A 1 384 ? 15.465 -4.234 -9.403 1.00 86.25 384 ALA A O 1
ATOM 3136 N N . GLY A 1 385 ? 15.962 -6.429 -9.219 1.00 91.81 385 GLY A N 1
ATOM 3137 C CA . GLY A 1 385 ? 16.895 -6.499 -10.343 1.00 91.81 385 GLY A CA 1
ATOM 3138 C C . GLY A 1 385 ? 16.375 -5.816 -11.607 1.00 91.81 385 GLY A C 1
ATOM 3139 O O . GLY A 1 385 ? 17.042 -4.948 -12.157 1.00 91.81 385 GLY A O 1
ATOM 3140 N N . ILE A 1 386 ? 15.131 -6.106 -11.996 1.00 95.25 386 ILE A N 1
ATOM 3141 C CA . ILE A 1 386 ? 14.504 -5.497 -13.177 1.00 95.25 386 ILE A CA 1
ATOM 3142 C C . ILE A 1 386 ? 14.408 -3.971 -13.064 1.00 95.25 386 ILE A C 1
ATOM 3144 O O . ILE A 1 386 ? 14.751 -3.255 -14.009 1.00 95.25 386 ILE A O 1
ATOM 3148 N N . SER A 1 387 ? 13.911 -3.463 -11.932 1.00 94.75 387 SER A N 1
ATOM 3149 C CA . SER A 1 387 ? 13.746 -2.022 -11.728 1.00 94.75 387 SER A CA 1
ATOM 3150 C C . SER A 1 387 ? 15.101 -1.313 -11.716 1.00 94.75 387 SER A C 1
ATOM 3152 O O . SER A 1 387 ? 15.220 -0.243 -12.307 1.00 94.75 387 SER A O 1
ATOM 3154 N N . LEU A 1 388 ? 16.121 -1.923 -11.098 1.00 94.62 388 LEU A N 1
ATOM 3155 C CA . LEU A 1 388 ? 17.492 -1.408 -11.061 1.00 94.62 388 LEU A CA 1
ATOM 3156 C C . LEU A 1 388 ? 18.105 -1.343 -12.465 1.00 94.62 388 LEU A C 1
ATOM 3158 O O . LEU A 1 388 ? 18.564 -0.276 -12.872 1.00 94.62 388 LEU A O 1
ATOM 3162 N N . THR A 1 389 ? 18.046 -2.435 -13.236 1.00 96.19 389 THR A N 1
ATOM 3163 C CA . THR A 1 389 ? 18.545 -2.471 -14.623 1.00 96.19 389 THR A CA 1
ATOM 3164 C C . THR A 1 389 ? 17.853 -1.402 -15.465 1.00 96.19 389 THR A C 1
ATOM 3166 O O . THR A 1 389 ? 18.504 -0.618 -16.154 1.00 96.19 389 THR A O 1
ATOM 3169 N N . THR A 1 390 ? 16.528 -1.293 -15.338 1.00 96.69 390 THR A N 1
ATOM 3170 C CA . THR A 1 390 ? 15.725 -0.305 -16.072 1.00 96.69 390 THR A CA 1
ATOM 3171 C C . THR A 1 390 ? 16.064 1.127 -15.674 1.00 96.69 390 THR A C 1
ATOM 3173 O O . THR A 1 390 ? 16.118 1.996 -16.543 1.00 96.69 390 THR A O 1
ATOM 3176 N N . ALA A 1 391 ? 16.333 1.391 -14.393 1.00 95.50 391 ALA A N 1
ATOM 3177 C CA . ALA A 1 391 ? 16.726 2.714 -13.917 1.00 95.50 391 ALA A CA 1
ATOM 3178 C C . ALA A 1 391 ? 18.112 3.121 -14.439 1.00 95.50 391 ALA A C 1
ATOM 3180 O O . ALA A 1 391 ? 18.282 4.253 -14.897 1.00 95.50 391 ALA A O 1
ATOM 3181 N N . ILE A 1 392 ? 19.071 2.192 -14.464 1.00 95.12 392 ILE A N 1
ATOM 3182 C CA . ILE A 1 392 ? 20.411 2.420 -15.026 1.00 95.12 392 ILE A CA 1
ATOM 3183 C C . ILE A 1 392 ? 20.322 2.720 -16.528 1.00 95.12 392 ILE A C 1
ATOM 3185 O O . ILE A 1 392 ? 20.822 3.755 -16.974 1.00 95.12 392 ILE A O 1
ATOM 3189 N N . ILE A 1 393 ? 19.622 1.883 -17.303 1.00 95.25 393 ILE A N 1
ATOM 3190 C CA . ILE A 1 393 ? 19.434 2.097 -18.750 1.00 95.25 393 ILE A CA 1
ATOM 3191 C C . ILE A 1 393 ? 18.709 3.419 -19.016 1.00 95.25 393 ILE A C 1
ATOM 3193 O O . ILE A 1 393 ? 19.155 4.214 -19.842 1.00 95.25 393 ILE A O 1
ATOM 3197 N N . SER A 1 394 ? 17.626 3.690 -18.281 1.00 95.31 394 SER A N 1
ATOM 3198 C CA . SER A 1 394 ? 16.885 4.952 -18.349 1.00 95.31 394 SER A CA 1
ATOM 3199 C C . SER A 1 394 ? 17.805 6.150 -18.127 1.00 95.31 394 SER A C 1
ATOM 3201 O O . SER A 1 394 ? 17.733 7.120 -18.884 1.00 95.31 394 SER A O 1
ATOM 3203 N N . LYS A 1 395 ? 18.693 6.081 -17.128 1.00 94.62 395 LYS A N 1
ATOM 3204 C CA . LYS A 1 395 ? 19.625 7.161 -16.808 1.00 94.62 395 LYS A CA 1
ATOM 3205 C C . LYS A 1 395 ? 20.670 7.380 -17.900 1.00 94.62 395 LYS A C 1
ATOM 3207 O O . LYS A 1 395 ? 20.937 8.535 -18.223 1.00 94.62 395 LYS A O 1
ATOM 3212 N N . ILE A 1 396 ? 21.236 6.305 -18.452 1.00 93.19 396 ILE A N 1
ATOM 3213 C CA . ILE A 1 396 ? 22.254 6.377 -19.512 1.00 93.19 396 ILE A CA 1
ATOM 3214 C C . ILE A 1 396 ? 21.643 6.912 -20.807 1.00 93.19 396 ILE A C 1
ATOM 3216 O O . ILE A 1 396 ? 22.158 7.871 -21.363 1.00 93.19 396 ILE A O 1
ATOM 3220 N N . LEU A 1 397 ? 20.510 6.356 -21.244 1.00 92.00 397 LEU A N 1
ATOM 3221 C CA . LEU A 1 397 ? 19.846 6.775 -22.484 1.00 92.00 397 LEU A CA 1
ATOM 3222 C C . LEU A 1 397 ? 19.098 8.108 -22.357 1.00 92.00 397 LEU A C 1
ATOM 3224 O O . LEU A 1 397 ? 18.522 8.588 -23.328 1.00 92.00 397 LEU A O 1
ATOM 3228 N N . ASN A 1 398 ? 19.040 8.687 -21.154 1.00 91.31 398 ASN A N 1
ATOM 3229 C CA . ASN A 1 398 ? 18.248 9.878 -20.854 1.00 91.31 398 ASN A CA 1
ATOM 3230 C C . ASN A 1 398 ? 16.748 9.712 -21.216 1.00 91.31 398 ASN A C 1
ATOM 3232 O O . ASN A 1 398 ? 16.051 10.677 -21.534 1.00 91.31 398 ASN A O 1
ATOM 3236 N N . ILE A 1 399 ? 16.226 8.481 -21.140 1.00 91.94 399 ILE A N 1
ATOM 3237 C CA . ILE A 1 399 ? 14.835 8.139 -21.470 1.00 91.94 399 ILE A CA 1
ATOM 3238 C C . ILE A 1 399 ? 14.013 8.047 -20.189 1.00 91.94 399 ILE A C 1
ATOM 3240 O O . ILE A 1 399 ? 14.328 7.274 -19.290 1.00 91.94 399 ILE A O 1
ATOM 3244 N N . LYS A 1 400 ? 12.904 8.785 -20.117 1.00 93.06 400 LYS A N 1
ATOM 3245 C CA . LYS A 1 400 ? 11.977 8.742 -18.975 1.00 93.06 400 LYS A CA 1
ATOM 3246 C C . LYS A 1 400 ? 11.119 7.473 -18.998 1.00 93.06 400 LYS A C 1
ATOM 3248 O O . LYS A 1 400 ? 10.558 7.123 -20.045 1.00 93.06 400 LYS A O 1
ATOM 3253 N N . ILE A 1 401 ? 10.973 6.830 -17.840 1.00 93.31 401 ILE A N 1
ATOM 3254 C CA . ILE A 1 401 ? 10.018 5.737 -17.628 1.00 93.31 401 ILE A CA 1
ATOM 3255 C C . ILE A 1 401 ? 8.691 6.326 -17.130 1.00 93.31 401 ILE A C 1
ATOM 3257 O O . ILE A 1 401 ? 8.722 7.208 -16.272 1.00 93.31 401 ILE A O 1
ATOM 3261 N N . PRO A 1 402 ? 7.535 5.896 -17.671 1.00 90.38 402 PRO A N 1
ATOM 3262 C CA . PRO A 1 402 ? 6.240 6.363 -17.187 1.00 90.38 402 PRO A CA 1
ATOM 3263 C C . PRO A 1 402 ? 6.025 6.035 -15.703 1.00 90.38 402 PRO A C 1
ATOM 3265 O O . PRO A 1 402 ? 6.275 4.912 -15.266 1.00 90.38 402 PRO A O 1
ATOM 3268 N N . ASP A 1 403 ? 5.516 7.002 -14.936 1.00 86.81 403 ASP A N 1
ATOM 3269 C CA . ASP A 1 403 ? 5.244 6.845 -13.496 1.00 86.81 403 ASP A CA 1
ATOM 3270 C C . ASP A 1 403 ? 4.138 5.829 -13.173 1.00 86.81 403 ASP A C 1
ATOM 3272 O O . ASP A 1 403 ? 3.984 5.445 -12.018 1.00 86.81 403 ASP A O 1
ATOM 3276 N N . ASP A 1 404 ? 3.353 5.403 -14.158 1.00 89.69 404 ASP A N 1
ATOM 3277 C CA . ASP A 1 404 ? 2.310 4.382 -14.033 1.00 89.69 404 ASP A CA 1
ATOM 3278 C C . ASP A 1 404 ? 2.796 2.989 -14.471 1.00 89.69 404 ASP A C 1
ATOM 3280 O O . ASP A 1 404 ? 1.985 2.091 -14.704 1.00 89.69 404 ASP A O 1
ATOM 3284 N N . THR A 1 405 ? 4.116 2.806 -14.590 1.00 93.69 405 THR A N 1
ATOM 3285 C CA . THR A 1 405 ? 4.761 1.527 -14.902 1.00 93.69 405 THR A CA 1
ATOM 3286 C C . THR A 1 405 ? 5.544 1.008 -13.696 1.00 93.69 405 THR A C 1
ATOM 3288 O O . THR A 1 405 ? 6.360 1.737 -13.134 1.00 93.69 405 THR A O 1
ATOM 3291 N N . ALA A 1 406 ? 5.328 -0.249 -13.305 1.00 93.56 406 ALA A N 1
ATOM 3292 C CA . ALA A 1 406 ? 6.043 -0.911 -12.213 1.00 93.56 406 ALA A CA 1
ATOM 3293 C C . ALA A 1 406 ? 6.602 -2.279 -12.629 1.00 93.56 406 ALA A C 1
ATOM 3295 O O . ALA A 1 406 ? 6.186 -2.874 -13.625 1.00 93.56 406 ALA A O 1
ATOM 3296 N N . PHE A 1 407 ? 7.556 -2.778 -11.845 1.00 93.81 407 PHE A N 1
ATOM 3297 C CA . PHE A 1 407 ? 8.297 -3.998 -12.148 1.00 93.81 407 PHE A CA 1
ATOM 3298 C C . PHE A 1 407 ? 8.501 -4.827 -10.884 1.00 93.81 407 PHE A C 1
ATOM 3300 O O . PHE A 1 407 ? 8.677 -4.284 -9.788 1.00 93.81 407 PHE A O 1
ATOM 3307 N N . THR A 1 408 ? 8.525 -6.147 -11.037 1.00 92.38 408 THR A N 1
ATOM 3308 C CA . THR A 1 408 ? 9.049 -7.055 -10.015 1.00 92.38 408 THR A CA 1
ATOM 3309 C C . THR A 1 408 ? 9.583 -8.320 -10.672 1.00 92.38 408 THR A C 1
ATOM 3311 O O . THR A 1 408 ? 9.017 -8.794 -11.652 1.00 92.38 408 THR A O 1
ATOM 3314 N N . GLY A 1 409 ? 10.677 -8.859 -10.147 1.00 92.00 409 GLY A N 1
ATOM 3315 C CA . GLY A 1 409 ? 11.288 -10.077 -10.669 1.00 92.00 409 GLY A CA 1
ATOM 3316 C C . GLY A 1 409 ? 12.782 -10.112 -10.387 1.00 92.00 409 GLY A C 1
ATOM 3317 O O . GLY A 1 409 ? 13.423 -9.059 -10.311 1.00 92.00 409 GLY A O 1
ATOM 3318 N N . ALA A 1 410 ? 13.317 -11.318 -10.224 1.00 92.12 410 ALA A N 1
ATOM 3319 C CA . ALA A 1 410 ? 14.757 -11.519 -10.150 1.00 92.12 410 ALA A CA 1
ATOM 3320 C C . ALA A 1 410 ? 15.354 -11.614 -11.546 1.00 92.12 410 ALA A C 1
ATOM 3322 O O . ALA A 1 410 ? 14.725 -12.169 -12.441 1.00 92.12 410 ALA A O 1
ATOM 3323 N N . ILE A 1 411 ? 16.546 -11.047 -11.722 1.00 94.38 411 ILE A N 1
ATOM 3324 C CA . ILE A 1 411 ? 17.265 -11.018 -12.994 1.00 94.38 411 ILE A CA 1
ATOM 3325 C C . ILE A 1 411 ? 18.585 -11.774 -12.847 1.00 94.38 411 ILE A C 1
ATOM 3327 O O . ILE A 1 411 ? 19.280 -11.603 -11.843 1.00 94.38 411 ILE A O 1
ATOM 3331 N N . SER A 1 412 ? 18.913 -12.625 -13.817 1.00 93.50 412 SER A N 1
ATOM 3332 C CA . SER A 1 412 ? 20.232 -13.259 -13.920 1.00 93.50 412 SER A CA 1
ATOM 3333 C C . SER A 1 412 ? 21.176 -12.443 -14.808 1.00 93.50 412 SER A C 1
ATOM 3335 O O . SER A 1 412 ? 20.739 -11.512 -15.483 1.00 93.50 412 SER A O 1
ATOM 3337 N N . LEU A 1 413 ? 22.467 -12.791 -14.836 1.00 92.56 413 LEU A N 1
ATOM 3338 C CA . LEU A 1 413 ? 23.451 -12.130 -15.710 1.00 92.56 413 LEU A CA 1
ATOM 3339 C C . LEU A 1 413 ? 23.122 -12.304 -17.200 1.00 92.56 413 LEU A C 1
ATOM 3341 O O . LEU A 1 413 ? 23.407 -11.422 -18.001 1.00 92.56 413 LEU A O 1
ATOM 3345 N N . GLU A 1 414 ? 22.467 -13.406 -17.560 1.00 91.94 414 GLU A N 1
ATOM 3346 C CA . GLU A 1 414 ? 21.989 -13.679 -18.919 1.00 91.94 414 GLU A CA 1
ATOM 3347 C C . GLU A 1 414 ? 20.706 -12.901 -19.265 1.00 91.94 414 GLU A C 1
ATOM 3349 O O . GLU A 1 414 ? 20.186 -13.032 -20.369 1.00 91.94 414 GLU A O 1
ATOM 3354 N N . GLY A 1 415 ? 20.154 -12.122 -18.327 1.00 92.44 415 GLY A N 1
ATOM 3355 C CA . GLY A 1 415 ? 18.915 -11.369 -18.523 1.00 92.44 415 GLY A CA 1
ATOM 3356 C C . GLY A 1 415 ? 17.635 -12.194 -18.352 1.00 92.44 415 GLY A C 1
ATOM 3357 O O . GLY A 1 415 ? 16.553 -11.694 -18.661 1.00 92.44 415 GLY A O 1
ATOM 3358 N N . CYS A 1 416 ? 17.711 -13.430 -17.844 1.00 96.31 416 CYS A N 1
ATOM 3359 C CA . CYS A 1 416 ? 16.531 -14.247 -17.547 1.00 96.31 416 CYS A CA 1
ATOM 3360 C C . CYS A 1 416 ? 15.774 -13.704 -16.329 1.00 96.31 416 CYS A C 1
ATOM 3362 O O . CYS A 1 416 ? 16.382 -13.355 -15.314 1.00 96.31 416 CYS A O 1
ATOM 3364 N N . ILE A 1 417 ? 14.442 -13.699 -16.407 1.00 96.75 417 ILE A N 1
ATOM 3365 C CA . ILE A 1 417 ? 13.552 -13.216 -15.352 1.00 96.75 417 ILE A CA 1
ATOM 3366 C C . ILE A 1 417 ? 12.953 -14.384 -14.566 1.00 96.75 417 ILE A C 1
ATOM 3368 O O . ILE A 1 417 ? 12.350 -15.294 -15.134 1.00 96.75 417 ILE A O 1
ATOM 3372 N N . LYS A 1 418 ? 13.103 -14.346 -13.240 1.00 95.38 418 LYS A N 1
ATOM 3373 C CA . LYS A 1 418 ? 12.708 -15.418 -12.317 1.00 95.38 418 LYS A CA 1
ATOM 3374 C C . LYS A 1 418 ? 11.615 -15.007 -11.345 1.00 95.38 418 LYS A C 1
ATOM 3376 O O . LYS A 1 418 ? 11.507 -13.830 -10.978 1.00 95.38 418 LYS A O 1
ATOM 3381 N N . ALA A 1 419 ? 10.819 -16.001 -10.938 1.00 94.19 419 ALA A N 1
ATOM 3382 C CA . ALA A 1 419 ? 9.702 -15.831 -10.021 1.00 94.19 419 ALA A CA 1
ATOM 3383 C C . ALA A 1 419 ? 10.101 -15.138 -8.714 1.00 94.19 419 ALA A C 1
ATOM 3385 O O . ALA A 1 419 ? 11.197 -15.317 -8.180 1.00 94.19 419 ALA A O 1
ATOM 3386 N N . VAL A 1 420 ? 9.154 -14.384 -8.164 1.00 91.56 420 VAL A N 1
ATOM 3387 C CA . VAL A 1 420 ? 9.270 -13.744 -6.851 1.00 91.56 420 VAL A CA 1
ATOM 3388 C C . VAL A 1 420 ? 8.066 -14.087 -5.980 1.00 91.56 420 VAL A C 1
ATOM 3390 O O . VAL A 1 420 ? 6.975 -14.360 -6.479 1.00 91.56 420 VAL A O 1
ATOM 3393 N N . GLY A 1 421 ? 8.261 -14.056 -4.662 1.00 86.88 421 GLY A N 1
ATOM 3394 C CA . GLY A 1 421 ? 7.185 -14.259 -3.693 1.00 86.88 421 GLY A CA 1
ATOM 3395 C C . GLY A 1 421 ? 6.228 -13.066 -3.580 1.00 86.88 421 GLY A C 1
ATOM 3396 O O . GLY A 1 421 ? 6.536 -11.955 -4.038 1.00 86.88 421 GLY A O 1
ATOM 3397 N N . ALA A 1 422 ? 5.088 -13.317 -2.921 1.00 84.00 422 ALA A N 1
ATOM 3398 C CA . ALA A 1 422 ? 4.058 -12.328 -2.579 1.00 84.00 422 ALA A CA 1
ATOM 3399 C C . ALA A 1 422 ? 3.544 -11.520 -3.788 1.00 84.00 422 ALA A C 1
ATOM 3401 O O . ALA A 1 422 ? 3.322 -10.309 -3.707 1.00 84.00 422 ALA A O 1
ATOM 3402 N N . ILE A 1 423 ? 3.412 -12.179 -4.946 1.00 89.56 423 ILE A N 1
ATOM 3403 C CA . ILE A 1 423 ? 2.997 -11.522 -6.191 1.00 89.56 423 ILE A CA 1
ATOM 3404 C C . ILE A 1 423 ? 1.557 -11.006 -6.122 1.00 89.56 423 ILE A C 1
ATOM 3406 O O . ILE A 1 423 ? 1.249 -9.950 -6.666 1.00 89.56 423 ILE A O 1
ATOM 3410 N N . ASP A 1 424 ? 0.698 -11.711 -5.396 1.00 84.19 424 ASP A N 1
ATOM 3411 C CA . ASP A 1 424 ? -0.680 -11.333 -5.120 1.00 84.19 424 ASP A CA 1
ATOM 3412 C C . ASP A 1 424 ? -0.769 -9.960 -4.445 1.00 84.19 424 ASP A C 1
ATOM 3414 O O . ASP A 1 424 ? -1.441 -9.051 -4.938 1.00 84.19 424 ASP A O 1
ATOM 3418 N N . LEU A 1 425 ? -0.003 -9.770 -3.373 1.00 79.62 425 LEU A N 1
ATOM 3419 C CA . LEU A 1 425 ? 0.056 -8.516 -2.626 1.00 79.62 425 LEU A CA 1
ATOM 3420 C C . LEU A 1 425 ? 0.632 -7.381 -3.467 1.00 79.62 425 LEU A C 1
ATOM 3422 O O . LEU A 1 425 ? 0.104 -6.267 -3.451 1.00 79.62 425 LEU A O 1
ATOM 3426 N N . LYS A 1 426 ? 1.696 -7.665 -4.226 1.00 88.12 426 LYS A N 1
ATOM 3427 C CA . LYS A 1 426 ? 2.338 -6.698 -5.127 1.00 88.12 426 LYS A CA 1
ATOM 3428 C C . LYS A 1 426 ? 1.362 -6.178 -6.179 1.00 88.12 426 LYS A C 1
ATOM 3430 O O . LYS A 1 426 ? 1.267 -4.969 -6.380 1.00 88.12 426 LYS A O 1
ATOM 3435 N N . LEU A 1 427 ? 0.605 -7.076 -6.804 1.00 90.50 427 LEU A N 1
ATOM 3436 C CA . LEU A 1 427 ? -0.359 -6.720 -7.841 1.00 90.50 427 LEU A CA 1
ATOM 3437 C C . LEU A 1 427 ? -1.580 -5.986 -7.282 1.00 90.50 427 LEU A C 1
ATOM 3439 O O . LEU A 1 427 ? -2.002 -4.996 -7.878 1.00 90.50 427 LEU A O 1
ATOM 3443 N N . ILE A 1 428 ? -2.103 -6.394 -6.119 1.00 82.62 428 ILE A N 1
ATOM 3444 C CA . ILE A 1 428 ? -3.179 -5.654 -5.437 1.00 82.62 428 ILE A CA 1
ATOM 3445 C C . ILE A 1 428 ? -2.714 -4.230 -5.115 1.00 82.62 428 ILE A C 1
ATOM 3447 O O . ILE A 1 428 ? -3.446 -3.268 -5.362 1.00 82.62 428 ILE A O 1
ATOM 3451 N N . LYS A 1 429 ? -1.469 -4.066 -4.647 1.00 83.00 429 LYS A N 1
ATOM 3452 C CA . LYS A 1 429 ? -0.916 -2.739 -4.372 1.00 83.00 429 LYS A CA 1
ATOM 3453 C C . LYS A 1 429 ? -0.794 -1.885 -5.632 1.00 83.00 429 LYS A C 1
ATOM 3455 O O . LYS A 1 429 ? -1.213 -0.731 -5.611 1.00 83.00 429 LYS A O 1
ATOM 3460 N N . CYS A 1 430 ? -0.280 -2.440 -6.729 1.00 87.50 430 CYS A N 1
ATOM 3461 C CA . CYS A 1 430 ? -0.232 -1.753 -8.024 1.00 87.50 430 CYS A CA 1
ATOM 3462 C C . CYS A 1 430 ? -1.614 -1.304 -8.491 1.00 87.50 430 CYS A C 1
ATOM 3464 O O . CYS A 1 430 ? -1.799 -0.127 -8.802 1.00 87.50 430 CYS A O 1
ATOM 3466 N N . SER A 1 431 ? -2.586 -2.213 -8.435 1.00 85.81 431 SER A N 1
ATOM 3467 C CA . SER A 1 431 ? -3.978 -1.934 -8.771 1.00 85.81 431 SER A CA 1
ATOM 3468 C C . SER A 1 431 ? -4.550 -0.785 -7.935 1.00 85.81 431 SER A C 1
ATOM 3470 O O . SER A 1 431 ? -5.270 0.056 -8.457 1.00 85.81 431 SER A O 1
ATOM 3472 N N . ASN A 1 432 ? -4.240 -0.725 -6.639 1.00 75.50 432 ASN A N 1
ATOM 3473 C CA . ASN A 1 432 ? -4.748 0.312 -5.737 1.00 75.50 432 ASN A CA 1
ATOM 3474 C C . ASN A 1 432 ? -4.003 1.647 -5.842 1.00 75.50 432 ASN A C 1
ATOM 3476 O O . ASN A 1 432 ? -4.529 2.682 -5.435 1.00 75.50 432 ASN A O 1
ATOM 3480 N N . SER A 1 433 ? -2.783 1.639 -6.368 1.00 74.88 433 SER A N 1
ATOM 3481 C CA . SER A 1 433 ? -1.952 2.831 -6.551 1.00 74.88 433 SER A CA 1
ATOM 3482 C C . SER A 1 433 ? -2.032 3.416 -7.963 1.00 74.88 433 SER A C 1
ATOM 3484 O O . SER A 1 433 ? -1.207 4.257 -8.306 1.00 74.88 433 SER A O 1
ATOM 3486 N N . GLY A 1 434 ? -3.000 2.973 -8.775 1.00 78.94 434 GLY A N 1
ATOM 3487 C CA . GLY A 1 434 ? -3.225 3.506 -10.119 1.00 78.94 434 GLY A CA 1
ATOM 3488 C C . GLY A 1 434 ? -2.118 3.163 -11.120 1.00 78.94 434 GLY A C 1
ATOM 3489 O O . GLY A 1 434 ? -1.975 3.850 -12.131 1.00 78.94 434 GLY A O 1
ATOM 3490 N N . ILE A 1 435 ? -1.319 2.122 -10.853 1.00 88.12 435 ILE A N 1
ATOM 3491 C CA . ILE A 1 435 ? -0.337 1.613 -11.815 1.00 88.12 435 ILE A CA 1
ATOM 3492 C C . ILE A 1 435 ? -1.095 0.966 -12.973 1.00 88.12 435 ILE A C 1
ATOM 3494 O O . ILE A 1 435 ? -1.907 0.067 -12.764 1.00 88.12 435 ILE A O 1
ATOM 3498 N N . LYS A 1 436 ? -0.810 1.413 -14.197 1.00 90.69 436 LYS A N 1
ATOM 3499 C CA . LYS A 1 436 ? -1.475 0.932 -15.415 1.00 90.69 436 LYS A CA 1
ATOM 3500 C C . LYS A 1 436 ? -0.718 -0.195 -16.095 1.00 90.69 436 LYS A C 1
ATOM 3502 O O . LYS A 1 436 ? -1.317 -0.971 -16.829 1.00 90.69 436 LYS A O 1
ATOM 3507 N N . LYS A 1 437 ? 0.594 -0.292 -15.878 1.00 94.81 437 LYS A N 1
ATOM 3508 C CA . LYS A 1 437 ? 1.436 -1.322 -16.491 1.00 94.81 437 LYS A CA 1
ATOM 3509 C C . LYS A 1 437 ? 2.324 -1.976 -15.440 1.00 94.81 437 LYS A C 1
ATOM 3511 O O . LYS A 1 437 ? 3.094 -1.289 -14.773 1.00 94.81 437 LYS A O 1
ATOM 3516 N N . VAL A 1 438 ? 2.261 -3.299 -15.319 1.00 96.12 438 VAL A N 1
ATOM 3517 C CA . VAL A 1 438 ? 3.137 -4.059 -14.414 1.00 96.12 438 VAL A CA 1
ATOM 3518 C C . VAL A 1 438 ? 3.812 -5.191 -15.169 1.00 96.12 438 VAL A C 1
ATOM 3520 O O . VAL A 1 438 ? 3.133 -6.018 -15.770 1.00 96.12 438 VAL A O 1
ATOM 3523 N N . PHE A 1 439 ? 5.139 -5.252 -15.102 1.00 97.19 439 PHE A N 1
ATOM 3524 C CA . PHE A 1 439 ? 5.913 -6.387 -15.603 1.00 97.19 439 PHE A CA 1
ATOM 3525 C C . PHE A 1 439 ? 6.164 -7.388 -14.477 1.00 97.19 439 PHE A C 1
ATOM 3527 O O . PHE A 1 439 ? 6.686 -7.007 -13.422 1.00 97.19 439 PHE A O 1
ATOM 3534 N N . ILE A 1 440 ? 5.805 -8.654 -14.706 1.00 96.50 440 ILE A N 1
ATOM 3535 C CA . ILE A 1 440 ? 6.007 -9.748 -13.747 1.00 96.50 440 ILE A CA 1
ATOM 3536 C C . ILE A 1 440 ? 6.618 -10.983 -14.432 1.00 96.50 440 ILE A C 1
ATOM 3538 O O . ILE A 1 440 ? 6.408 -11.184 -15.631 1.00 96.50 440 ILE A O 1
ATOM 3542 N N . PRO A 1 441 ? 7.319 -11.859 -13.695 1.00 97.19 441 PRO A N 1
ATOM 3543 C CA . PRO A 1 441 ? 7.885 -13.079 -14.261 1.00 97.19 441 PRO A CA 1
ATOM 3544 C C . PRO A 1 441 ? 6.789 -14.000 -14.805 1.00 97.19 441 PRO A C 1
ATOM 3546 O O . PRO A 1 441 ? 5.772 -14.216 -14.141 1.00 97.19 441 PRO A O 1
ATOM 3549 N N . LYS A 1 442 ? 7.014 -14.618 -15.970 1.00 97.50 442 LYS A N 1
ATOM 3550 C CA . LYS A 1 442 ? 6.097 -15.616 -16.551 1.00 97.50 442 LYS A CA 1
ATOM 3551 C C . LYS A 1 442 ? 5.856 -16.791 -15.602 1.00 97.50 442 LYS A C 1
ATOM 3553 O O . LYS A 1 442 ? 4.741 -17.291 -15.508 1.00 97.50 442 LYS A O 1
ATOM 3558 N N . GLU A 1 443 ? 6.869 -17.169 -14.826 1.00 96.81 443 GLU A N 1
ATOM 3559 C CA . GLU A 1 443 ? 6.779 -18.207 -13.792 1.00 96.81 443 GLU A CA 1
ATOM 3560 C C . GLU A 1 443 ? 5.713 -17.899 -12.706 1.00 96.81 443 GLU A C 1
ATOM 3562 O O . GLU A 1 443 ? 5.167 -18.827 -12.111 1.00 96.81 443 GLU A O 1
ATOM 3567 N N . ASN A 1 444 ? 5.348 -16.626 -12.481 1.00 95.88 444 ASN A N 1
ATOM 3568 C CA . ASN A 1 444 ? 4.297 -16.221 -11.535 1.00 95.88 444 ASN A CA 1
ATOM 3569 C C . ASN A 1 444 ? 2.865 -16.240 -12.125 1.00 95.88 444 ASN A C 1
ATOM 3571 O O . ASN A 1 444 ? 1.914 -15.885 -11.425 1.00 95.88 444 ASN A O 1
ATOM 3575 N N . GLU A 1 445 ? 2.668 -16.665 -13.379 1.00 96.25 445 GLU A N 1
ATOM 3576 C CA . GLU A 1 445 ? 1.363 -16.655 -14.068 1.00 96.25 445 GLU A CA 1
ATOM 3577 C C . GLU A 1 445 ? 0.252 -17.367 -13.284 1.00 96.25 445 GLU A C 1
ATOM 3579 O O . GLU A 1 445 ? -0.855 -16.846 -13.162 1.00 96.25 445 GLU A O 1
ATOM 3584 N N . LYS A 1 446 ? 0.548 -18.532 -12.694 1.00 91.81 446 LYS A N 1
ATOM 3585 C CA . LYS A 1 446 ? -0.441 -19.298 -11.916 1.00 91.81 446 LYS A CA 1
ATOM 3586 C C . LYS A 1 446 ? -0.982 -18.515 -10.721 1.00 91.81 446 LYS A C 1
ATOM 3588 O O . LYS A 1 446 ? -2.161 -18.637 -10.402 1.00 91.81 446 LYS A O 1
ATOM 3593 N N . ASP A 1 447 ? -0.134 -17.740 -10.054 1.00 88.56 447 ASP A N 1
ATOM 3594 C CA . ASP A 1 447 ? -0.535 -16.942 -8.896 1.00 88.56 447 ASP A CA 1
ATOM 3595 C C . ASP A 1 447 ? -1.262 -15.665 -9.321 1.00 88.56 447 ASP A C 1
ATOM 3597 O O . ASP A 1 447 ? -2.261 -15.301 -8.703 1.00 88.56 447 ASP A O 1
ATOM 3601 N N . TYR A 1 448 ? -0.839 -15.048 -10.427 1.00 93.31 448 TYR A N 1
ATOM 3602 C CA . TYR A 1 448 ? -1.566 -13.944 -11.052 1.00 93.31 448 TYR A CA 1
ATOM 3603 C C . TYR A 1 448 ? -3.001 -14.340 -11.434 1.00 93.31 448 TYR A C 1
ATOM 3605 O O . TYR A 1 448 ? -3.947 -13.629 -11.092 1.00 93.31 448 TYR A O 1
ATOM 3613 N N . LEU A 1 449 ? -3.197 -15.492 -12.083 1.00 91.25 449 LEU A N 1
ATOM 3614 C CA . LEU A 1 449 ? -4.524 -15.926 -12.534 1.00 91.25 449 LEU A CA 1
ATOM 3615 C C . LEU A 1 449 ? -5.527 -16.056 -11.380 1.00 91.25 449 LEU A C 1
ATOM 3617 O O . LEU A 1 449 ? -6.682 -15.665 -11.546 1.00 91.25 449 LEU A O 1
ATOM 3621 N N . LYS A 1 450 ? -5.080 -16.502 -10.195 1.00 85.12 450 LYS A N 1
ATOM 3622 C CA . LYS A 1 450 ? -5.919 -16.617 -8.984 1.00 85.12 450 LYS A CA 1
ATOM 3623 C C . LYS A 1 450 ? -6.507 -15.282 -8.527 1.00 85.12 450 LYS A C 1
ATOM 3625 O O . LYS A 1 450 ? -7.535 -15.283 -7.853 1.00 85.12 450 LYS A O 1
ATOM 3630 N N . ILE A 1 451 ? -5.842 -14.170 -8.845 1.00 84.12 451 ILE A N 1
ATOM 3631 C CA . ILE A 1 451 ? -6.232 -12.840 -8.372 1.00 84.12 451 ILE A CA 1
ATOM 3632 C C . ILE A 1 451 ? -6.616 -11.855 -9.475 1.00 84.12 451 ILE A C 1
ATOM 3634 O O . ILE A 1 451 ? -7.083 -10.766 -9.159 1.00 84.12 451 ILE A O 1
ATOM 3638 N N . SER A 1 452 ? -6.446 -12.225 -10.744 1.00 86.19 452 SER A N 1
ATOM 3639 C CA . SER A 1 452 ? -6.675 -11.363 -11.912 1.00 86.19 452 SER A CA 1
ATOM 3640 C C . SER A 1 452 ? -8.037 -10.657 -11.897 1.00 86.19 452 SER A C 1
ATOM 3642 O O . SER A 1 452 ? -8.110 -9.461 -12.159 1.00 86.19 452 SER A O 1
ATOM 3644 N N . SER A 1 453 ? -9.100 -11.352 -11.482 1.00 82.06 453 SER A N 1
ATOM 3645 C CA . SER A 1 453 ? -10.458 -10.803 -11.372 1.00 82.06 453 SER A CA 1
ATOM 3646 C C . SER A 1 453 ? -10.638 -9.754 -10.268 1.00 82.06 453 SER A C 1
ATOM 3648 O O . SER A 1 453 ? -11.674 -9.097 -10.222 1.00 82.06 453 SER A O 1
ATOM 3650 N N . TYR A 1 454 ? -9.690 -9.641 -9.334 1.00 77.31 454 TYR A N 1
ATOM 3651 C CA . TYR A 1 454 ? -9.730 -8.691 -8.215 1.00 77.31 454 TYR A CA 1
ATOM 3652 C C . TYR A 1 454 ? -8.926 -7.414 -8.477 1.00 77.31 454 TYR A C 1
ATOM 3654 O O . TYR A 1 454 ? -8.939 -6.511 -7.635 1.00 77.31 454 TYR A O 1
ATOM 3662 N N . LEU A 1 455 ? -8.201 -7.366 -9.594 1.00 85.44 455 LEU A N 1
ATOM 3663 C CA . LEU A 1 455 ? -7.355 -6.250 -9.989 1.00 85.44 455 LEU A CA 1
ATOM 3664 C C . LEU A 1 455 ? -8.146 -5.232 -10.813 1.00 85.44 455 LEU A C 1
ATOM 3666 O O . LEU A 1 455 ? -9.179 -5.550 -11.397 1.00 85.44 455 LEU A O 1
ATOM 3670 N N . ASN A 1 456 ? -7.648 -3.999 -10.859 1.00 84.31 456 ASN A N 1
ATOM 3671 C CA . ASN A 1 456 ? -8.188 -2.951 -11.711 1.00 84.31 456 ASN A CA 1
ATOM 3672 C C . ASN A 1 456 ? -8.124 -3.427 -13.178 1.00 84.31 456 ASN A C 1
ATOM 3674 O O . ASN A 1 456 ? -7.029 -3.754 -13.643 1.00 84.31 456 ASN A O 1
ATOM 3678 N N . PRO A 1 457 ? -9.253 -3.462 -13.912 1.00 85.06 457 PRO A N 1
ATOM 3679 C CA . PRO A 1 457 ? -9.289 -3.936 -15.295 1.00 85.06 457 PRO A CA 1
ATOM 3680 C C . PRO A 1 457 ? -8.464 -3.073 -16.262 1.00 85.06 457 PRO A C 1
ATOM 3682 O O . PRO A 1 457 ? -8.065 -3.558 -17.316 1.00 85.06 457 PRO A O 1
ATOM 3685 N N . GLU A 1 458 ? -8.172 -1.815 -15.915 1.00 86.06 458 GLU A N 1
ATOM 3686 C CA . GLU A 1 458 ? -7.276 -0.951 -16.694 1.00 86.06 458 GLU A CA 1
ATOM 3687 C C . GLU A 1 458 ? -5.785 -1.262 -16.467 1.00 86.06 458 GLU A C 1
ATOM 3689 O O . GLU A 1 458 ? -4.931 -0.759 -17.201 1.00 86.06 458 GLU A O 1
ATOM 3694 N N . MET A 1 459 ? -5.442 -2.072 -15.456 1.00 91.94 459 MET A N 1
ATOM 3695 C CA . MET A 1 459 ? -4.061 -2.472 -15.196 1.00 91.94 459 MET A CA 1
ATOM 3696 C C . ME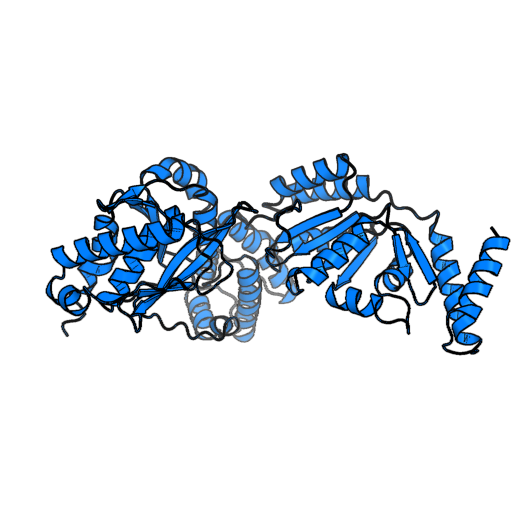T A 1 459 ? -3.656 -3.626 -16.116 1.00 91.94 459 MET A C 1
ATOM 3698 O O . MET A 1 459 ? -4.096 -4.765 -15.963 1.00 91.94 459 MET A O 1
ATOM 3702 N N . ASN A 1 460 ? -2.739 -3.344 -17.035 1.00 94.81 460 ASN A N 1
ATOM 3703 C CA . ASN A 1 460 ? -2.140 -4.333 -17.915 1.00 94.81 460 ASN A CA 1
ATOM 3704 C C . ASN A 1 460 ? -0.969 -5.048 -17.221 1.00 94.81 460 ASN A C 1
ATOM 3706 O O . ASN A 1 460 ? 0.064 -4.437 -16.921 1.00 94.81 460 ASN A O 1
ATOM 3710 N N . VAL A 1 461 ? -1.128 -6.350 -16.985 1.00 96.38 461 VAL A N 1
ATOM 3711 C CA . VAL A 1 461 ? -0.095 -7.219 -16.411 1.00 96.38 461 VAL A CA 1
ATOM 3712 C C . VAL A 1 461 ? 0.616 -7.965 -17.536 1.00 96.38 461 VAL A C 1
ATOM 3714 O O . VAL A 1 461 ? 0.013 -8.771 -18.241 1.00 96.38 461 VAL A O 1
ATOM 3717 N N . ILE A 1 462 ? 1.912 -7.702 -17.694 1.00 96.81 462 ILE A N 1
ATOM 3718 C CA . ILE A 1 462 ? 2.748 -8.252 -18.763 1.00 96.81 462 ILE A CA 1
ATOM 3719 C C . ILE A 1 462 ? 3.656 -9.329 -18.167 1.00 96.81 462 ILE A C 1
ATOM 3721 O O . ILE A 1 462 ? 4.520 -9.043 -17.337 1.00 96.81 462 ILE A O 1
ATOM 3725 N N . LEU A 1 463 ? 3.442 -10.570 -18.601 1.00 97.38 463 LEU A N 1
ATOM 3726 C CA . LEU A 1 463 ? 4.257 -11.727 -18.238 1.00 97.38 463 LEU A CA 1
ATOM 3727 C C . LEU A 1 463 ? 5.505 -11.773 -19.126 1.00 97.38 463 LEU A C 1
ATOM 3729 O O . LEU A 1 463 ? 5.360 -11.758 -20.345 1.00 97.38 463 LEU A O 1
ATOM 3733 N N . ILE A 1 464 ? 6.692 -11.869 -18.529 1.00 97.38 464 ILE A N 1
ATOM 3734 C CA . ILE A 1 464 ? 7.979 -11.833 -19.249 1.00 97.38 464 ILE A CA 1
ATOM 3735 C C . ILE A 1 464 ? 8.916 -12.974 -18.832 1.00 97.38 464 ILE A C 1
ATOM 3737 O O . ILE A 1 464 ? 8.904 -13.403 -17.674 1.00 97.38 464 ILE A O 1
ATOM 3741 N N . ASN A 1 465 ? 9.743 -13.451 -19.764 1.00 96.94 465 ASN A N 1
ATOM 3742 C CA . ASN A 1 465 ? 10.791 -14.452 -19.531 1.00 96.94 465 ASN A CA 1
ATOM 3743 C C . ASN A 1 465 ? 12.195 -13.841 -19.522 1.00 96.94 465 ASN A C 1
ATOM 3745 O O . ASN A 1 465 ? 13.042 -14.304 -18.760 1.00 96.94 465 ASN A O 1
ATOM 3749 N N . THR A 1 466 ? 12.451 -12.823 -20.349 1.00 96.75 466 THR A N 1
ATOM 3750 C CA . THR A 1 466 ? 13.765 -12.165 -20.438 1.00 96.75 466 THR A CA 1
ATOM 3751 C C . THR A 1 466 ? 13.655 -10.646 -20.370 1.00 96.75 466 THR A C 1
ATOM 3753 O O . THR A 1 466 ? 12.588 -10.054 -20.561 1.00 96.75 466 THR A O 1
ATOM 3756 N N . TYR A 1 467 ? 14.780 -9.992 -20.079 1.00 96.06 467 TYR A N 1
ATOM 3757 C CA . TYR A 1 467 ? 14.865 -8.537 -20.042 1.00 96.06 467 TYR A CA 1
ATOM 3758 C C . TYR A 1 467 ? 14.700 -7.894 -21.434 1.00 96.06 467 TYR A C 1
ATOM 3760 O O . TYR A 1 467 ? 14.262 -6.745 -21.515 1.00 96.06 467 TYR A O 1
ATOM 3768 N N . ASP A 1 468 ? 14.939 -8.631 -22.529 1.00 93.88 468 ASP A N 1
ATOM 3769 C CA . ASP A 1 468 ? 14.700 -8.158 -23.906 1.00 93.88 468 ASP A CA 1
ATOM 3770 C C . ASP A 1 468 ? 13.268 -7.667 -24.098 1.00 93.88 468 ASP A C 1
ATOM 3772 O O . ASP A 1 468 ? 13.029 -6.626 -24.710 1.00 93.88 468 ASP A O 1
ATOM 3776 N N . GLU A 1 469 ? 12.299 -8.390 -23.538 1.00 94.69 469 GLU A N 1
ATOM 3777 C CA . GLU A 1 469 ? 10.881 -8.052 -23.645 1.00 94.69 469 GLU A CA 1
ATOM 3778 C C . GLU A 1 469 ? 10.586 -6.682 -23.018 1.00 94.69 469 GLU A C 1
ATOM 3780 O O . GLU A 1 469 ? 9.835 -5.877 -23.578 1.00 94.69 469 GLU A O 1
ATOM 3785 N N . ILE A 1 470 ? 11.237 -6.375 -21.891 1.00 94.69 470 ILE A N 1
ATOM 3786 C CA . ILE A 1 470 ? 11.148 -5.068 -21.231 1.00 94.69 470 ILE A CA 1
ATOM 3787 C C . ILE A 1 470 ? 11.853 -4.005 -22.068 1.00 94.69 470 ILE A C 1
ATOM 3789 O O . ILE A 1 470 ? 11.286 -2.934 -22.311 1.00 94.69 470 ILE A O 1
ATOM 3793 N N . PHE A 1 471 ? 13.076 -4.295 -22.518 1.00 93.50 471 PHE A N 1
ATOM 3794 C CA . PHE A 1 471 ? 13.885 -3.346 -23.272 1.00 93.50 471 PHE A CA 1
ATOM 3795 C C . PHE A 1 471 ? 13.169 -2.899 -24.554 1.00 93.50 471 PHE A C 1
ATOM 3797 O O . PHE A 1 471 ? 13.058 -1.701 -24.840 1.00 93.50 471 PHE A O 1
ATOM 3804 N N . ASN A 1 472 ? 12.572 -3.855 -25.266 1.00 90.62 472 ASN A N 1
ATOM 3805 C CA . ASN A 1 472 ? 11.798 -3.621 -26.481 1.00 90.62 472 ASN A CA 1
ATOM 3806 C C . ASN A 1 472 ? 10.524 -2.808 -26.205 1.00 90.62 472 ASN A C 1
ATOM 3808 O O . ASN A 1 472 ? 10.189 -1.906 -26.976 1.00 90.62 472 ASN A O 1
ATOM 3812 N N . ASN A 1 473 ? 9.830 -3.076 -25.091 1.00 90.06 473 ASN A N 1
ATOM 3813 C CA . ASN A 1 473 ? 8.606 -2.354 -24.726 1.00 90.06 473 ASN A CA 1
ATOM 3814 C C . ASN A 1 473 ? 8.875 -0.888 -24.347 1.00 90.06 473 ASN A C 1
ATOM 3816 O O . ASN A 1 473 ? 8.033 -0.024 -24.605 1.00 90.06 473 ASN A O 1
ATOM 3820 N N . LEU A 1 474 ? 10.023 -0.606 -23.720 1.00 90.81 474 LEU A N 1
ATOM 3821 C CA . LEU A 1 474 ? 10.290 0.692 -23.093 1.00 90.81 474 LEU A CA 1
ATOM 3822 C C . LEU A 1 474 ? 11.244 1.604 -23.870 1.00 90.81 474 LEU A C 1
ATOM 3824 O O . LEU A 1 474 ? 11.041 2.823 -23.842 1.00 90.81 474 LEU A O 1
ATOM 3828 N N . PHE A 1 475 ? 12.261 1.055 -24.541 1.00 87.50 475 PHE A N 1
ATOM 3829 C CA . PHE A 1 475 ? 13.379 1.841 -25.082 1.00 87.50 475 PHE A CA 1
ATOM 3830 C C . PHE A 1 475 ? 13.447 1.848 -26.616 1.00 87.50 475 PHE A C 1
ATOM 3832 O O . PHE A 1 475 ? 13.660 2.913 -27.197 1.00 87.50 475 PHE A O 1
ATOM 3839 N N . LEU A 1 476 ? 13.182 0.727 -27.301 1.00 74.25 476 LEU A N 1
ATOM 3840 C CA . LEU A 1 476 ? 13.327 0.666 -28.768 1.00 74.25 476 LEU A CA 1
ATOM 3841 C C . LEU A 1 476 ? 12.351 1.576 -29.532 1.00 74.25 476 LEU A C 1
ATOM 3843 O O . LEU A 1 476 ? 12.735 2.208 -30.516 1.00 74.25 476 LEU A O 1
ATOM 3847 N N . ASN A 1 477 ? 11.111 1.722 -29.059 1.00 58.06 477 ASN A N 1
ATOM 3848 C CA . ASN A 1 477 ? 10.117 2.574 -29.725 1.00 58.06 477 ASN A CA 1
ATOM 3849 C C . ASN A 1 477 ? 10.336 4.084 -29.505 1.00 58.06 477 ASN A C 1
ATOM 3851 O O . ASN A 1 477 ? 9.752 4.893 -30.226 1.00 58.06 477 ASN A O 1
ATOM 3855 N N . LYS A 1 478 ? 11.182 4.492 -28.546 1.00 52.78 478 LYS A N 1
ATOM 3856 C CA . LYS A 1 478 ? 11.407 5.913 -28.209 1.00 52.78 478 LYS 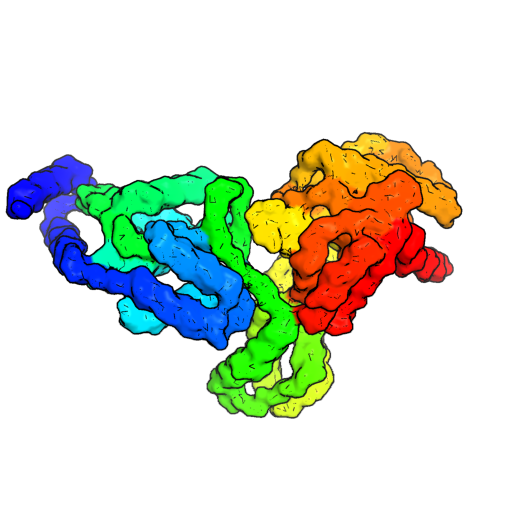A CA 1
ATOM 3857 C C . LYS A 1 478 ? 12.579 6.557 -28.959 1.00 52.78 478 LYS A C 1
ATOM 3859 O O . LYS A 1 478 ? 12.596 7.779 -29.092 1.00 52.78 478 LYS A O 1
ATOM 3864 N N . ASN A 1 479 ? 13.485 5.768 -29.544 1.00 42.66 479 ASN A N 1
ATOM 3865 C CA . ASN A 1 479 ? 14.617 6.288 -30.327 1.00 42.66 479 ASN A CA 1
ATOM 3866 C C . ASN A 1 479 ? 14.203 7.003 -31.628 1.00 42.66 479 ASN A C 1
ATOM 3868 O O . ASN A 1 479 ? 14.967 7.810 -32.145 1.00 42.66 479 ASN A O 1
ATOM 3872 N N . LYS A 1 480 ? 12.978 6.793 -32.137 1.00 36.78 480 LYS A N 1
ATOM 3873 C CA . LYS A 1 480 ? 12.461 7.548 -33.297 1.00 36.78 480 LYS A CA 1
ATOM 3874 C C . LYS A 1 480 ? 11.998 8.974 -32.966 1.00 36.78 480 LYS A C 1
ATOM 3876 O O . LYS A 1 480 ? 11.819 9.762 -33.887 1.00 36.78 480 LYS A O 1
ATOM 3881 N N . MET A 1 481 ? 11.790 9.315 -31.691 1.00 32.59 481 MET A N 1
ATOM 3882 C CA . MET A 1 481 ? 11.261 10.626 -31.281 1.00 32.59 481 MET A CA 1
ATOM 3883 C C . MET A 1 481 ? 12.334 11.636 -30.851 1.00 32.59 481 MET A C 1
ATOM 3885 O O . MET A 1 481 ? 12.029 12.819 -30.777 1.00 32.59 481 MET A O 1
ATOM 3889 N N . LEU A 1 482 ? 13.571 11.199 -30.597 1.00 33.81 482 LEU A N 1
ATOM 3890 C CA . LEU A 1 482 ? 14.683 12.067 -30.172 1.00 33.81 482 LEU A CA 1
ATOM 3891 C C . LEU A 1 482 ? 15.509 12.638 -31.346 1.00 33.81 482 LEU A C 1
ATOM 3893 O O . LEU A 1 482 ? 16.461 13.372 -31.111 1.00 33.81 482 LEU A O 1
ATOM 3897 N N . ILE A 1 483 ? 15.140 12.327 -32.596 1.00 31.19 483 ILE A N 1
ATOM 3898 C CA . ILE A 1 483 ? 15.785 12.832 -33.827 1.00 31.19 483 ILE A CA 1
ATOM 3899 C C . ILE A 1 483 ? 14.872 13.851 -34.546 1.00 31.19 483 ILE A C 1
ATOM 3901 O O . ILE A 1 483 ? 14.751 13.835 -35.769 1.00 31.19 483 ILE A O 1
ATOM 3905 N N . LYS A 1 484 ? 14.167 14.715 -33.811 1.00 26.73 484 LYS A N 1
ATOM 3906 C CA . LYS A 1 484 ? 13.471 15.866 -34.408 1.00 26.73 484 LYS A CA 1
ATOM 3907 C C . LYS A 1 484 ? 13.890 17.166 -33.761 1.00 26.73 484 LYS A C 1
ATOM 3909 O O . LYS A 1 484 ? 13.894 17.205 -32.512 1.00 26.73 484 LYS A O 1
#

Radius of gyration: 27.94 Å; Cα contacts (8 Å, |Δi|>4): 757; chains: 1; bounding box: 64×44×92 Å

pLDDT: mean 79.98, std 14.95, range [26.73, 97.5]

Secondary structure (DSSP, 8-state):
-HHHHHHHHHHHHHH--S---HHHHHHHHHHHHHHHHTTT----HHHHHHHHHHHHHTTSTT-HHHHHHHHHHHHTT--EEEEE--TTSHHHHHHHHHHT-TT--EEEEEHHHHHHHHH-TTS--HHHHHHHHHTSSS-EEEEE--TTS-HHHHHHHHHHHHSSEEEETTTTEEEE-TT--EEEEESS--GGGTTS-EEEPPPPPHHHHHHHIIIIIHHHHHHHHT------HHHHHHHHHH-SS--HHHHHHHHHHHHHHHHHTT--S--HHHHHHHHHH-GGGTTT--S-----TTEEEEEEEETTTTEEEEEEEEEEE-SSSS-EE-S---HHHHHHHHHHHHHHHHHHHHH-HHHHHTTTT--EEEEESSTT----HHHHHHHHHHHHHHHHTTPPPPTTEEE--EE-TT-BEE--S-HHHHHHHHHHTT--EEEEEGGGHHHHHHHGGGS-TT-EEEEESBHHHHHIIIIITTTTTS--

Organism: Mycoplasmopsis cynos (strain C142) (NCBI:txid1246955)

Nearest PDB structures (foldseek):
  7p0m-assembly1_D  TM=6.198E-01  e=4.026E-23  Homo sapiens
  7p09-assembly1_D  TM=6.038E-01  e=1.632E-23  Homo sapiens
  6wzv-assembly2_B  TM=9.312E-01  e=4.162E-15  Homo sapiens
  9cc3-assembly1_B  TM=5.590E-01  e=1.560E-22  Homo sapiens
  6wys-assembly2_B  TM=9.096E-01  e=8.192E-15  Homo sapiens

Foldseek 3Di:
DVVVVVVLVVVLVVQDPDDPDVVVVVVLVVLVVLLVVQPPFAAPCLVLLLVLLVVVCVVPFQCVVLSVVVNVCSVVVNQEAEEEDAVPFVVVVSVVSQCPPPRAFEEEAELVQQVVQLVDLPDWGPVSVRCSVSSHLAHAYEYPDLQVDDLVSNVVVVVCVVVQWHAGNNSRDTRGRSNYRYYYYHNDDDPSCLPDDHRYRDQRFPVRLLCCCQVPLVVVLCVVLVADAHDDPVRSLLLQLLDQQNRSVLSSVLVNQLVVQCVVVVPRDDDPVSSVVSSVPDPSVPDPDPDPPPQWQLWAKEWAADPRPLAIDIKIKHKDWDPALAAAEQAPDDPLLVVLLVLLVLLLLVVCCVPPVPLCVVPVRIYMYIYIPDRPGDHGNQFCNLRSNRSVNRHSVRNGDDPLEYETFGAGSQQFTHADPSVLNRQSNSQSSSRQEYEHALVCVVVCVVCVVRGSPSRDYHHDGGSVVVCVVGPPVCVVPVPD

InterPro domains:
  IPR008269 Peptidase S16, Lon proteolytic domain [PF05362] (371-475)
  IPR008269 Peptidase S16, Lon proteolytic domain [PS51786] (294-477)
  IPR014721 Small ribosomal subunit protein uS5 domain 2-type fold, subgroup [G3DSA:3.30.230.10] (278-483)
  IPR020568 Ribosomal protein uS5 domain 2-type superfamily [SSF54211] (312-476)
  IPR027065 Lon protease [PTHR10046] (346-476)